Protein AF-0000000084942516 (afdb_homodimer)

Radius of gyration: 23.01 Å; Cα contacts (8 Å, |Δi|>4): 1086; chains: 2; bounding box: 46×65×62 Å

Nearest PDB structures (foldseek):
  7uqv-assembly1_A  TM=8.224E-01  e=6.670E-16  Pseudobacteroides cellulosolvens ATCC 35603 = DSM 2933
  6iru-assembly1_A  TM=7.714E-01  e=1.420E-12  Deinococcus radiodurans R1 = ATCC 13939 = DSM 20539
  6iru-assembly2_B  TM=7.729E-01  e=2.212E-12  Deinococcus radiodurans R1 = ATCC 13939 = DSM 20539
  6a4t-assembly1_B  TM=7.798E-01  e=3.036E-12  Deinococcus radiodurans R1 = ATCC 13939 = DSM 20539
  3l4e-assembly1_A  TM=7.801E-01  e=8.362E-12  Listeria monocytogenes EGD-e

Organism: NCBI:txid638301

pLDDT: mean 94.78, std 5.56, range [75.12, 98.94]

Structure (mmCIF, N/CA/C/O backbone):
data_AF-0000000084942516-model_v1
#
loop_
_entity.id
_entity.type
_entity.pdbx_description
1 polymer 'Peptidase family S51'
#
loop_
_atom_site.group_PDB
_atom_site.id
_atom_site.type_symbol
_atom_site.label_atom_id
_atom_site.label_alt_id
_atom_site.label_comp_id
_atom_site.label_asym_id
_atom_site.label_entity_id
_atom_site.label_seq_id
_atom_site.pdbx_PDB_ins_code
_atom_site.Cartn_x
_atom_site.Cartn_y
_atom_site.Cartn_z
_atom_site.occupancy
_atom_site.B_iso_or_equiv
_atom_site.auth_seq_id
_atom_site.auth_comp_id
_atom_site.auth_asym_id
_atom_site.auth_atom_id
_atom_site.pdbx_PDB_model_num
ATOM 1 N N . MET A 1 1 ? -4.512 -3.641 -12.977 1 96.69 1 MET A N 1
ATOM 2 C CA . MET A 1 1 ? -5.301 -4.59 -12.203 1 96.69 1 MET A CA 1
ATOM 3 C C . MET A 1 1 ? -4.461 -5.801 -11.812 1 96.69 1 MET A C 1
ATOM 5 O O . MET A 1 1 ? -3.609 -6.246 -12.578 1 96.69 1 MET A O 1
ATOM 9 N N . ILE A 1 2 ? -4.707 -6.336 -10.594 1 98.75 2 ILE A N 1
ATOM 10 C CA . ILE A 1 2 ? -4 -7.516 -10.102 1 98.75 2 ILE A CA 1
ATOM 11 C C . ILE A 1 2 ? -5.008 -8.562 -9.641 1 98.75 2 ILE A C 1
ATOM 13 O O . ILE A 1 2 ? -5.941 -8.25 -8.898 1 98.75 2 ILE A O 1
ATOM 17 N N . ILE A 1 3 ? -4.867 -9.75 -10.102 1 98.88 3 ILE A N 1
ATOM 18 C CA . ILE A 1 3 ? -5.664 -10.883 -9.648 1 98.88 3 ILE A CA 1
ATOM 19 C C . ILE A 1 3 ? -4.773 -11.875 -8.906 1 98.88 3 ILE A C 1
ATOM 21 O O . ILE A 1 3 ? -3.984 -12.594 -9.531 1 98.88 3 ILE A O 1
ATOM 25 N N . ALA A 1 4 ? -4.84 -11.906 -7.633 1 98.88 4 ALA A N 1
ATOM 26 C CA . ALA A 1 4 ? -4.02 -12.766 -6.785 1 98.88 4 ALA A CA 1
ATOM 27 C C . ALA A 1 4 ? -4.797 -14.008 -6.355 1 98.88 4 ALA A C 1
ATOM 29 O O . ALA A 1 4 ? -5.875 -13.898 -5.77 1 98.88 4 ALA A O 1
ATOM 30 N N . ILE A 1 5 ? -4.238 -15.172 -6.613 1 98.81 5 ILE A N 1
ATOM 31 C CA . ILE A 1 5 ? -4.941 -16.438 -6.395 1 98.81 5 ILE A CA 1
ATOM 32 C C . ILE A 1 5 ? -4.324 -17.172 -5.207 1 98.81 5 ILE A C 1
ATOM 34 O O . ILE A 1 5 ? -3.113 -17.406 -5.18 1 98.81 5 ILE A O 1
ATOM 38 N N . GLY A 1 6 ? -5.176 -17.594 -4.289 1 98.06 6 GLY A N 1
ATOM 39 C CA . GLY A 1 6 ? -4.684 -18.234 -3.078 1 98.06 6 GLY A CA 1
ATOM 40 C C . GLY A 1 6 ? -4.055 -19.594 -3.328 1 98.06 6 GLY A C 1
ATOM 41 O O . GLY A 1 6 ? -3.119 -19.984 -2.629 1 98.06 6 GLY A O 1
ATOM 42 N N . GLY A 1 7 ? -4.535 -20.281 -4.199 1 97.5 7 GLY A N 1
ATOM 43 C CA . GLY A 1 7 ? -4.094 -21.641 -4.516 1 97.5 7 GLY A CA 1
ATOM 44 C C . GLY A 1 7 ? -5.086 -22.406 -5.363 1 97.5 7 GLY A C 1
ATOM 45 O O . GLY A 1 7 ? -6.117 -21.859 -5.77 1 97.5 7 GLY A O 1
ATOM 46 N N . GLY A 1 8 ? -4.676 -23.594 -5.586 1 9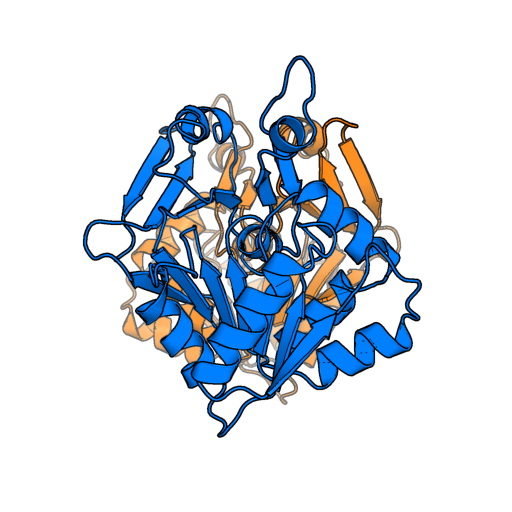5.44 8 GLY A N 1
ATOM 47 C CA . GLY A 1 8 ? -5.484 -24.453 -6.434 1 95.44 8 GLY A CA 1
ATOM 48 C C . GLY A 1 8 ? -4.688 -25.125 -7.539 1 95.44 8 GLY A C 1
ATOM 49 O O . GLY A 1 8 ? -3.576 -24.688 -7.859 1 95.44 8 GLY A O 1
ATOM 50 N N . GLU A 1 9 ? -5.336 -26.141 -8.141 1 93.19 9 GLU A N 1
ATOM 51 C CA . GLU A 1 9 ? -4.691 -26.906 -9.203 1 93.19 9 GLU A CA 1
ATOM 52 C C . GLU A 1 9 ? -5.309 -26.594 -10.562 1 93.19 9 GLU A C 1
ATOM 54 O O . GLU A 1 9 ? -6.488 -26.875 -10.797 1 93.19 9 GLU A O 1
ATOM 59 N N . ILE A 1 10 ? -4.516 -26.125 -11.414 1 89.06 10 ILE A N 1
ATOM 60 C CA . ILE A 1 10 ? -4.965 -25.766 -12.758 1 89.06 10 ILE A CA 1
ATOM 61 C C . ILE A 1 10 ? -5.32 -27.016 -13.539 1 89.06 10 ILE A C 1
ATOM 63 O O . ILE A 1 10 ? -6.297 -27.031 -14.297 1 89.06 10 ILE A O 1
ATOM 67 N N . VAL A 1 11 ? -4.516 -28.078 -13.312 1 87 11 VAL A N 1
ATOM 68 C CA . VAL A 1 11 ? -4.684 -29.312 -14.07 1 87 11 VAL A CA 1
ATOM 69 C C . VAL A 1 11 ? -6.074 -29.891 -13.82 1 87 11 VAL A C 1
ATOM 71 O O . VAL A 1 11 ? -6.668 -30.5 -14.711 1 87 11 VAL A O 1
ATOM 74 N N . SER A 1 12 ? -6.582 -29.656 -12.695 1 91.75 12 SER A N 1
ATOM 75 C CA . SER A 1 12 ? -7.906 -30.172 -12.359 1 91.75 12 SER A CA 1
ATOM 76 C C . SER A 1 12 ? -8.969 -29.094 -12.516 1 91.75 12 SER A C 1
ATOM 78 O O . SER A 1 12 ? -10.086 -29.234 -12.008 1 91.75 12 SER A O 1
ATOM 80 N N . ASN A 1 13 ? -8.625 -27.984 -13.07 1 92.5 13 ASN A N 1
ATOM 81 C CA . ASN A 1 13 ? -9.531 -26.891 -13.375 1 92.5 13 ASN A CA 1
ATOM 82 C C . ASN A 1 13 ? -10.109 -26.266 -12.102 1 92.5 13 ASN A C 1
ATOM 84 O O . ASN A 1 13 ? -11.25 -25.781 -12.109 1 92.5 13 ASN A O 1
ATOM 88 N N . GLU A 1 14 ? -9.367 -26.297 -11.062 1 96 14 GLU A N 1
ATOM 89 C CA . GLU A 1 14 ? -9.844 -25.812 -9.773 1 96 14 GLU A CA 1
ATOM 90 C C . GLU A 1 14 ? -9.93 -24.281 -9.766 1 96 14 GLU A C 1
ATOM 92 O O . GLU A 1 14 ? -10.609 -23.703 -8.914 1 96 14 GLU A O 1
ATOM 97 N N . THR A 1 15 ? -9.266 -23.656 -10.734 1 97.44 15 THR A N 1
ATOM 98 C CA . THR A 1 15 ? -9.258 -22.203 -10.75 1 97.44 15 THR A CA 1
ATOM 99 C C . THR A 1 15 ? -9.875 -21.672 -12.047 1 97.44 15 THR A C 1
ATOM 101 O O . THR A 1 15 ? -9.633 -20.516 -12.43 1 97.44 15 THR A O 1
ATOM 104 N N . TYR A 1 16 ? -10.688 -22.391 -12.672 1 97.44 16 TYR A N 1
ATOM 105 C CA . TYR A 1 16 ? -11.188 -22.094 -14.008 1 97.44 16 TYR A CA 1
ATOM 106 C C . TYR A 1 16 ? -11.891 -20.734 -14.031 1 97.44 16 TYR A C 1
ATOM 108 O O . TYR A 1 16 ? -11.617 -19.906 -14.906 1 97.44 16 TYR A O 1
ATOM 116 N N . GLU A 1 17 ? -12.844 -20.484 -13.102 1 97.88 17 GLU A N 1
ATOM 117 C CA . GLU A 1 17 ? -13.594 -19.234 -13.086 1 97.88 17 GLU A CA 1
ATOM 118 C C . GLU A 1 17 ? -12.664 -18.031 -12.938 1 97.88 17 GLU A C 1
ATOM 120 O O . GLU A 1 17 ? -12.906 -16.984 -13.523 1 97.88 17 GLU A O 1
ATOM 125 N N . ILE A 1 18 ? -11.656 -18.203 -12.172 1 98.69 18 ILE A N 1
ATOM 126 C CA . ILE A 1 18 ? -10.672 -17.141 -11.953 1 98.69 18 ILE A CA 1
ATOM 127 C C . ILE A 1 18 ? -9.852 -16.938 -13.227 1 98.69 18 ILE A C 1
ATOM 129 O O . ILE A 1 18 ? -9.656 -15.797 -13.672 1 98.69 18 ILE A O 1
ATOM 133 N N . ASP A 1 19 ? -9.422 -18.016 -13.797 1 98.56 19 ASP A N 1
ATOM 134 C CA . ASP A 1 19 ? -8.602 -17.953 -15.008 1 98.56 19 ASP A CA 1
ATOM 135 C C . ASP A 1 19 ? -9.383 -17.344 -16.156 1 98.56 19 ASP A C 1
ATOM 137 O O . ASP A 1 19 ? -8.828 -16.547 -16.938 1 98.56 19 ASP A O 1
ATOM 141 N N . LYS A 1 20 ? -10.586 -17.688 -16.297 1 98.25 20 LYS A N 1
ATOM 142 C CA . LYS A 1 20 ? -11.445 -17.078 -17.297 1 98.25 20 LYS A CA 1
ATOM 143 C C . LYS A 1 20 ? -11.547 -15.562 -17.078 1 98.25 20 LYS A C 1
ATOM 145 O O . LYS A 1 20 ? -11.461 -14.789 -18.031 1 98.25 20 LYS A O 1
ATOM 150 N N . PHE A 1 21 ? -11.75 -15.172 -15.898 1 98.56 21 PHE A N 1
ATOM 151 C CA . PHE A 1 21 ? -11.828 -13.75 -15.562 1 98.56 21 PHE A CA 1
ATOM 152 C C . PHE A 1 21 ? -10.539 -13.039 -15.938 1 98.56 21 PHE A C 1
ATOM 154 O O . PHE A 1 21 ? -10.57 -11.914 -16.453 1 98.56 21 PHE A O 1
ATOM 161 N N . ILE A 1 22 ? -9.406 -13.664 -15.68 1 98.75 22 ILE A N 1
ATOM 162 C CA . ILE A 1 22 ? -8.109 -13.086 -16.016 1 98.75 22 ILE A CA 1
ATOM 163 C C . ILE A 1 22 ? -8.055 -12.797 -17.516 1 98.75 22 ILE A C 1
ATOM 165 O O . ILE A 1 22 ? -7.719 -11.68 -17.922 1 98.75 22 ILE A O 1
ATOM 169 N N . VAL A 1 23 ? -8.406 -13.758 -18.281 1 98.75 23 VAL A N 1
ATOM 170 C CA . VAL A 1 23 ? -8.32 -13.625 -19.734 1 98.75 23 VAL A CA 1
ATOM 171 C C . VAL A 1 23 ? -9.281 -12.539 -20.203 1 98.75 23 VAL A C 1
ATOM 173 O O . VAL A 1 23 ? -8.906 -11.688 -21.016 1 98.75 23 VAL A O 1
ATOM 176 N N . GLU A 1 24 ? -10.469 -12.5 -19.672 1 98.5 24 GLU A N 1
ATOM 177 C CA . GLU A 1 24 ? -11.469 -11.508 -20.047 1 98.5 24 GLU A CA 1
ATOM 178 C C . GLU A 1 24 ? -11.039 -10.102 -19.656 1 98.5 24 GLU A C 1
ATOM 180 O O . GLU A 1 24 ? -11.406 -9.125 -20.312 1 98.5 24 GLU A O 1
ATOM 185 N N . SER A 1 25 ? -10.258 -9.992 -18.672 1 98.44 25 SER A N 1
ATOM 186 C CA . SER A 1 25 ? -9.844 -8.703 -18.125 1 98.44 25 SER A CA 1
ATOM 187 C C . SER A 1 25 ? -8.875 -7.996 -19.078 1 98.44 25 SER A C 1
ATOM 189 O O . SER A 1 25 ? -8.648 -6.789 -18.953 1 98.44 25 SER A O 1
ATOM 191 N N . ALA A 1 26 ? -8.258 -8.711 -19.922 1 98.06 26 ALA A N 1
ATOM 192 C CA . ALA A 1 26 ? -7.359 -8.102 -20.906 1 98.06 26 ALA A CA 1
ATOM 193 C C . ALA A 1 26 ? -8.141 -7.266 -21.906 1 98.06 26 ALA A C 1
ATOM 195 O O . ALA A 1 26 ? -7.562 -6.41 -22.594 1 98.06 26 ALA A O 1
ATOM 196 N N . LYS A 1 27 ? -9.414 -7.566 -22.109 1 97.56 27 LYS A N 1
ATOM 197 C CA . LYS A 1 27 ? -10.289 -6.863 -23.047 1 97.56 27 LYS A CA 1
ATOM 198 C C . LYS A 1 27 ? -9.703 -6.867 -24.453 1 97.56 27 LYS A C 1
ATOM 200 O O . LYS A 1 27 ? -9.719 -5.84 -25.141 1 97.56 27 LYS A O 1
ATOM 205 N N . LYS A 1 28 ? -9.086 -7.871 -24.844 1 97.06 28 LYS A N 1
ATOM 206 C CA . LYS A 1 28 ? -8.484 -8.094 -26.156 1 97.06 28 LYS A CA 1
ATOM 207 C C . LYS A 1 28 ? -8.734 -9.523 -26.625 1 97.06 28 LYS A C 1
ATOM 209 O O . LYS A 1 28 ? -8.664 -10.469 -25.844 1 97.06 28 LYS A O 1
ATOM 214 N N . GLU A 1 29 ? -8.961 -9.562 -27.953 1 96.69 29 GLU A N 1
ATOM 215 C CA . GLU A 1 29 ? -8.992 -10.898 -28.547 1 96.69 29 GLU A CA 1
ATOM 216 C C . GLU A 1 29 ? -7.594 -11.5 -28.625 1 96.69 29 GLU A C 1
ATOM 218 O O . GLU A 1 29 ? -6.648 -10.828 -29.047 1 96.69 29 GLU A O 1
ATOM 223 N N . ASN A 1 30 ? -7.434 -12.664 -28.188 1 98.19 30 ASN A N 1
ATOM 224 C CA . ASN A 1 30 ? -6.18 -13.406 -28.172 1 98.19 30 ASN A CA 1
ATOM 225 C C . ASN A 1 30 ? -5.066 -12.617 -27.484 1 98.19 30 ASN A C 1
ATOM 227 O O . ASN A 1 30 ? -4.023 -12.352 -28.078 1 98.19 30 ASN A O 1
ATOM 231 N N . PRO A 1 31 ? -5.277 -12.305 -26.281 1 98.81 31 PRO A N 1
ATOM 232 C CA . PRO A 1 31 ? -4.281 -11.5 -25.578 1 98.81 31 PRO A CA 1
ATOM 233 C C . PRO A 1 31 ? -2.922 -12.195 -25.484 1 98.81 31 PRO A C 1
ATOM 235 O O . PRO A 1 31 ? -2.859 -13.43 -25.391 1 98.81 31 PRO A O 1
ATOM 238 N N . ASN A 1 32 ? -1.831 -11.344 -25.516 1 98.88 32 ASN A N 1
ATOM 239 C CA . ASN A 1 32 ? -0.493 -11.844 -25.219 1 98.88 32 ASN A CA 1
ATOM 240 C C . ASN A 1 32 ? -0.338 -12.195 -23.75 1 98.88 32 ASN A C 1
ATOM 242 O O . ASN A 1 32 ? -0.492 -11.328 -22.875 1 98.88 32 ASN A O 1
ATOM 246 N N . PHE A 1 33 ? -0.087 -13.461 -23.516 1 98.88 33 PHE A N 1
ATOM 247 C CA . PHE A 1 33 ? 0.026 -14.008 -22.172 1 98.88 33 PHE A CA 1
ATOM 248 C C . PHE A 1 33 ? 1.472 -14.375 -21.859 1 98.88 33 PHE A C 1
ATOM 250 O O . PHE A 1 33 ? 2.09 -15.164 -22.578 1 98.88 33 PHE A O 1
ATOM 257 N N . LEU A 1 34 ? 2.018 -13.781 -20.812 1 98.94 34 LEU A N 1
ATOM 258 C CA . LEU A 1 34 ? 3.379 -14.078 -20.391 1 98.94 34 LEU A CA 1
ATOM 259 C C . LEU A 1 34 ? 3.377 -14.828 -19.062 1 98.94 34 LEU A C 1
ATOM 261 O O . LEU A 1 34 ? 2.871 -14.328 -18.047 1 98.94 34 LEU A O 1
ATOM 265 N N . PHE A 1 35 ? 3.9 -16.031 -19.078 1 98.88 35 PHE A N 1
ATOM 266 C CA . PHE A 1 35 ? 4.094 -16.812 -17.875 1 98.88 35 PHE A CA 1
ATOM 267 C C . PHE A 1 35 ? 5.477 -16.562 -17.281 1 98.88 35 PHE A C 1
ATOM 269 O O . PHE A 1 35 ? 6.48 -16.609 -18 1 98.88 35 PHE A O 1
ATOM 276 N N . ILE A 1 36 ? 5.52 -16.219 -15.961 1 98.75 36 ILE A N 1
ATOM 277 C CA . ILE A 1 36 ? 6.777 -16.094 -15.234 1 98.75 36 ILE A CA 1
ATOM 278 C C . ILE A 1 36 ? 6.891 -17.203 -14.188 1 98.75 36 ILE A C 1
ATOM 280 O O . ILE A 1 36 ? 6.316 -17.109 -13.102 1 98.75 36 ILE A O 1
ATOM 284 N N . PRO A 1 37 ? 7.648 -18.25 -14.477 1 98.5 37 PRO A N 1
ATOM 285 C CA . PRO A 1 37 ? 7.691 -19.438 -13.633 1 98.5 37 PRO A CA 1
ATOM 286 C C . PRO A 1 37 ? 8.898 -19.453 -12.695 1 98.5 37 PRO A C 1
ATOM 288 O O . PRO A 1 37 ? 9.328 -20.531 -12.258 1 98.5 37 PRO A O 1
ATOM 291 N N . THR A 1 38 ? 9.445 -18.297 -12.352 1 97.94 38 THR A N 1
ATOM 292 C CA . THR A 1 38 ? 10.703 -18.219 -11.625 1 97.94 38 THR A CA 1
ATOM 293 C C . THR A 1 38 ? 10.609 -18.938 -10.281 1 97.94 38 THR A C 1
ATOM 295 O O . THR A 1 38 ? 11.562 -19.578 -9.852 1 97.94 38 THR A O 1
ATOM 298 N N . ALA A 1 39 ? 9.492 -18.922 -9.656 1 97.38 39 ALA A N 1
ATOM 299 C CA . ALA A 1 39 ? 9.344 -19.516 -8.328 1 97.38 39 ALA A CA 1
ATOM 300 C C . ALA A 1 39 ? 9.531 -21.031 -8.383 1 97.38 39 ALA A C 1
ATOM 302 O O . ALA A 1 39 ? 9.953 -21.641 -7.398 1 97.38 39 ALA A O 1
ATOM 303 N N . SER A 1 40 ? 9.227 -21.609 -9.492 1 96.88 40 SER A N 1
ATOM 304 C CA . SER A 1 40 ? 9.391 -23.062 -9.656 1 96.88 40 SER A CA 1
ATOM 305 C C . SER A 1 40 ? 10.734 -23.391 -10.289 1 96.88 40 SER A C 1
ATOM 307 O O . SER A 1 40 ? 10.953 -24.516 -10.742 1 96.88 40 SER A O 1
ATOM 309 N N . LYS A 1 41 ? 11.586 -22.391 -10.414 1 96.5 41 LYS A N 1
ATOM 310 C CA . LYS A 1 41 ? 12.875 -22.531 -11.086 1 96.5 41 LYS A CA 1
ATOM 311 C C . LYS A 1 41 ? 12.703 -22.969 -12.531 1 96.5 41 LYS A C 1
ATOM 313 O O . LYS A 1 41 ? 13.406 -23.859 -13.008 1 96.5 41 LYS A O 1
ATOM 318 N N . ASP A 1 42 ? 11.695 -22.453 -13.125 1 97.44 42 ASP A N 1
ATOM 319 C CA . ASP A 1 42 ? 11.391 -22.672 -14.531 1 97.44 42 ASP A CA 1
ATOM 320 C C . ASP A 1 42 ? 11.156 -24.141 -14.82 1 97.44 42 ASP A C 1
ATOM 322 O O . ASP A 1 42 ? 11.695 -24.688 -15.789 1 97.44 42 ASP A O 1
ATOM 326 N N . ALA A 1 43 ? 10.352 -24.766 -14.016 1 97.06 43 ALA A N 1
ATOM 327 C CA . ALA A 1 43 ? 9.992 -26.172 -14.219 1 97.06 43 ALA A CA 1
ATOM 328 C C . ALA A 1 43 ? 9.25 -26.359 -15.531 1 97.06 43 ALA A C 1
ATOM 330 O O . ALA A 1 43 ? 8.133 -25.859 -15.703 1 97.06 43 ALA A O 1
ATOM 331 N N . GLU A 1 44 ? 9.75 -27.188 -16.391 1 96.81 44 GLU A N 1
ATOM 332 C CA . GLU A 1 44 ? 9.258 -27.328 -17.75 1 96.81 44 GLU A CA 1
ATOM 333 C C . GLU A 1 44 ? 7.836 -27.875 -17.781 1 96.81 44 GLU A C 1
ATOM 335 O O . GLU A 1 44 ? 6.996 -27.406 -18.547 1 96.81 44 GLU A O 1
ATOM 340 N N . ALA A 1 45 ? 7.582 -28.844 -16.984 1 97.19 45 ALA A N 1
ATOM 341 C CA . ALA A 1 45 ? 6.246 -29.438 -16.938 1 97.19 45 ALA A CA 1
ATOM 342 C C . ALA A 1 45 ? 5.195 -28.406 -16.547 1 97.19 45 ALA A C 1
ATOM 344 O O . ALA A 1 45 ? 4.086 -28.406 -17.078 1 97.19 45 ALA A O 1
ATOM 345 N N . TYR A 1 46 ? 5.582 -27.547 -15.641 1 97.12 46 TYR A N 1
ATOM 346 C CA . TYR A 1 46 ? 4.691 -26.484 -15.195 1 97.12 46 TYR A CA 1
ATOM 347 C C . TYR A 1 46 ? 4.438 -25.484 -16.312 1 97.12 46 TYR A C 1
ATOM 349 O O . TYR A 1 46 ? 3.293 -25.094 -16.562 1 97.12 46 TYR A O 1
ATOM 357 N N . ILE A 1 47 ? 5.434 -25.156 -17 1 98.06 47 ILE A N 1
ATOM 358 C CA . ILE A 1 47 ? 5.359 -24.203 -18.094 1 98.06 47 ILE A CA 1
ATOM 359 C C . ILE A 1 47 ? 4.445 -24.75 -19.188 1 98.06 47 ILE A C 1
ATOM 361 O O . ILE A 1 47 ? 3.557 -24.047 -19.672 1 98.06 47 ILE A O 1
ATOM 365 N N . GLU A 1 48 ? 4.668 -25.984 -19.484 1 98.12 48 GLU A N 1
ATOM 366 C CA . GLU A 1 48 ? 3.854 -26.609 -20.531 1 98.12 48 GLU A CA 1
ATOM 367 C C . GLU A 1 48 ? 2.379 -26.625 -20.125 1 98.12 48 GLU A C 1
ATOM 369 O O . GLU A 1 48 ? 1.51 -26.312 -20.938 1 98.12 48 GLU A O 1
ATOM 374 N N . THR A 1 49 ? 2.143 -26.984 -18.938 1 97.75 49 THR A N 1
ATOM 375 C CA . THR A 1 49 ? 0.777 -27.047 -18.438 1 97.75 49 THR A CA 1
ATOM 376 C C . THR A 1 49 ? 0.099 -25.672 -18.531 1 97.75 49 THR A C 1
ATOM 378 O O . THR A 1 49 ? -1.018 -25.578 -19.047 1 97.75 49 THR A O 1
ATOM 381 N N . ILE A 1 50 ? 0.769 -24.625 -18.109 1 98.31 50 ILE A N 1
ATOM 382 C CA . ILE A 1 50 ? 0.196 -23.281 -18.078 1 98.31 50 ILE A CA 1
ATOM 383 C C . ILE A 1 50 ? -0.011 -22.781 -19.5 1 98.31 50 ILE A C 1
ATOM 385 O O . ILE A 1 50 ? -1.069 -22.234 -19.828 1 98.31 50 ILE A O 1
ATOM 389 N N . ASN A 1 51 ? 1 -22.969 -20.328 1 98.31 51 ASN A N 1
ATOM 390 C CA . ASN A 1 51 ? 0.9 -22.5 -21.703 1 98.31 51 ASN A CA 1
ATOM 391 C C . ASN A 1 51 ? -0.23 -23.203 -22.453 1 98.31 51 ASN A C 1
ATOM 393 O O . ASN A 1 51 ? -0.985 -22.562 -23.188 1 98.31 51 ASN A O 1
ATOM 397 N N . ASP A 1 52 ? -0.323 -24.531 -22.219 1 98.06 52 ASP A N 1
ATOM 398 C CA . ASP A 1 52 ? -1.402 -25.281 -22.859 1 98.06 52 ASP A CA 1
ATOM 399 C C . ASP A 1 52 ? -2.768 -24.797 -22.375 1 98.06 52 ASP A C 1
ATOM 401 O O . ASP A 1 52 ? -3.682 -24.578 -23.172 1 98.06 52 ASP A O 1
ATOM 405 N N . TYR A 1 53 ? -2.854 -24.625 -21.125 1 98.06 53 TYR A N 1
ATOM 406 C CA . TYR A 1 53 ? -4.113 -24.234 -20.5 1 98.06 53 TYR A CA 1
ATOM 407 C C . TYR A 1 53 ? -4.551 -22.859 -20.953 1 98.06 53 TYR A C 1
ATOM 409 O O . TYR A 1 53 ? -5.656 -22.688 -21.484 1 98.06 53 TYR A O 1
ATOM 417 N N . TYR A 1 54 ? -3.738 -21.828 -20.844 1 98.5 54 TYR A N 1
ATOM 418 C CA . TYR A 1 54 ? -4.113 -20.484 -21.219 1 98.5 54 TYR A CA 1
ATOM 419 C C . TYR A 1 54 ? -4.207 -20.344 -22.734 1 98.5 54 TYR A C 1
ATOM 421 O O . TYR A 1 54 ? -4.973 -19.516 -23.25 1 98.5 54 TYR A O 1
ATOM 429 N N . GLY A 1 55 ? -3.393 -21.172 -23.422 1 98.56 55 GLY A N 1
ATOM 430 C CA . GLY A 1 55 ? -3.623 -21.281 -24.844 1 98.56 55 GLY A CA 1
ATOM 431 C C . GLY A 1 55 ? -5.035 -21.719 -25.188 1 98.56 55 GLY A C 1
ATOM 432 O O . GLY A 1 55 ? -5.664 -21.141 -26.078 1 98.56 55 GLY A O 1
ATOM 433 N N . SER A 1 56 ? -5.508 -22.688 -24.5 1 97.81 56 SER A N 1
ATOM 434 C CA . SER A 1 56 ? -6.852 -23.219 -24.734 1 97.81 56 SER A CA 1
ATOM 435 C C . SER A 1 56 ? -7.914 -22.172 -24.375 1 97.81 56 SER A C 1
ATOM 437 O O . SER A 1 56 ? -9.055 -22.266 -24.844 1 97.81 56 SER A O 1
ATOM 439 N N . LEU A 1 57 ? -7.551 -21.203 -23.562 1 97.81 57 LEU A N 1
ATOM 440 C CA . LEU A 1 57 ? -8.469 -20.109 -23.219 1 97.81 57 LEU A CA 1
ATOM 441 C C . LEU A 1 57 ? -8.375 -18.969 -24.219 1 97.81 57 LEU A C 1
ATOM 443 O O . LEU A 1 57 ? -9.016 -17.938 -24.047 1 97.81 57 LEU A O 1
ATOM 447 N N . GLY A 1 58 ? -7.535 -19.109 -25.25 1 98.25 58 GLY A N 1
ATOM 448 C CA . GLY A 1 58 ? -7.512 -18.156 -26.359 1 98.25 58 GLY A CA 1
ATOM 449 C C . GLY A 1 58 ? -6.324 -17.219 -26.297 1 98.25 58 GLY A C 1
ATOM 450 O O . GLY A 1 58 ? -6.246 -16.266 -27.094 1 98.25 58 GLY A O 1
ATOM 451 N N . CYS A 1 59 ? -5.336 -17.5 -25.516 1 98.81 59 CYS A N 1
ATOM 452 C CA . CYS A 1 59 ? -4.203 -16.594 -25.359 1 98.81 59 CYS A CA 1
ATOM 453 C C . CYS A 1 59 ? -3.061 -17 -26.281 1 98.81 59 CYS A C 1
ATOM 455 O O . CYS A 1 59 ? -2.943 -18.172 -26.672 1 98.81 59 CYS A O 1
ATOM 457 N N . LYS A 1 60 ? -2.275 -16.016 -26.656 1 98.81 60 LYS A N 1
ATOM 458 C CA . LYS A 1 60 ? -0.946 -16.25 -27.219 1 98.81 60 LYS A CA 1
ATOM 459 C C . LYS A 1 60 ? 0.112 -16.281 -26.109 1 98.81 60 LYS A C 1
ATOM 461 O O . LYS A 1 60 ? 0.486 -15.242 -25.578 1 98.81 60 LYS A O 1
ATOM 466 N N . THR A 1 61 ? 0.64 -17.484 -25.891 1 98.75 61 THR A N 1
ATOM 467 C CA . THR A 1 61 ? 1.409 -17.656 -24.656 1 98.75 61 THR A CA 1
ATOM 468 C C . THR A 1 61 ? 2.904 -17.516 -24.938 1 98.75 61 THR A C 1
ATOM 470 O O . THR A 1 61 ? 3.383 -17.891 -26 1 98.75 61 THR A O 1
ATOM 473 N N . ASP A 1 62 ? 3.635 -16.875 -24.016 1 98.56 62 ASP A N 1
ATOM 474 C CA . ASP A 1 62 ? 5.09 -16.781 -23.938 1 98.56 62 ASP A CA 1
ATOM 475 C C . ASP A 1 62 ? 5.57 -17.016 -22.5 1 98.56 62 ASP A C 1
ATOM 477 O O . ASP A 1 62 ? 4.766 -17.062 -21.562 1 98.56 62 ASP A O 1
ATOM 481 N N . THR A 1 63 ? 6.836 -17.297 -22.375 1 98.12 63 THR A N 1
ATOM 482 C CA . THR A 1 63 ? 7.402 -17.594 -21.062 1 98.12 63 THR A CA 1
ATOM 483 C C . THR A 1 63 ? 8.672 -16.781 -20.828 1 98.12 63 THR A C 1
ATOM 485 O O . THR A 1 63 ? 9.5 -16.625 -21.734 1 98.12 63 THR A O 1
ATOM 488 N N . LEU A 1 64 ? 8.797 -16.234 -19.641 1 98.12 64 LEU A N 1
ATOM 489 C CA . LEU A 1 64 ? 10.031 -15.57 -19.234 1 98.12 64 LEU A CA 1
ATOM 490 C C . LEU A 1 64 ? 10.898 -16.5 -18.391 1 98.12 64 LEU A C 1
ATOM 492 O O . LEU A 1 64 ? 10.609 -16.734 -17.219 1 98.12 64 LEU A O 1
ATOM 496 N N . TYR A 1 65 ? 11.93 -17.016 -18.938 1 96.31 65 TYR A N 1
ATOM 497 C CA . TYR A 1 65 ? 12.891 -17.875 -18.25 1 96.31 65 TYR A CA 1
ATOM 498 C C . TYR A 1 65 ? 13.953 -17.047 -17.547 1 96.31 65 TYR A C 1
ATOM 500 O O . TYR A 1 65 ? 14.539 -16.141 -18.141 1 96.31 65 TYR A O 1
ATOM 508 N N . LEU A 1 66 ? 14.195 -17.391 -16.25 1 96.06 66 LEU A N 1
ATOM 509 C CA . LEU A 1 66 ? 15.211 -16.625 -15.539 1 96.06 66 LEU A CA 1
ATOM 510 C C . LEU A 1 66 ? 16.156 -17.547 -14.773 1 96.06 66 LEU A C 1
ATOM 512 O O . LEU A 1 66 ? 17.234 -17.125 -14.352 1 96.06 66 LEU A O 1
ATOM 516 N N . SER A 1 67 ? 15.812 -18.766 -14.523 1 92.81 67 SER A N 1
ATOM 517 C CA . SER A 1 67 ? 16.562 -19.625 -13.609 1 92.81 67 SER A CA 1
ATOM 518 C C . SER A 1 67 ? 17.562 -20.484 -14.367 1 92.81 67 SER A C 1
ATOM 520 O O . SER A 1 67 ? 18.625 -20.812 -13.828 1 92.81 67 SER A O 1
ATOM 522 N N . ASN A 1 68 ? 17.219 -20.875 -15.578 1 86.5 68 ASN A N 1
ATOM 523 C CA . ASN A 1 68 ? 18.062 -21.844 -16.266 1 86.5 68 ASN A CA 1
ATOM 524 C C . ASN A 1 68 ? 18.703 -21.234 -17.516 1 86.5 68 ASN A C 1
ATOM 526 O O . ASN A 1 68 ? 19.172 -21.969 -18.391 1 86.5 68 ASN A O 1
ATOM 530 N N . VAL A 1 69 ? 18.656 -19.953 -17.578 1 84.06 69 VAL A N 1
ATOM 531 C CA . VAL A 1 69 ? 19.203 -19.281 -18.766 1 84.06 69 VAL A CA 1
ATOM 532 C C . VAL A 1 69 ? 19.766 -17.922 -18.375 1 84.06 69 VAL A C 1
ATOM 534 O O . VAL A 1 69 ? 19.391 -17.359 -17.328 1 84.06 69 VAL A O 1
ATOM 537 N N . GLU A 1 70 ? 20.688 -17.547 -19.141 1 84.69 70 GLU A N 1
ATOM 538 C CA . GLU A 1 70 ? 21.125 -16.156 -19.016 1 84.69 70 GLU A CA 1
ATOM 539 C C . GLU A 1 70 ? 20.25 -15.234 -19.875 1 84.69 70 GLU A C 1
ATOM 541 O O . GLU A 1 70 ? 20.031 -15.5 -21.062 1 84.69 70 GLU A O 1
ATOM 546 N N . VAL A 1 71 ? 19.703 -14.328 -19.234 1 87.25 71 VAL A N 1
ATOM 547 C CA . VAL A 1 71 ? 18.828 -13.414 -19.953 1 87.25 71 VAL A CA 1
ATOM 548 C C . VAL A 1 71 ? 19.312 -11.977 -19.766 1 87.25 71 VAL A C 1
ATOM 550 O O . VAL A 1 71 ? 19.859 -11.641 -18.719 1 87.25 71 VAL A O 1
ATOM 553 N N . LYS A 1 72 ? 19.25 -11.203 -20.844 1 90.19 72 LYS A N 1
ATOM 554 C CA . LYS A 1 72 ? 19.562 -9.781 -20.781 1 90.19 72 LYS A CA 1
ATOM 555 C C . LYS A 1 72 ? 18.375 -8.977 -20.266 1 90.19 72 LYS A C 1
ATOM 557 O O . LYS A 1 72 ? 17.219 -9.305 -20.562 1 90.19 72 LYS A O 1
ATOM 562 N N . ARG A 1 73 ? 18.625 -7.988 -19.562 1 90.31 73 ARG A N 1
ATOM 563 C CA . ARG A 1 73 ? 17.609 -7.102 -19.016 1 90.31 73 ARG A CA 1
ATOM 564 C C . ARG A 1 73 ? 16.688 -6.574 -20.109 1 90.31 73 ARG A C 1
ATOM 566 O O . ARG A 1 73 ? 15.484 -6.414 -19.891 1 90.31 73 ARG A O 1
ATOM 573 N N . GLU A 1 74 ? 17.234 -6.309 -21.188 1 93.56 74 GLU A N 1
ATOM 574 C CA . GLU A 1 74 ? 16.453 -5.785 -22.312 1 93.56 74 GLU A CA 1
ATOM 575 C C . GLU A 1 74 ? 15.391 -6.785 -22.75 1 93.56 74 GLU A C 1
ATOM 577 O O . GLU A 1 74 ? 14.273 -6.402 -23.109 1 93.56 74 GLU A O 1
ATOM 582 N N . GLU A 1 75 ? 15.758 -8.023 -22.766 1 94.06 75 GLU A N 1
ATOM 583 C CA . GLU A 1 75 ? 14.812 -9.07 -23.125 1 94.06 75 GLU A CA 1
ATOM 584 C C . GLU A 1 75 ? 13.703 -9.195 -22.094 1 94.06 75 GLU A C 1
ATOM 586 O O . GLU A 1 75 ? 12.539 -9.398 -22.453 1 94.06 75 GLU A O 1
ATOM 591 N N . VAL A 1 76 ? 14.078 -9.086 -20.859 1 96.12 76 VAL A N 1
ATOM 592 C CA . VAL A 1 76 ? 13.109 -9.102 -19.766 1 96.12 76 VAL A CA 1
ATOM 593 C C . VAL A 1 76 ? 12.086 -7.988 -19.969 1 96.12 76 VAL A C 1
ATOM 595 O O . VAL A 1 76 ? 10.875 -8.242 -19.969 1 96.12 76 VAL A O 1
ATOM 598 N N . ASN A 1 77 ? 12.57 -6.785 -20.188 1 97.06 77 ASN A N 1
ATOM 599 C CA . ASN A 1 77 ? 11.695 -5.633 -20.375 1 97.06 77 ASN A CA 1
ATOM 600 C C . ASN A 1 77 ? 10.789 -5.809 -21.594 1 97.06 77 ASN A C 1
ATOM 602 O O . ASN A 1 77 ? 9.594 -5.516 -21.531 1 97.06 77 ASN A O 1
ATOM 606 N N . LYS A 1 78 ? 11.375 -6.281 -22.656 1 97.31 78 LYS A N 1
ATOM 607 C CA . LYS A 1 78 ? 10.617 -6.457 -23.891 1 97.31 78 LYS A CA 1
ATOM 608 C C . LYS A 1 78 ? 9.461 -7.43 -23.688 1 97.31 78 LYS A C 1
ATOM 610 O O . LYS A 1 78 ? 8.336 -7.156 -24.109 1 97.31 78 LYS A O 1
ATOM 615 N N . LYS A 1 79 ? 9.711 -8.555 -23.078 1 97.81 79 LYS A N 1
ATOM 616 C CA . LYS A 1 79 ? 8.672 -9.562 -22.875 1 97.81 79 LYS A CA 1
ATOM 617 C C . LYS A 1 79 ? 7.562 -9.031 -21.969 1 97.81 79 LYS A C 1
ATOM 619 O O . LYS A 1 79 ? 6.379 -9.203 -22.266 1 97.81 79 LYS A O 1
ATOM 624 N N . ILE A 1 80 ? 7.949 -8.359 -20.953 1 98.5 80 ILE A N 1
ATOM 625 C CA . ILE A 1 80 ? 6.98 -7.84 -20 1 98.5 80 ILE A CA 1
ATOM 626 C C . ILE A 1 80 ? 6.164 -6.723 -20.641 1 98.5 80 ILE A C 1
ATOM 628 O O . ILE A 1 80 ? 4.941 -6.668 -20.484 1 98.5 80 ILE A O 1
ATOM 632 N N . GLU A 1 81 ? 6.801 -5.902 -21.406 1 97.62 81 GLU A N 1
ATOM 633 C CA . GLU A 1 81 ? 6.125 -4.781 -22.047 1 97.62 81 GLU A CA 1
ATOM 634 C C . GLU A 1 81 ? 5.16 -5.27 -23.125 1 97.62 81 GLU A C 1
ATOM 636 O O . GLU A 1 81 ? 4.133 -4.637 -23.375 1 97.62 81 GLU A O 1
ATOM 641 N N . SER A 1 82 ? 5.449 -6.34 -23.719 1 97.81 82 SER A N 1
ATOM 642 C CA . SER A 1 82 ? 4.652 -6.852 -24.828 1 97.81 82 SER A CA 1
ATOM 643 C C . SER A 1 82 ? 3.436 -7.625 -24.328 1 97.81 82 SER A C 1
ATOM 645 O O . SER A 1 82 ? 2.523 -7.922 -25.109 1 97.81 82 SER A O 1
ATOM 647 N N . ALA A 1 83 ? 3.402 -7.949 -23.109 1 98.69 83 ALA A N 1
ATOM 648 C CA . ALA A 1 83 ? 2.346 -8.789 -22.562 1 98.69 83 ALA A CA 1
ATOM 649 C C . ALA A 1 83 ? 1.097 -7.969 -22.25 1 98.69 83 ALA A C 1
ATOM 651 O O . ALA A 1 83 ? 1.192 -6.793 -21.891 1 98.69 83 ALA A O 1
ATOM 652 N N . ASP A 1 84 ? -0.051 -8.57 -22.453 1 98.81 84 ASP A N 1
ATOM 653 C CA . ASP A 1 84 ? -1.318 -8.039 -21.969 1 98.81 84 ASP A CA 1
ATOM 654 C C . ASP A 1 84 ? -1.653 -8.594 -20.594 1 98.81 84 ASP A C 1
ATOM 656 O O . ASP A 1 84 ? -2.23 -7.895 -19.75 1 98.81 84 ASP A O 1
ATOM 660 N N . ILE A 1 85 ? -1.329 -9.844 -20.406 1 98.88 85 ILE A N 1
ATOM 661 C CA . ILE A 1 85 ? -1.52 -10.578 -19.156 1 98.88 85 ILE A CA 1
ATOM 662 C C . ILE A 1 85 ? -0.187 -11.156 -18.688 1 98.88 85 ILE A C 1
ATOM 664 O O . ILE A 1 85 ? 0.541 -11.766 -19.484 1 98.88 85 ILE A O 1
ATOM 668 N N . ILE A 1 86 ? 0.122 -10.922 -17.484 1 98.94 86 ILE A N 1
ATOM 669 C CA . ILE A 1 86 ? 1.288 -11.539 -16.875 1 98.94 86 ILE A CA 1
ATOM 670 C C . ILE A 1 86 ? 0.841 -12.453 -15.727 1 98.94 86 ILE A C 1
ATOM 672 O O . ILE A 1 86 ? 0.071 -12.031 -14.859 1 98.94 86 ILE A O 1
ATOM 676 N N . TYR A 1 87 ? 1.25 -13.711 -15.75 1 98.94 87 TYR A N 1
ATOM 677 C CA . TYR A 1 87 ? 0.913 -14.711 -14.742 1 98.94 87 TYR A CA 1
ATOM 678 C C . TYR A 1 87 ? 2.168 -15.242 -14.062 1 98.94 87 TYR A C 1
ATOM 680 O O . TYR A 1 87 ? 3.041 -15.812 -14.727 1 98.94 87 TYR A O 1
ATOM 688 N N . VAL A 1 88 ? 2.205 -15.023 -12.773 1 98.81 88 VAL A N 1
ATOM 689 C CA . VAL A 1 88 ? 3.348 -15.492 -11.992 1 98.81 88 VAL A CA 1
ATOM 690 C C . VAL A 1 88 ? 3.006 -16.812 -11.32 1 98.81 88 VAL A C 1
ATOM 692 O O . VAL A 1 88 ? 1.983 -16.938 -10.641 1 98.81 88 VAL A O 1
ATOM 695 N N . GLY A 1 89 ? 3.83 -17.797 -11.484 1 98.06 89 GLY A N 1
ATOM 696 C CA . GLY A 1 89 ? 3.572 -19.141 -10.992 1 98.06 89 GLY A CA 1
ATOM 697 C C . GLY A 1 89 ? 3.969 -19.328 -9.539 1 98.06 89 GLY A C 1
ATOM 698 O O . GLY A 1 89 ? 4.59 -18.453 -8.938 1 98.06 89 GLY A O 1
ATOM 699 N N . GLY A 1 90 ? 3.551 -20.547 -9.039 1 96.81 90 GLY A N 1
ATOM 700 C CA . GLY A 1 90 ? 3.877 -20.906 -7.668 1 96.81 90 GLY A CA 1
ATOM 701 C C . GLY A 1 90 ? 5.262 -21.516 -7.523 1 96.81 90 GLY A C 1
ATOM 702 O O . GLY A 1 90 ? 5.949 -21.75 -8.523 1 96.81 90 GLY A O 1
ATOM 703 N N . GLY A 1 91 ? 5.645 -21.656 -6.215 1 95.69 91 GLY A N 1
ATOM 704 C CA . GLY A 1 91 ? 6.945 -22.219 -5.887 1 95.69 91 GLY A CA 1
ATOM 705 C C . GLY A 1 91 ? 7.633 -21.516 -4.738 1 95.69 91 GLY A C 1
ATOM 706 O O . GLY A 1 91 ? 7.004 -21.219 -3.721 1 95.69 91 GLY A O 1
ATOM 707 N N . ASN A 1 92 ? 8.914 -21.312 -4.887 1 95.5 92 ASN A N 1
ATOM 708 C CA . ASN A 1 92 ? 9.727 -20.672 -3.852 1 95.5 92 ASN A CA 1
ATOM 709 C C . ASN A 1 92 ? 9.719 -19.156 -3.992 1 95.5 92 ASN A C 1
ATOM 711 O O . ASN A 1 92 ? 10.438 -18.609 -4.828 1 95.5 92 ASN A O 1
ATOM 715 N N . THR A 1 93 ? 8.992 -18.547 -3.115 1 96.31 93 THR A N 1
ATOM 716 C CA . THR A 1 93 ? 8.789 -17.109 -3.205 1 96.31 93 THR A CA 1
ATOM 717 C C . THR A 1 93 ? 10.094 -16.359 -2.99 1 96.31 93 THR A C 1
ATOM 719 O O . THR A 1 93 ? 10.422 -15.438 -3.744 1 96.31 93 THR A O 1
ATOM 722 N N . ALA A 1 94 ? 10.844 -16.766 -1.979 1 94.94 94 ALA A N 1
ATOM 723 C CA . ALA A 1 94 ? 12.086 -16.078 -1.652 1 94.94 94 ALA A CA 1
ATOM 724 C C . ALA A 1 94 ? 13.078 -16.156 -2.811 1 94.94 94 ALA A C 1
ATOM 726 O O . ALA A 1 94 ? 13.711 -15.156 -3.164 1 94.94 94 ALA A O 1
ATOM 727 N N . TYR A 1 95 ? 13.156 -17.312 -3.373 1 95.5 95 TYR A N 1
ATOM 728 C CA . TYR A 1 95 ? 14.016 -17.5 -4.535 1 95.5 95 TYR A CA 1
ATOM 729 C C . TYR A 1 95 ? 13.578 -16.594 -5.688 1 95.5 95 TYR A C 1
ATOM 731 O O . TYR A 1 95 ? 14.398 -15.891 -6.281 1 95.5 95 TYR A O 1
ATOM 739 N N . MET A 1 96 ? 12.367 -16.562 -5.941 1 97.5 96 MET A N 1
ATOM 740 C CA . MET A 1 96 ? 11.797 -15.781 -7.031 1 97.5 96 MET A CA 1
ATOM 741 C C . MET A 1 96 ? 12.117 -14.297 -6.859 1 97.5 96 MET A C 1
ATOM 743 O O . MET A 1 96 ? 12.609 -13.656 -7.789 1 97.5 96 MET A O 1
ATOM 747 N N . MET A 1 97 ? 11.922 -13.766 -5.672 1 97 97 MET A N 1
ATOM 748 C CA . MET A 1 97 ? 12.133 -12.344 -5.426 1 97 97 MET A CA 1
ATOM 749 C C . MET A 1 97 ? 13.602 -11.977 -5.574 1 97 97 MET A C 1
ATOM 751 O O . MET A 1 97 ? 13.93 -10.898 -6.078 1 97 97 MET A O 1
ATOM 755 N N . LYS A 1 98 ? 14.438 -12.867 -5.113 1 95.62 98 LYS A N 1
ATOM 756 C CA . LYS A 1 98 ? 15.875 -12.641 -5.25 1 95.62 98 LYS A CA 1
ATOM 757 C C . LYS A 1 98 ? 16.281 -12.57 -6.723 1 95.62 98 LYS A C 1
ATOM 759 O O . LYS A 1 98 ? 16.984 -11.648 -7.133 1 95.62 98 LYS A O 1
ATOM 764 N N . VAL A 1 99 ? 15.844 -13.484 -7.488 1 96.5 99 VAL A N 1
ATOM 765 C CA . VAL A 1 99 ? 16.156 -13.547 -8.906 1 96.5 99 VAL A CA 1
ATOM 766 C C . VAL A 1 99 ? 15.594 -12.32 -9.617 1 96.5 99 VAL A C 1
ATOM 768 O O . VAL A 1 99 ? 16.25 -11.734 -10.477 1 96.5 99 VAL A O 1
ATOM 771 N N . TRP A 1 100 ? 14.359 -11.898 -9.289 1 97.5 100 TRP A N 1
ATOM 772 C CA . TRP A 1 100 ? 13.711 -10.75 -9.906 1 97.5 100 TRP A CA 1
ATOM 773 C C . TRP A 1 100 ? 14.547 -9.484 -9.695 1 97.5 100 TRP A C 1
ATOM 775 O O . TRP A 1 100 ? 14.68 -8.664 -10.602 1 97.5 100 TRP A O 1
ATOM 785 N N . GLN A 1 101 ? 15.031 -9.336 -8.492 1 95 101 GLN A N 1
ATOM 786 C CA . GLN A 1 101 ? 15.852 -8.164 -8.203 1 95 101 GLN A CA 1
ATOM 787 C C . GLN A 1 101 ? 17.109 -8.148 -9.062 1 95 101 GLN A C 1
ATOM 789 O O . GLN A 1 101 ? 17.516 -7.098 -9.555 1 95 101 GLN A O 1
ATOM 794 N N . GLU A 1 102 ? 17.656 -9.273 -9.25 1 94.25 102 GLU A N 1
ATOM 795 C CA . GLU A 1 102 ? 18.875 -9.406 -10.031 1 94.25 102 GLU A CA 1
ATOM 796 C C . GLU A 1 102 ? 18.656 -9 -11.484 1 94.25 102 GLU A C 1
ATOM 798 O O . GLU A 1 102 ? 19.5 -8.352 -12.094 1 94.25 102 GLU A O 1
ATOM 803 N N . TYR A 1 103 ? 17.531 -9.305 -11.977 1 95.38 103 TYR A N 1
ATOM 804 C CA . TYR A 1 103 ? 17.312 -9.109 -13.398 1 95.38 103 TYR A CA 1
ATOM 805 C C . TYR A 1 103 ? 16.422 -7.895 -13.656 1 95.38 103 TYR A C 1
ATOM 807 O O . TYR A 1 103 ? 16.109 -7.578 -14.805 1 95.38 103 TYR A O 1
ATOM 815 N N . GLY A 1 104 ? 15.992 -7.215 -12.594 1 96.12 104 GLY A N 1
ATOM 816 C CA . GLY A 1 104 ? 15.172 -6.023 -12.727 1 96.12 104 GLY A CA 1
ATOM 817 C C . GLY A 1 104 ? 13.727 -6.328 -13.078 1 96.12 104 GLY A C 1
ATOM 818 O O . GLY A 1 104 ? 13.031 -5.484 -13.641 1 96.12 104 GLY A O 1
ATOM 819 N N . VAL A 1 105 ? 13.305 -7.551 -12.812 1 97.88 105 VAL A N 1
ATOM 820 C CA . VAL A 1 105 ? 11.93 -7.961 -13.094 1 97.88 105 VAL A CA 1
ATOM 821 C C . VAL A 1 105 ? 10.969 -7.195 -12.195 1 97.88 105 VAL A C 1
ATOM 823 O O . VAL A 1 105 ? 9.875 -6.816 -12.625 1 97.88 105 VAL A O 1
ATOM 826 N N . ASP A 1 106 ? 11.367 -6.961 -10.953 1 96.94 106 ASP A N 1
ATOM 827 C CA . ASP A 1 106 ? 10.547 -6.215 -10 1 96.94 106 ASP A CA 1
ATOM 828 C C . ASP A 1 106 ? 10.203 -4.832 -10.547 1 96.94 106 ASP A C 1
ATOM 830 O O . ASP A 1 106 ? 9.039 -4.426 -10.531 1 96.94 106 ASP A O 1
ATOM 834 N N . LYS A 1 107 ? 11.18 -4.16 -11.148 1 95.75 107 LYS A N 1
ATOM 835 C CA . LYS A 1 107 ? 10.969 -2.828 -11.711 1 95.75 107 LYS A CA 1
ATOM 836 C C . LYS A 1 107 ? 10.094 -2.891 -12.961 1 95.75 107 LYS A C 1
ATOM 838 O O . LYS A 1 107 ? 9.203 -2.055 -13.148 1 95.75 107 LYS A O 1
ATOM 843 N N . ALA A 1 108 ? 10.359 -3.859 -13.75 1 97.88 108 ALA A N 1
ATOM 844 C CA . ALA A 1 108 ? 9.594 -4.02 -14.992 1 97.88 108 ALA A CA 1
ATOM 845 C C . ALA A 1 108 ? 8.125 -4.309 -14.695 1 97.88 108 ALA A C 1
ATOM 847 O O . ALA A 1 108 ? 7.238 -3.797 -15.375 1 97.88 108 ALA A O 1
ATOM 848 N N . LEU A 1 109 ? 7.875 -5.098 -13.688 1 98.31 109 LEU A N 1
ATOM 849 C CA . LEU A 1 109 ? 6.504 -5.449 -13.336 1 98.31 109 LEU A CA 1
ATOM 850 C C . LEU A 1 109 ? 5.766 -4.246 -12.758 1 98.31 109 LEU A C 1
ATOM 852 O O . LEU A 1 109 ? 4.566 -4.082 -12.984 1 98.31 109 LEU A O 1
ATOM 856 N N . MET A 1 110 ? 6.465 -3.451 -11.992 1 96.38 110 MET A N 1
ATOM 857 C CA . MET A 1 110 ? 5.863 -2.215 -11.5 1 96.38 110 MET A CA 1
ATOM 858 C C . MET A 1 110 ? 5.438 -1.317 -12.656 1 96.38 110 MET A C 1
ATOM 860 O O . MET A 1 110 ? 4.336 -0.764 -12.648 1 96.38 110 MET A O 1
ATOM 864 N N . LYS A 1 111 ? 6.316 -1.214 -13.633 1 96.25 111 LYS A N 1
ATOM 865 C CA . LYS A 1 111 ? 5.988 -0.432 -14.82 1 96.25 111 LYS A CA 1
ATOM 866 C C . LYS A 1 111 ? 4.785 -1.023 -15.555 1 96.25 111 LYS A C 1
ATOM 868 O O . LYS A 1 111 ? 3.916 -0.288 -16.031 1 96.25 111 LYS A O 1
ATOM 873 N N . ALA A 1 112 ? 4.77 -2.322 -15.633 1 97.69 112 ALA A N 1
ATOM 874 C CA . ALA A 1 112 ? 3.652 -3.004 -16.281 1 97.69 112 ALA A CA 1
ATOM 875 C C . ALA A 1 112 ? 2.336 -2.695 -15.57 1 97.69 112 ALA A C 1
ATOM 877 O O . ALA A 1 112 ? 1.33 -2.398 -16.219 1 97.69 112 ALA A O 1
ATOM 878 N N . TYR A 1 113 ? 2.352 -2.703 -14.305 1 96.81 113 TYR A N 1
ATOM 879 C CA . TYR A 1 113 ? 1.161 -2.389 -13.516 1 96.81 113 TYR A CA 1
ATOM 880 C C . TYR A 1 113 ? 0.674 -0.975 -13.812 1 96.81 113 TYR A C 1
ATOM 882 O O . TYR A 1 113 ? -0.512 -0.762 -14.07 1 96.81 113 TYR A O 1
ATOM 890 N N . LYS A 1 114 ? 1.587 -0.088 -13.789 1 93.69 114 LYS A N 1
ATOM 891 C CA . LYS A 1 114 ? 1.263 1.32 -14 1 93.69 114 LYS A CA 1
ATOM 892 C C . LYS A 1 114 ? 0.717 1.556 -15.406 1 93.69 114 LYS A C 1
ATOM 894 O O . LYS A 1 114 ? -0.051 2.494 -15.625 1 93.69 114 LYS A O 1
ATOM 899 N N . SER A 1 115 ? 1.098 0.709 -16.281 1 95.06 115 SER A N 1
ATOM 900 C CA . SER A 1 115 ? 0.677 0.869 -17.672 1 95.06 115 SER A CA 1
ATOM 901 C C . SER A 1 115 ? -0.661 0.182 -17.922 1 95.06 115 SER A C 1
ATOM 903 O O . SER A 1 115 ? -1.166 0.195 -19.047 1 95.06 115 SER A O 1
ATOM 905 N N . GLY A 1 116 ? -1.182 -0.462 -16.922 1 95 116 GLY A N 1
ATOM 906 C CA . GLY A 1 116 ? -2.539 -0.977 -17.031 1 95 116 GLY A CA 1
ATOM 907 C C . GLY A 1 116 ? -2.592 -2.434 -17.453 1 95 116 GLY A C 1
ATOM 908 O O . GLY A 1 116 ? -3.643 -2.926 -17.875 1 95 116 GLY A O 1
ATOM 909 N N . LYS A 1 117 ? -1.471 -3.135 -17.391 1 97.56 117 LYS A N 1
ATOM 910 C CA . LYS A 1 117 ? -1.471 -4.559 -17.719 1 97.56 117 LYS A CA 1
ATOM 911 C C . LYS A 1 117 ? -2.209 -5.363 -16.656 1 97.56 117 LYS A C 1
ATOM 913 O O . LYS A 1 117 ? -2.342 -4.914 -15.508 1 97.56 117 LYS A O 1
ATOM 918 N N . VAL A 1 118 ? -2.73 -6.535 -17.062 1 98.75 118 VAL A N 1
ATOM 919 C CA . VAL A 1 118 ? -3.346 -7.453 -16.109 1 98.75 118 VAL A CA 1
ATOM 920 C C . VAL A 1 118 ? -2.271 -8.328 -15.469 1 98.75 118 VAL A C 1
ATOM 922 O O . VAL A 1 118 ? -1.616 -9.117 -16.156 1 98.75 118 VAL A O 1
ATOM 925 N N . LEU A 1 119 ? -2.066 -8.148 -14.227 1 98.88 119 LEU A N 1
ATOM 926 C CA . LEU A 1 119 ? -1.124 -8.961 -13.469 1 98.88 119 LEU A CA 1
ATOM 927 C C . LEU A 1 119 ? -1.857 -10.023 -12.656 1 98.88 119 LEU A C 1
ATOM 929 O O . LEU A 1 119 ? -2.912 -9.75 -12.078 1 98.88 119 LEU A O 1
ATOM 933 N N . SER A 1 120 ? -1.331 -11.219 -12.609 1 98.88 120 SER A N 1
ATOM 934 C CA . SER A 1 120 ? -1.945 -12.297 -11.852 1 98.88 120 SER A CA 1
ATOM 935 C C . SER A 1 120 ? -0.896 -13.273 -11.336 1 98.88 120 SER A C 1
ATOM 937 O O . SER A 1 120 ? 0.277 -13.188 -11.703 1 98.88 120 SER A O 1
ATOM 939 N N . GLY A 1 121 ? -1.32 -14.117 -10.469 1 98.44 121 GLY A N 1
ATOM 940 C CA . GLY A 1 121 ? -0.402 -15.117 -9.953 1 98.44 121 GLY A CA 1
ATOM 941 C C . GLY A 1 121 ? -1.021 -16 -8.883 1 98.44 121 GLY A C 1
ATOM 942 O O . GLY A 1 121 ? -1.985 -15.602 -8.227 1 98.44 121 GLY A O 1
ATOM 943 N N . LEU A 1 122 ? -0.451 -17.125 -8.727 1 97.94 122 LEU A N 1
ATOM 944 C CA . LEU A 1 122 ? -0.955 -18.172 -7.836 1 97.94 122 LEU A CA 1
ATOM 945 C C . LEU A 1 122 ? 0.08 -18.516 -6.777 1 97.94 122 LEU A C 1
ATOM 947 O O . LEU A 1 122 ? 1.257 -18.719 -7.09 1 97.94 122 LEU A O 1
ATOM 951 N N . SER A 1 123 ? -0.387 -18.641 -5.484 1 96.88 123 SER A N 1
ATOM 952 C CA . SER A 1 123 ? 0.483 -19.047 -4.387 1 96.88 123 SER A CA 1
ATOM 953 C C . SER A 1 123 ? 1.636 -18.062 -4.203 1 96.88 123 SER A C 1
ATOM 955 O O . SER A 1 123 ? 1.414 -16.875 -3.963 1 96.88 123 SER A O 1
ATOM 957 N N . ALA A 1 124 ? 2.891 -18.547 -4.57 1 95.88 124 ALA A N 1
ATOM 958 C CA . ALA A 1 124 ? 4.035 -17.625 -4.543 1 95.88 124 ALA A CA 1
ATOM 959 C C . ALA A 1 124 ? 3.812 -16.438 -5.469 1 95.88 124 ALA A C 1
ATOM 961 O O . ALA A 1 124 ? 4.207 -15.312 -5.152 1 95.88 124 ALA A O 1
ATOM 962 N N . GLY A 1 125 ? 3.188 -16.672 -6.547 1 98.12 125 GLY A N 1
ATOM 963 C CA . GLY A 1 125 ? 2.881 -15.641 -7.516 1 98.12 125 GLY A CA 1
ATOM 964 C C . GLY A 1 125 ? 1.835 -14.656 -7.023 1 98.12 125 GLY A C 1
ATOM 965 O O . GLY A 1 125 ? 1.691 -13.562 -7.578 1 98.12 125 GLY A O 1
ATOM 966 N N . SER A 1 126 ? 1.052 -15.039 -6.055 1 98.5 126 SER A N 1
ATOM 967 C CA . SER A 1 126 ? 0.137 -14.078 -5.441 1 98.5 126 SER A CA 1
ATOM 968 C C . SER A 1 126 ? 0.854 -13.203 -4.418 1 98.5 126 SER A C 1
ATOM 970 O O . SER A 1 126 ? 0.536 -12.023 -4.273 1 98.5 126 SER A O 1
ATOM 972 N N . ILE A 1 127 ? 1.801 -13.734 -3.764 1 98.12 127 ILE A N 1
ATOM 973 C CA . ILE A 1 127 ? 2.508 -13.078 -2.666 1 98.12 127 ILE A CA 1
ATOM 974 C C . ILE A 1 127 ? 3.256 -11.859 -3.191 1 98.12 127 ILE A C 1
ATOM 976 O O . ILE A 1 127 ? 3.299 -10.812 -2.529 1 98.12 127 ILE A O 1
ATOM 980 N N . CYS A 1 128 ? 3.803 -11.938 -4.379 1 98.31 128 CYS A N 1
ATOM 981 C CA . CYS A 1 128 ? 4.746 -10.945 -4.887 1 98.31 128 CYS A CA 1
ATOM 982 C C . CYS A 1 128 ? 4.078 -9.586 -5.035 1 98.31 128 CYS A C 1
ATOM 984 O O . CYS A 1 128 ? 4.762 -8.555 -5.082 1 98.31 128 CYS A O 1
ATOM 986 N N . TRP A 1 129 ? 2.75 -9.531 -5.051 1 98.44 129 TRP A N 1
ATOM 987 C CA . TRP A 1 129 ? 2.049 -8.273 -5.305 1 98.44 129 TRP A CA 1
ATOM 988 C C . TRP A 1 129 ? 1.822 -7.508 -4.008 1 98.44 129 TRP A C 1
ATOM 990 O O . TRP A 1 129 ? 1.468 -6.324 -4.031 1 98.44 129 TRP A O 1
ATOM 1000 N N . PHE A 1 130 ? 1.926 -8.125 -2.859 1 98.5 130 PHE A N 1
ATOM 1001 C CA . PHE A 1 130 ? 1.619 -7.562 -1.55 1 98.5 130 PHE A CA 1
ATOM 1002 C C . PHE A 1 130 ? 2.873 -6.988 -0.902 1 98.5 130 PHE A C 1
ATOM 1004 O O . PHE A 1 130 ? 3.967 -7.078 -1.464 1 98.5 130 PHE A O 1
ATOM 1011 N N . ILE A 1 131 ? 2.688 -6.375 0.275 1 97.94 131 ILE A N 1
ATOM 1012 C CA . ILE A 1 131 ? 3.816 -5.879 1.055 1 97.94 131 ILE A CA 1
ATOM 1013 C C . ILE A 1 131 ? 4.766 -7.031 1.383 1 97.94 131 ILE A C 1
ATOM 1015 O O . ILE A 1 131 ? 5.973 -6.93 1.16 1 97.94 131 ILE A O 1
ATOM 1019 N N . ALA A 1 132 ? 4.176 -8.039 1.891 1 97.31 132 ALA A N 1
ATOM 1020 C CA . ALA A 1 132 ? 4.875 -9.273 2.221 1 97.31 132 ALA A CA 1
ATOM 1021 C C . ALA A 1 132 ? 3.896 -10.438 2.363 1 97.31 132 ALA A C 1
ATOM 1023 O O . ALA A 1 132 ? 2.695 -10.227 2.551 1 97.31 132 ALA A O 1
ATOM 1024 N N . GLY A 1 133 ? 4.418 -11.586 2.234 1 96.31 133 GLY A N 1
ATOM 1025 C CA . GLY A 1 133 ? 3.566 -12.758 2.391 1 96.31 133 GLY A CA 1
ATOM 1026 C C . GLY A 1 133 ? 4.223 -13.867 3.188 1 96.31 133 GLY A C 1
ATOM 1027 O O . GLY A 1 133 ? 5.445 -13.906 3.32 1 96.31 133 GLY A O 1
ATOM 1028 N N . HIS A 1 134 ? 3.307 -14.664 3.723 1 92.44 134 HIS A N 1
ATOM 1029 C CA . HIS A 1 134 ? 3.68 -15.859 4.469 1 92.44 134 HIS A CA 1
ATOM 1030 C C . HIS A 1 134 ? 4.176 -16.953 3.531 1 92.44 134 HIS A C 1
ATOM 1032 O O . HIS A 1 134 ? 3.422 -17.453 2.691 1 92.44 134 HIS A O 1
ATOM 1038 N N . CYS A 1 135 ? 5.43 -17.25 3.732 1 87.62 135 CYS A N 1
ATOM 1039 C CA . CYS A 1 135 ? 6.066 -18.125 2.742 1 87.62 135 CYS A CA 1
ATOM 1040 C C . CYS A 1 135 ? 6.598 -19.391 3.389 1 87.62 135 CYS A C 1
ATOM 1042 O O . CYS A 1 135 ? 7.027 -19.375 4.543 1 87.62 135 CYS A O 1
ATOM 1044 N N . ASP A 1 136 ? 6.57 -20.453 2.656 1 82.12 136 ASP A N 1
ATOM 1045 C CA . ASP A 1 136 ? 7.055 -21.766 3.096 1 82.12 136 ASP A CA 1
ATOM 1046 C C . ASP A 1 136 ? 8.359 -22.125 2.393 1 82.12 136 ASP A C 1
ATOM 1048 O O . ASP A 1 136 ? 8.664 -23.297 2.207 1 82.12 136 ASP A O 1
ATOM 1052 N N . SER A 1 137 ? 9.07 -21.203 2.021 1 80.81 137 SER A N 1
ATOM 1053 C CA . SER A 1 137 ? 10.289 -21.406 1.245 1 80.81 137 SER A CA 1
ATOM 1054 C C . SER A 1 137 ? 11.234 -22.375 1.946 1 80.81 137 SER A C 1
ATOM 1056 O O . SER A 1 137 ? 11.852 -23.219 1.301 1 80.81 137 SER A O 1
ATOM 1058 N N . GLU A 1 138 ? 11.32 -22.297 3.258 1 78.69 138 GLU A N 1
ATOM 1059 C CA . GLU A 1 138 ? 12.25 -23.172 3.975 1 78.69 138 GLU A CA 1
ATOM 1060 C C . GLU A 1 138 ? 11.797 -24.625 3.926 1 78.69 138 GLU A C 1
ATOM 1062 O O . GLU A 1 138 ? 12.625 -25.531 3.961 1 78.69 138 GLU A O 1
ATOM 1067 N N . PHE A 1 139 ? 10.484 -24.781 3.867 1 76.12 139 PHE A N 1
ATOM 1068 C CA . PHE A 1 139 ? 9.938 -26.125 3.717 1 76.12 139 PHE A CA 1
ATOM 1069 C C . PHE A 1 139 ? 10.258 -26.688 2.336 1 76.12 139 PHE A C 1
ATOM 1071 O O . PHE A 1 139 ? 10.68 -27.844 2.213 1 76.12 139 PHE A O 1
ATOM 1078 N N . ILE A 1 140 ? 10.195 -25.828 1.343 1 75.12 140 ILE A N 1
ATOM 1079 C CA . ILE A 1 140 ? 10.461 -26.219 -0.039 1 75.12 140 ILE A CA 1
ATOM 1080 C C . ILE A 1 140 ? 11.938 -26.562 -0.203 1 75.12 140 ILE A C 1
ATOM 1082 O O . ILE A 1 140 ? 12.289 -27.484 -0.941 1 75.12 140 ILE A O 1
ATOM 1086 N N . GLU A 1 141 ? 12.742 -25.844 0.588 1 81.38 141 GLU A N 1
ATOM 1087 C CA . GLU A 1 141 ? 14.188 -26.016 0.493 1 81.38 141 GLU A CA 1
ATOM 1088 C C . GLU A 1 141 ? 14.656 -27.203 1.335 1 81.38 141 GLU A C 1
ATOM 1090 O O . GLU A 1 141 ? 15.805 -27.625 1.236 1 81.38 141 GLU A O 1
ATOM 1095 N N . GLY A 1 142 ? 13.797 -27.812 2.127 1 76.62 142 GLY A N 1
ATOM 1096 C CA . GLY A 1 142 ? 14.141 -28.969 2.949 1 76.62 142 GLY A CA 1
ATOM 1097 C C . GLY A 1 142 ? 15.055 -28.625 4.113 1 76.62 142 GLY A C 1
ATOM 1098 O O . GLY A 1 142 ? 15.93 -29.406 4.473 1 76.62 142 GLY A O 1
ATOM 1099 N N . LYS A 1 143 ? 14.852 -27.469 4.641 1 80.88 143 LYS A N 1
ATOM 1100 C CA . LYS A 1 143 ? 15.656 -27.094 5.805 1 80.88 143 LYS A CA 1
ATOM 1101 C C . LYS A 1 143 ? 15.297 -27.953 7.016 1 80.88 143 LYS A C 1
ATOM 1103 O O . LYS A 1 143 ? 14.156 -28.422 7.137 1 80.88 143 LYS A O 1
ATOM 1108 N N . GLU A 1 144 ? 16.25 -28.281 7.852 1 79.69 144 GLU A N 1
ATOM 1109 C CA . GLU A 1 144 ? 16.062 -29.172 8.992 1 79.69 144 GLU A CA 1
ATOM 1110 C C . GLU A 1 144 ? 14.977 -28.656 9.922 1 79.69 144 GLU A C 1
ATOM 1112 O O . GLU A 1 144 ? 14.109 -29.438 10.359 1 79.69 144 GLU A O 1
ATOM 1117 N N . ASN A 1 145 ? 14.898 -27.375 10.258 1 81.62 145 ASN A N 1
ATOM 1118 C CA . ASN A 1 145 ? 13.875 -26.734 11.086 1 81.62 145 ASN A CA 1
ATOM 1119 C C . ASN A 1 145 ? 13.227 -25.562 10.359 1 81.62 145 ASN A C 1
ATOM 1121 O O . ASN A 1 145 ? 13.43 -24.406 10.742 1 81.62 145 ASN A O 1
ATOM 1125 N N . PRO A 1 146 ? 12.391 -26.141 9.383 1 78.81 146 PRO A N 1
ATOM 1126 C CA . PRO A 1 146 ? 11.852 -25.062 8.562 1 78.81 146 PRO A CA 1
ATOM 1127 C C . PRO A 1 146 ? 10.844 -24.203 9.312 1 78.81 146 PRO A C 1
ATOM 1129 O O . PRO A 1 146 ? 10.148 -24.688 10.211 1 78.81 146 PRO A O 1
ATOM 1132 N N . LYS A 1 147 ? 10.93 -22.953 9.125 1 79.19 147 LYS A N 1
ATOM 1133 C CA . LYS A 1 147 ? 9.969 -22 9.664 1 79.19 147 LYS A CA 1
ATOM 1134 C C . LYS A 1 147 ? 9.336 -21.172 8.547 1 79.19 147 LYS A C 1
ATOM 1136 O O . LYS A 1 147 ? 9.953 -20.938 7.508 1 79.19 147 LYS A O 1
ATOM 1141 N N . HIS A 1 148 ? 8.117 -20.828 8.75 1 81.38 148 HIS A N 1
ATOM 1142 C CA . HIS A 1 148 ? 7.512 -19.844 7.883 1 81.38 148 HIS A CA 1
ATOM 1143 C C . HIS A 1 148 ? 8.125 -18.453 8.102 1 81.38 148 HIS A C 1
ATOM 1145 O O . HIS A 1 148 ? 8.5 -18.109 9.227 1 81.38 148 HIS A O 1
ATOM 1151 N N . LYS A 1 149 ? 8.305 -17.812 7 1 88.31 149 LYS A N 1
ATOM 1152 C CA . LYS A 1 149 ? 8.867 -16.469 7.098 1 88.31 149 LYS A CA 1
ATOM 1153 C C . LYS A 1 149 ? 8.102 -15.477 6.219 1 88.31 149 LYS A C 1
ATOM 1155 O O . LYS A 1 149 ? 7.316 -15.891 5.359 1 88.31 149 LYS A O 1
ATOM 1160 N N . TRP A 1 150 ? 8.312 -14.258 6.543 1 93.81 150 TRP A N 1
ATOM 1161 C CA . TRP A 1 150 ? 7.809 -13.211 5.66 1 93.81 150 TRP A CA 1
ATOM 1162 C C . TRP A 1 150 ? 8.734 -13.016 4.465 1 93.81 150 TRP A C 1
ATOM 1164 O O . TRP A 1 150 ? 9.961 -13 4.617 1 93.81 150 TRP A O 1
ATOM 1174 N N . VAL A 1 151 ? 8.195 -12.969 3.354 1 95.19 151 VAL A N 1
ATOM 1175 C CA . VAL A 1 151 ? 8.93 -12.562 2.162 1 95.19 151 VAL A CA 1
ATOM 1176 C C . VAL A 1 151 ? 8.305 -11.297 1.573 1 95.19 151 VAL A C 1
ATOM 1178 O O . VAL A 1 151 ? 7.098 -11.258 1.312 1 95.19 151 VAL A O 1
ATOM 1181 N N . LYS A 1 152 ? 9.125 -10.273 1.434 1 95.94 152 LYS A N 1
ATOM 1182 C CA . LYS A 1 152 ? 8.617 -9.008 0.917 1 95.94 152 LYS A CA 1
ATOM 1183 C C . LYS A 1 152 ? 8.328 -9.102 -0.579 1 95.94 152 LYS A C 1
ATOM 1185 O O . LYS A 1 152 ? 9.086 -9.719 -1.325 1 95.94 152 LYS A O 1
ATOM 1190 N N . GLY A 1 153 ? 7.246 -8.5 -0.972 1 97.25 153 GLY A N 1
ATOM 1191 C CA . GLY A 1 153 ? 6.883 -8.391 -2.375 1 97.25 153 GLY A CA 1
ATOM 1192 C C . GLY A 1 153 ? 7.055 -6.992 -2.934 1 97.25 153 GLY A C 1
ATOM 1193 O O . GLY A 1 153 ? 7.938 -6.25 -2.502 1 97.25 153 GLY A O 1
ATOM 1194 N N . LEU A 1 154 ? 6.277 -6.711 -3.975 1 97.06 154 LEU A N 1
ATOM 1195 C CA . LEU A 1 154 ? 6.406 -5.438 -4.68 1 97.06 154 LEU A CA 1
ATOM 1196 C C . LEU A 1 154 ? 5.66 -4.332 -3.941 1 97.06 154 LEU A C 1
ATOM 1198 O O . LEU A 1 154 ? 5.863 -3.148 -4.219 1 97.06 154 LEU A O 1
ATOM 1202 N N . GLY A 1 155 ? 4.734 -4.711 -3.061 1 96.38 155 GLY A N 1
ATOM 1203 C CA . GLY A 1 155 ? 4.055 -3.742 -2.217 1 96.38 155 GLY A CA 1
ATOM 1204 C C . GLY A 1 155 ? 2.988 -2.953 -2.955 1 96.38 155 GLY A C 1
ATOM 1205 O O . GLY A 1 155 ? 2.613 -1.859 -2.529 1 96.38 155 GLY A O 1
ATOM 1206 N N . ILE A 1 156 ? 2.539 -3.422 -4.074 1 96.88 156 ILE A N 1
ATOM 1207 C CA . ILE A 1 156 ? 1.473 -2.758 -4.816 1 96.88 156 ILE A CA 1
ATOM 1208 C C . ILE A 1 156 ? 0.172 -2.826 -4.02 1 96.88 156 ILE A C 1
ATOM 1210 O O . ILE A 1 156 ? -0.559 -1.837 -3.924 1 96.88 156 ILE A O 1
ATOM 1214 N N . ILE A 1 157 ? -0.14 -4.004 -3.537 1 97.62 157 ILE A N 1
ATOM 1215 C CA . ILE A 1 157 ? -1.287 -4.188 -2.654 1 97.62 157 ILE A CA 1
ATOM 1216 C C . ILE A 1 157 ? -0.873 -3.918 -1.21 1 97.62 157 ILE A C 1
ATOM 1218 O O . ILE A 1 157 ? -0.023 -4.621 -0.66 1 97.62 157 ILE A O 1
ATOM 1222 N N . PRO A 1 158 ? -1.456 -2.951 -0.551 1 97.12 158 PRO A N 1
ATOM 1223 C CA . PRO A 1 158 ? -0.97 -2.484 0.75 1 97.12 158 PRO A CA 1
ATOM 1224 C C . PRO A 1 158 ? -1.454 -3.354 1.907 1 97.12 158 PRO A C 1
ATOM 1226 O O . PRO A 1 158 ? -1.895 -2.832 2.934 1 97.12 158 PRO A O 1
ATOM 1229 N N . TYR A 1 159 ? -1.358 -4.641 1.788 1 98 159 TYR A N 1
ATOM 1230 C CA . TYR A 1 159 ? -1.697 -5.629 2.803 1 98 159 TYR A CA 1
ATOM 1231 C C . TYR A 1 159 ? -0.626 -6.711 2.891 1 98 159 TYR A C 1
ATOM 1233 O O . TYR A 1 159 ? 0.177 -6.871 1.969 1 98 159 TYR A O 1
ATOM 1241 N N . LEU A 1 160 ? -0.563 -7.348 4.016 1 97.94 160 LEU A N 1
ATOM 1242 C CA . LEU A 1 160 ? 0.132 -8.625 4.109 1 97.94 160 LEU A CA 1
ATOM 1243 C C . LEU A 1 160 ? -0.715 -9.75 3.523 1 97.94 160 LEU A C 1
ATOM 1245 O O . LEU A 1 160 ? -1.901 -9.562 3.246 1 97.94 160 LEU A O 1
ATOM 1249 N N . HIS A 1 161 ? -0.036 -10.891 3.293 1 98.19 161 HIS A N 1
ATOM 1250 C CA . HIS A 1 161 ? -0.778 -11.891 2.537 1 98.19 161 HIS A CA 1
ATOM 1251 C C . HIS A 1 161 ? -0.451 -13.297 3.018 1 98.19 161 HIS A C 1
ATOM 1253 O O . HIS A 1 161 ? 0.702 -13.602 3.34 1 98.19 161 HIS A O 1
ATOM 1259 N N . CYS A 1 162 ? -1.448 -14.148 3.105 1 97.88 162 CYS A N 1
ATOM 1260 C CA . CYS A 1 162 ? -1.307 -15.586 3.34 1 97.88 162 CYS A CA 1
ATOM 1261 C C . CYS A 1 162 ? -2.105 -16.391 2.316 1 97.88 162 CYS A C 1
ATOM 1263 O O . CYS A 1 162 ? -3.332 -16.453 2.398 1 97.88 162 CYS A O 1
ATOM 1265 N N . PRO A 1 163 ? -1.426 -16.984 1.386 1 97.44 163 PRO A N 1
ATOM 1266 C CA . PRO A 1 163 ? -2.113 -17.938 0.508 1 97.44 163 PRO A CA 1
ATOM 1267 C C . PRO A 1 163 ? -2.334 -19.297 1.168 1 97.44 163 PRO A C 1
ATOM 1269 O O . PRO A 1 163 ? -1.843 -19.531 2.273 1 97.44 163 PRO A O 1
ATOM 1272 N N . HIS A 1 164 ? -3.094 -20.156 0.559 1 97 164 HIS A N 1
ATOM 1273 C CA . HIS A 1 164 ? -3.357 -21.5 1.054 1 97 164 HIS A CA 1
ATOM 1274 C C . HIS A 1 164 ? -3.867 -21.469 2.49 1 97 164 HIS A C 1
ATOM 1276 O O . HIS A 1 164 ? -3.51 -22.328 3.301 1 97 164 HIS A O 1
ATOM 1282 N N . TYR A 1 165 ? -4.664 -20.547 2.791 1 96.69 165 TYR A N 1
ATOM 1283 C CA . TYR A 1 165 ? -5.055 -20.297 4.172 1 96.69 165 TYR A CA 1
ATOM 1284 C C . TYR A 1 165 ? -5.82 -21.469 4.75 1 96.69 165 TYR A C 1
ATOM 1286 O O . TYR A 1 165 ? -5.902 -21.625 5.973 1 96.69 165 TYR A O 1
ATOM 1294 N N . ASP A 1 166 ? -6.402 -22.281 3.938 1 95.75 166 ASP A N 1
ATOM 1295 C CA . ASP A 1 166 ? -7.199 -23.406 4.395 1 95.75 166 ASP A CA 1
ATOM 1296 C C . ASP A 1 166 ? -6.336 -24.656 4.539 1 95.75 166 ASP A C 1
ATOM 1298 O O . ASP A 1 166 ? -6.836 -25.734 4.887 1 95.75 166 ASP A O 1
ATOM 1302 N N . GLU A 1 167 ? -5.066 -24.578 4.316 1 92.5 167 GLU A N 1
ATOM 1303 C CA . GLU A 1 167 ? -4.184 -25.734 4.453 1 92.5 167 GLU A CA 1
ATOM 1304 C C . GLU A 1 167 ? -3.664 -25.859 5.883 1 92.5 167 GLU A C 1
ATOM 1306 O O . GLU A 1 167 ? -3.414 -24.844 6.551 1 92.5 167 GLU A O 1
ATOM 1311 N N . PRO A 1 168 ? -3.373 -27.062 6.332 1 85.75 168 PRO A N 1
ATOM 1312 C CA . PRO A 1 168 ? -2.941 -27.297 7.715 1 85.75 168 PRO A CA 1
ATOM 1313 C C . PRO A 1 168 ? -1.641 -26.578 8.055 1 85.75 168 PRO A C 1
ATOM 1315 O O . PRO A 1 168 ? -1.471 -26.094 9.18 1 85.75 168 PRO A O 1
ATOM 1318 N N . ASP A 1 169 ? -0.816 -26.469 7.125 1 79.81 169 ASP A N 1
ATOM 1319 C CA . ASP A 1 169 ? 0.487 -25.844 7.363 1 79.81 169 ASP A CA 1
ATOM 1320 C C . ASP A 1 169 ? 0.352 -24.344 7.59 1 79.81 169 ASP A C 1
ATOM 1322 O O . ASP A 1 169 ? 1.306 -23.688 8.008 1 79.81 169 ASP A O 1
ATOM 1326 N N . ARG A 1 170 ? -0.823 -23.828 7.34 1 83.69 170 ARG A N 1
ATOM 1327 C CA . ARG A 1 170 ? -1.043 -22.391 7.508 1 83.69 170 ARG A CA 1
ATOM 1328 C C . ARG A 1 170 ? -1.86 -22.109 8.766 1 83.69 170 ARG A C 1
ATOM 1330 O O . ARG A 1 170 ? -2.191 -20.953 9.047 1 83.69 170 ARG A O 1
ATOM 1337 N N . ALA A 1 171 ? -2.109 -23.094 9.547 1 79.25 171 ALA A N 1
ATOM 1338 C CA . ALA A 1 171 ? -2.916 -22.969 10.758 1 79.25 171 ALA A CA 1
ATOM 1339 C C . ALA A 1 171 ? -2.27 -22 11.75 1 79.25 171 ALA A C 1
ATOM 1341 O O . ALA A 1 171 ? -2.967 -21.328 12.508 1 79.25 171 ALA A O 1
ATOM 1342 N N . ALA A 1 172 ? -1.01 -21.812 11.594 1 84.81 172 ALA A N 1
ATOM 1343 C CA . ALA A 1 172 ? -0.288 -20.984 12.562 1 84.81 172 ALA A CA 1
ATOM 1344 C C . ALA A 1 172 ? -0.161 -19.547 12.078 1 84.81 172 ALA A C 1
ATOM 1346 O O . ALA A 1 172 ? 0.469 -18.719 12.734 1 84.81 172 ALA A O 1
ATOM 1347 N N . PHE A 1 173 ? -0.771 -19.234 11 1 89.69 17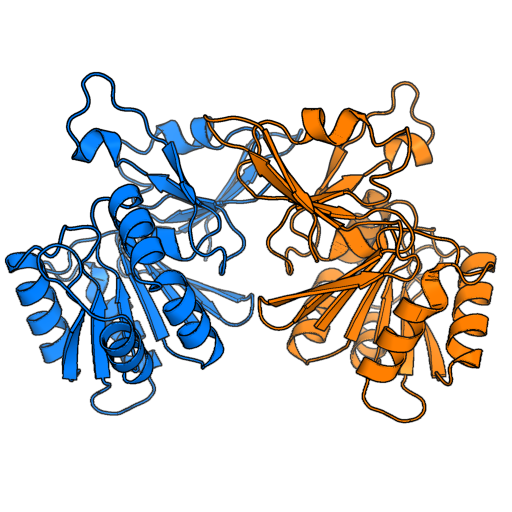3 PHE A N 1
ATOM 1348 C CA . PHE A 1 173 ? -0.587 -17.906 10.422 1 89.69 173 PHE A CA 1
ATOM 1349 C C . PHE A 1 173 ? -1.13 -16.828 11.352 1 89.69 173 PHE A C 1
ATOM 1351 O O . PHE A 1 173 ? -0.526 -15.766 11.5 1 89.69 173 PHE A O 1
ATOM 1358 N N . ASP A 1 174 ? -2.201 -17.156 12.008 1 89.56 174 ASP A N 1
ATOM 1359 C CA . ASP A 1 174 ? -2.812 -16.141 12.867 1 89.56 174 ASP A CA 1
ATOM 1360 C C . ASP A 1 174 ? -1.857 -15.719 13.977 1 89.56 174 ASP A C 1
ATOM 1362 O O . ASP A 1 174 ? -1.739 -14.531 14.281 1 89.56 174 ASP A O 1
ATOM 1366 N N . GLU A 1 175 ? -1.23 -16.672 14.484 1 88.25 175 GLU A N 1
ATOM 1367 C CA . GLU A 1 175 ? -0.24 -16.359 15.516 1 88.25 175 GLU A CA 1
ATOM 1368 C C . GLU A 1 175 ? 0.983 -15.672 14.922 1 88.25 175 GLU A C 1
ATOM 1370 O O . GLU A 1 175 ? 1.527 -14.742 15.516 1 88.25 175 GLU A O 1
ATOM 1375 N N . PHE A 1 176 ? 1.385 -16.188 13.773 1 89.81 176 PHE A N 1
ATOM 1376 C CA . PHE A 1 176 ? 2.527 -15.625 13.062 1 89.81 176 PHE A CA 1
ATOM 1377 C C . PHE A 1 176 ? 2.299 -14.156 12.734 1 89.81 176 PHE A C 1
ATOM 1379 O O . PHE A 1 176 ? 3.23 -13.352 12.781 1 89.81 176 PHE A O 1
ATOM 1386 N N . TYR A 1 177 ? 1.087 -13.805 12.43 1 92.81 177 TYR A N 1
ATOM 1387 C CA . TYR A 1 177 ? 0.636 -12.484 12.016 1 92.81 177 TYR A CA 1
ATOM 1388 C C . TYR A 1 177 ? 0.528 -11.539 13.211 1 92.81 177 TYR A C 1
ATOM 1390 O O . TYR A 1 177 ? 0.58 -10.32 13.055 1 92.81 177 TYR A O 1
ATOM 1398 N N . SER A 1 178 ? 0.546 -12.039 14.375 1 90.19 178 SER A N 1
ATOM 1399 C CA . SER A 1 178 ? 0.305 -11.25 15.578 1 90.19 178 SER A CA 1
ATOM 1400 C C . SER A 1 178 ? 1.344 -10.141 15.727 1 90.19 178 SER A C 1
ATOM 1402 O O . SER A 1 178 ? 2.533 -10.367 15.492 1 90.19 178 SER A O 1
ATOM 1404 N N . GLY A 1 179 ? 0.819 -8.922 16.062 1 90.94 179 GLY A N 1
ATOM 1405 C CA . GLY A 1 179 ? 1.699 -7.789 16.312 1 90.94 179 GLY A CA 1
ATOM 1406 C C . GLY A 1 179 ? 1.919 -6.918 15.094 1 90.94 179 GLY A C 1
ATOM 1407 O O . GLY A 1 179 ? 2.469 -5.82 15.203 1 90.94 179 GLY A O 1
ATOM 1408 N N . GLN A 1 180 ? 1.562 -7.438 13.953 1 94.75 180 GLN A N 1
ATOM 1409 C CA . GLN A 1 180 ? 1.691 -6.633 12.742 1 94.75 180 GLN A CA 1
ATOM 1410 C C . GLN A 1 180 ? 0.583 -5.586 12.656 1 94.75 180 GLN A C 1
ATOM 1412 O O . GLN A 1 180 ? -0.596 -5.91 12.812 1 94.75 180 GLN A O 1
ATOM 1417 N N . ILE A 1 181 ? 0.962 -4.387 12.359 1 94.75 181 ILE A N 1
ATOM 1418 C CA . ILE A 1 181 ? -0.036 -3.324 12.305 1 94.75 181 ILE A CA 1
ATOM 1419 C C . ILE A 1 181 ? -0.694 -3.311 10.922 1 94.75 181 ILE A C 1
ATOM 1421 O O . ILE A 1 181 ? -1.878 -2.99 10.797 1 94.75 181 ILE A O 1
ATOM 1425 N N . ALA A 1 182 ? 0.053 -3.633 9.898 1 97 182 ALA A N 1
ATOM 1426 C CA . ALA A 1 182 ? -0.549 -3.746 8.578 1 97 182 ALA A CA 1
ATOM 1427 C C . ALA A 1 182 ? -1.569 -4.879 8.531 1 97 182 ALA A C 1
ATOM 1429 O O . ALA A 1 182 ? -1.312 -5.977 9.031 1 97 182 ALA A O 1
ATOM 1430 N N . ASP A 1 183 ? -2.705 -4.625 7.969 1 97.88 183 ASP A N 1
ATOM 1431 C CA . ASP A 1 183 ? -3.713 -5.668 7.809 1 97.88 183 ASP A CA 1
ATOM 1432 C C . ASP A 1 183 ? -3.252 -6.727 6.809 1 97.88 183 ASP A C 1
ATOM 1434 O O . ASP A 1 183 ? -2.322 -6.492 6.035 1 97.88 183 ASP A O 1
ATOM 1438 N N . ALA A 1 184 ? -3.924 -7.867 6.848 1 98 184 ALA A N 1
ATOM 1439 C CA . ALA A 1 184 ? -3.555 -8.969 5.957 1 98 184 ALA A CA 1
ATOM 1440 C C . ALA A 1 184 ? -4.773 -9.492 5.203 1 98 184 ALA A C 1
ATOM 1442 O O . ALA A 1 18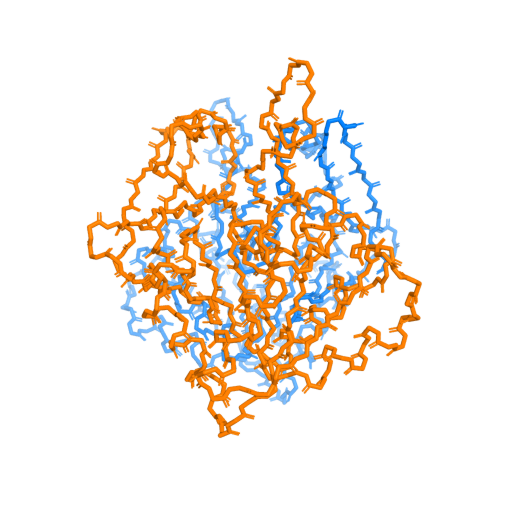4 ? -5.906 -9.336 5.66 1 98 184 ALA A O 1
ATOM 1443 N N . ILE A 1 185 ? -4.527 -9.992 4.051 1 98.38 185 ILE A N 1
ATOM 1444 C CA . ILE A 1 185 ? -5.504 -10.727 3.262 1 98.38 185 ILE A CA 1
ATOM 1445 C C . ILE A 1 185 ? -5.102 -12.203 3.189 1 98.38 185 ILE A C 1
ATOM 1447 O O . ILE A 1 185 ? -4.004 -12.531 2.732 1 98.38 185 ILE A O 1
ATOM 1451 N N . ALA A 1 186 ? -5.938 -13.031 3.668 1 98.31 186 ALA A N 1
ATOM 1452 C CA . ALA A 1 186 ? -5.734 -14.469 3.592 1 98.31 186 ALA A CA 1
ATOM 1453 C C . ALA A 1 186 ? -6.672 -15.109 2.57 1 98.31 186 ALA A C 1
ATOM 1455 O O . ALA A 1 186 ? -7.875 -14.836 2.572 1 98.31 186 ALA A O 1
ATOM 1456 N N . LEU A 1 187 ? -6.125 -15.891 1.731 1 98.38 187 LEU A N 1
ATOM 1457 C CA . LEU A 1 187 ? -6.906 -16.516 0.669 1 98.38 187 LEU A CA 1
ATOM 1458 C C . LEU A 1 187 ? -6.867 -18.031 0.785 1 98.38 187 LEU A C 1
ATOM 1460 O O . LEU A 1 187 ? -5.789 -18.625 0.819 1 98.38 187 LEU A O 1
ATOM 1464 N N . GLU A 1 188 ? -8.016 -18.641 0.846 1 98.06 188 GLU A N 1
ATOM 1465 C CA . GLU A 1 188 ? -8.102 -20.094 0.701 1 98.06 188 GLU A CA 1
ATOM 1466 C C . GLU A 1 188 ? -7.859 -20.516 -0.744 1 98.06 188 GLU A C 1
ATOM 1468 O O . GLU A 1 188 ? -7.855 -19.688 -1.65 1 98.06 188 GLU A O 1
ATOM 1473 N N . ASN A 1 189 ? -7.605 -21.781 -0.931 1 97.88 189 ASN A N 1
ATOM 1474 C CA . ASN A 1 189 ? -7.492 -22.297 -2.291 1 97.88 189 ASN A CA 1
ATOM 1475 C C . ASN A 1 189 ? -8.758 -22.031 -3.102 1 97.88 189 ASN A C 1
ATOM 1477 O O . ASN A 1 189 ? -9.852 -21.969 -2.543 1 97.88 189 ASN A O 1
ATOM 1481 N N . GLN A 1 190 ? -8.531 -21.797 -4.422 1 98.56 190 GLN A N 1
ATOM 1482 C CA . GLN A 1 190 ? -9.617 -21.641 -5.391 1 98.56 190 GLN A CA 1
ATOM 1483 C C . GLN A 1 190 ? -10.344 -20.312 -5.203 1 98.56 190 GLN A C 1
ATOM 1485 O O . GLN A 1 190 ? -11.492 -20.172 -5.613 1 98.56 190 GLN A O 1
ATOM 1490 N N . VAL A 1 191 ? -9.75 -19.391 -4.477 1 98.56 191 VAL A N 1
ATOM 1491 C CA . VAL A 1 191 ? -10.258 -18.047 -4.277 1 98.56 191 VAL A CA 1
ATOM 1492 C C . VAL A 1 191 ? -9.203 -17.031 -4.703 1 98.56 191 VAL A C 1
ATOM 1494 O O . VAL A 1 191 ? -8.008 -17.234 -4.492 1 98.56 191 VAL A O 1
ATOM 1497 N N . ALA A 1 192 ? -9.664 -15.93 -5.34 1 98.81 192 ALA A N 1
ATOM 1498 C CA . ALA A 1 192 ? -8.773 -14.836 -5.73 1 98.81 192 ALA A CA 1
ATOM 1499 C C . ALA A 1 192 ? -9.344 -13.492 -5.289 1 98.81 192 ALA A C 1
ATOM 1501 O O . ALA A 1 192 ? -10.547 -13.359 -5.066 1 98.81 192 ALA A O 1
ATOM 1502 N N . ILE A 1 193 ? -8.477 -12.555 -5.121 1 98.56 193 ILE A N 1
ATOM 1503 C CA . ILE A 1 193 ? -8.914 -11.164 -5.031 1 98.56 193 ILE A CA 1
ATOM 1504 C C . ILE A 1 193 ? -8.531 -10.422 -6.305 1 98.56 193 ILE A C 1
ATOM 1506 O O . ILE A 1 193 ? -7.527 -10.75 -6.945 1 98.56 193 ILE A O 1
ATOM 1510 N N . VAL A 1 194 ? -9.344 -9.492 -6.664 1 98.56 194 VAL A N 1
ATOM 1511 C CA . VAL A 1 194 ? -9.086 -8.523 -7.723 1 98.56 194 VAL A CA 1
ATOM 1512 C C . VAL A 1 194 ? -8.789 -7.152 -7.109 1 98.56 194 VAL A C 1
ATOM 1514 O O . VAL A 1 194 ? -9.617 -6.602 -6.379 1 98.56 194 VAL A O 1
ATOM 1517 N N . TRP A 1 195 ? -7.566 -6.699 -7.316 1 97.69 195 TRP A N 1
ATOM 1518 C CA . TRP A 1 195 ? -7.156 -5.375 -6.863 1 97.69 195 TRP A CA 1
ATOM 1519 C C . TRP A 1 195 ? -7.09 -4.398 -8.031 1 97.69 195 TRP A C 1
ATOM 1521 O O . TRP A 1 195 ? -6.305 -4.586 -8.961 1 97.69 195 TRP A O 1
ATOM 1531 N N . ASP A 1 196 ? -7.914 -3.42 -7.973 1 94.31 196 ASP A N 1
ATOM 1532 C CA . ASP A 1 196 ? -7.984 -2.418 -9.031 1 94.31 196 ASP A CA 1
ATOM 1533 C C . ASP A 1 196 ? -8.289 -1.035 -8.461 1 94.31 196 ASP A C 1
ATOM 1535 O O . ASP A 1 196 ? -9.406 -0.765 -8.031 1 94.31 196 ASP A O 1
ATOM 1539 N N . GLY A 1 197 ? -7.258 -0.106 -8.523 1 85.31 197 GLY A N 1
ATOM 1540 C CA . GLY A 1 197 ? -7.484 1.252 -8.055 1 85.31 197 GLY A CA 1
ATOM 1541 C C . GLY A 1 197 ? -7.887 1.319 -6.594 1 85.31 197 GLY A C 1
ATOM 1542 O O . GLY A 1 197 ? -8.883 1.962 -6.25 1 85.31 197 GLY A O 1
ATOM 1543 N N . TYR A 1 198 ? -7.312 0.588 -5.707 1 88.75 198 TYR A N 1
ATOM 1544 C CA . TYR A 1 198 ? -7.527 0.58 -4.266 1 88.75 198 TYR A CA 1
ATOM 1545 C C . TYR A 1 198 ? -8.883 -0.032 -3.918 1 88.75 198 TYR A C 1
ATOM 1547 O O . TYR A 1 198 ? -9.414 0.206 -2.832 1 88.75 198 TYR A O 1
ATOM 1555 N N . GLU A 1 199 ? -9.453 -0.723 -4.883 1 92.56 199 GLU A N 1
ATOM 1556 C CA . GLU A 1 199 ? -10.648 -1.518 -4.637 1 92.56 199 GLU A CA 1
ATOM 1557 C C . GLU A 1 199 ? -10.344 -3.012 -4.699 1 92.56 199 GLU A C 1
ATOM 1559 O O . GLU A 1 199 ? -9.5 -3.445 -5.484 1 92.56 199 GLU A O 1
ATOM 1564 N N . MET A 1 200 ? -11.055 -3.73 -3.834 1 96.06 200 MET A N 1
ATOM 1565 C CA . MET A 1 200 ? -10.82 -5.168 -3.75 1 96.06 200 MET A CA 1
ATOM 1566 C C . MET A 1 200 ? -12.125 -5.945 -3.945 1 96.06 200 MET A C 1
ATOM 1568 O O . MET A 1 200 ? -13.148 -5.609 -3.346 1 96.06 200 MET A O 1
ATOM 1572 N N . LYS A 1 201 ? -12.086 -6.879 -4.844 1 97.19 201 LYS A N 1
ATOM 1573 C CA . LYS A 1 201 ? -13.188 -7.82 -5.055 1 97.19 201 LYS A CA 1
ATOM 1574 C C . LYS A 1 201 ? -12.711 -9.266 -4.93 1 97.19 201 LYS A C 1
ATOM 1576 O O . LYS A 1 201 ? -11.516 -9.539 -5.062 1 97.19 201 LYS A O 1
ATOM 1581 N N . VAL A 1 202 ? -13.656 -10.117 -4.648 1 98.38 202 VAL A N 1
ATOM 1582 C CA . VAL A 1 202 ? -13.336 -11.531 -4.484 1 98.38 202 VAL A CA 1
ATOM 1583 C C . VAL A 1 202 ? -13.945 -12.336 -5.629 1 98.38 202 VAL A C 1
ATOM 1585 O O . VAL A 1 202 ? -15.078 -12.086 -6.035 1 98.38 202 VAL A O 1
ATOM 1588 N N . ILE A 1 203 ? -13.18 -13.219 -6.137 1 98.25 203 ILE A N 1
ATOM 1589 C CA . ILE A 1 203 ? -13.664 -14.219 -7.082 1 98.25 203 ILE A CA 1
ATOM 1590 C C . ILE A 1 203 ? -13.469 -15.617 -6.5 1 98.25 203 ILE A C 1
ATOM 1592 O O . ILE A 1 203 ? -12.367 -15.969 -6.066 1 98.25 203 ILE A O 1
ATOM 1596 N N . LYS A 1 204 ? -14.555 -16.344 -6.516 1 97.62 204 LYS A N 1
ATOM 1597 C CA . LYS A 1 204 ? -14.508 -17.703 -6.004 1 97.62 204 LYS A CA 1
ATOM 1598 C C . LYS A 1 204 ? -14.727 -18.719 -7.125 1 97.62 204 LYS A C 1
ATOM 1600 O O . LYS A 1 204 ? -15.742 -18.672 -7.824 1 97.62 204 LYS A O 1
ATOM 1605 N N . SER A 1 205 ? -13.766 -19.578 -7.305 1 97.88 205 SER A N 1
ATOM 1606 C CA . SER A 1 205 ? -13.977 -20.734 -8.18 1 97.88 205 SER A CA 1
ATOM 1607 C C . SER A 1 205 ? -14.672 -21.859 -7.441 1 97.88 205 SER A C 1
ATOM 1609 O O . SER A 1 205 ? -15.227 -22.781 -8.062 1 97.88 205 SER A O 1
ATOM 1611 N N . ASN A 1 206 ? -14.609 -21.859 -6.152 1 97.25 206 ASN A N 1
ATOM 1612 C CA . ASN A 1 206 ? -15.328 -22.719 -5.227 1 97.25 206 ASN A CA 1
ATOM 1613 C C . ASN A 1 206 ? -16.125 -21.906 -4.211 1 97.25 206 ASN A C 1
ATOM 1615 O O . ASN A 1 206 ? -15.555 -21.266 -3.338 1 97.25 206 ASN A O 1
ATOM 1619 N N . PRO A 1 207 ? -17.484 -21.969 -4.301 1 95.5 207 PRO A N 1
ATOM 1620 C CA . PRO A 1 207 ? -18.312 -21.109 -3.461 1 95.5 207 PRO A CA 1
ATOM 1621 C C . PRO A 1 207 ? -18.141 -21.391 -1.97 1 95.5 207 PRO A C 1
ATOM 1623 O O . PRO A 1 207 ? -18.531 -20.578 -1.134 1 95.5 207 PRO A O 1
ATOM 1626 N N . HIS A 1 208 ? -17.531 -22.484 -1.595 1 96.75 208 HIS A N 1
ATOM 1627 C CA . HIS A 1 208 ? -17.375 -22.844 -0.192 1 96.75 208 HIS A CA 1
ATOM 1628 C C . HIS A 1 208 ? -16.047 -22.344 0.365 1 96.75 208 HIS A C 1
ATOM 1630 O O . HIS A 1 208 ? -15.766 -22.516 1.555 1 96.75 208 HIS A O 1
ATOM 1636 N N . LYS A 1 209 ? -15.234 -21.812 -0.478 1 97.81 209 LYS A N 1
ATOM 1637 C CA . LYS A 1 209 ? -13.945 -21.25 -0.069 1 97.81 209 LYS A CA 1
ATOM 1638 C C . LYS A 1 209 ? -14.039 -19.734 0.117 1 97.81 209 LYS A C 1
ATOM 1640 O O . LYS A 1 209 ? -14.922 -19.094 -0.444 1 97.81 209 LYS A O 1
ATOM 1645 N N . ASN A 1 210 ? -13.117 -19.219 0.869 1 97.94 210 ASN A N 1
ATOM 1646 C CA . ASN A 1 210 ? -13.289 -17.828 1.246 1 97.94 210 ASN A CA 1
ATOM 1647 C C . ASN A 1 210 ? -11.969 -17.062 1.196 1 97.94 210 ASN A C 1
ATOM 1649 O O . ASN A 1 210 ? -10.898 -17.672 1.194 1 97.94 210 ASN A O 1
ATOM 1653 N N . ALA A 1 211 ? -12.07 -15.781 1.075 1 98.56 211 ALA A N 1
ATOM 1654 C CA . ALA A 1 211 ? -11.039 -14.789 1.367 1 98.56 211 ALA A CA 1
ATOM 1655 C C . ALA A 1 211 ? -11.305 -14.086 2.689 1 98.56 211 ALA A C 1
ATOM 1657 O O . ALA A 1 211 ? -12.461 -13.844 3.045 1 98.56 211 ALA A O 1
ATOM 1658 N N . TYR A 1 212 ? -10.273 -13.75 3.426 1 98.25 212 TYR A N 1
ATOM 1659 C CA . TYR A 1 212 ? -10.445 -13.109 4.727 1 98.25 212 TYR A CA 1
ATOM 1660 C C . TYR A 1 212 ? -9.602 -11.844 4.828 1 98.25 212 TYR A C 1
ATOM 1662 O O . TYR A 1 212 ? -8.469 -11.805 4.348 1 98.25 212 TYR A O 1
ATOM 1670 N N . HIS A 1 213 ? -10.141 -10.836 5.387 1 98 213 HIS A N 1
ATOM 1671 C CA . HIS A 1 213 ? -9.414 -9.68 5.895 1 98 213 HIS A CA 1
ATOM 1672 C C . HIS A 1 213 ? -9.039 -9.867 7.359 1 98 213 HIS A C 1
ATOM 1674 O O . HIS A 1 213 ? -9.898 -10.148 8.195 1 98 213 HIS A O 1
ATOM 1680 N N . LEU A 1 214 ? -7.766 -9.742 7.641 1 97.31 214 LEU A N 1
ATOM 1681 C CA . LEU A 1 214 ? -7.258 -9.914 8.992 1 97.31 214 LEU A CA 1
ATOM 1682 C C . LEU A 1 214 ? -6.676 -8.609 9.531 1 97.31 214 LEU A C 1
ATOM 1684 O O . LEU A 1 214 ? -6.027 -7.867 8.789 1 97.31 214 LEU A O 1
ATOM 1688 N N . SER A 1 215 ? -6.879 -8.336 10.781 1 96.25 215 SER A N 1
ATOM 1689 C CA . SER A 1 215 ? -6.301 -7.168 11.438 1 96.25 215 SER A CA 1
ATOM 1690 C C . SER A 1 215 ? -5.906 -7.48 12.875 1 96.25 215 SER A C 1
ATOM 1692 O O . SER A 1 215 ? -6.461 -8.391 13.492 1 96.25 215 SER A O 1
ATOM 1694 N N . TRP A 1 216 ? -4.918 -6.77 13.32 1 91.38 216 TRP A N 1
ATOM 1695 C CA . TRP A 1 216 ? -4.434 -6.871 14.695 1 91.38 216 TRP A CA 1
ATOM 1696 C C . TRP A 1 216 ? -4.414 -5.5 15.367 1 91.38 216 TRP A C 1
ATOM 1698 O O . TRP A 1 216 ? -4.066 -4.5 14.742 1 91.38 216 TRP A O 1
ATOM 1708 N N . SER A 1 217 ? -4.895 -5.43 16.609 1 84.88 217 SER A N 1
ATOM 1709 C CA . SER A 1 217 ? -4.859 -4.219 17.422 1 84.88 217 SER A CA 1
ATOM 1710 C C . SER A 1 217 ? -4.734 -4.559 18.906 1 84.88 217 SER A C 1
ATOM 1712 O O . SER A 1 217 ? -4.594 -5.727 19.266 1 84.88 217 SER A O 1
ATOM 1714 N N . ASP A 1 218 ? -4.648 -3.531 19.688 1 78.94 218 ASP A N 1
ATOM 1715 C CA . ASP A 1 218 ? -4.621 -3.727 21.141 1 78.94 218 ASP A CA 1
ATOM 1716 C C . ASP A 1 218 ? -5.836 -4.52 21.609 1 78.94 218 ASP A C 1
ATOM 1718 O O . ASP A 1 218 ? -5.812 -5.125 22.688 1 78.94 218 ASP A O 1
ATOM 1722 N N . LYS A 1 219 ? -6.891 -4.504 20.734 1 82.5 219 LYS A N 1
ATOM 1723 C CA . LYS A 1 219 ? -8.109 -5.23 21.078 1 82.5 219 LYS A CA 1
ATOM 1724 C C . LYS A 1 219 ? -8.016 -6.691 20.641 1 82.5 219 LYS A C 1
ATOM 1726 O O . LYS A 1 219 ? -8.914 -7.488 20.938 1 82.5 219 LYS A O 1
ATOM 1731 N N . GLY A 1 220 ? -6.898 -6.961 19.922 1 87.5 220 GLY A N 1
ATOM 1732 C CA . GLY A 1 220 ? -6.672 -8.344 19.531 1 87.5 220 GLY A CA 1
ATOM 1733 C C . GLY A 1 220 ? -6.773 -8.578 18.047 1 87.5 220 GLY A C 1
ATOM 1734 O O . GLY A 1 220 ? -6.719 -7.625 17.25 1 87.5 220 GLY A O 1
ATOM 1735 N N . PHE A 1 221 ? -6.898 -9.961 17.734 1 93.5 221 PHE A N 1
ATOM 1736 C CA . PHE A 1 221 ? -6.957 -10.445 16.359 1 93.5 221 PHE A CA 1
ATOM 1737 C C . PHE A 1 221 ? -8.391 -10.461 15.852 1 93.5 221 PHE A C 1
ATOM 1739 O O . PHE A 1 221 ? -9.305 -10.883 16.562 1 93.5 221 PHE A O 1
ATOM 1746 N N . LYS A 1 222 ? -8.672 -9.883 14.688 1 95.38 222 LYS A N 1
ATOM 1747 C CA . LYS A 1 222 ? -9.977 -9.906 14.031 1 95.38 222 LYS A CA 1
ATOM 1748 C C . LYS A 1 222 ? -9.883 -10.547 12.656 1 95.38 222 LYS A C 1
ATOM 1750 O O . LYS A 1 222 ? -8.93 -10.305 11.914 1 95.38 222 LYS A O 1
ATOM 1755 N N . LYS A 1 223 ? -10.828 -11.398 12.336 1 96.12 223 LYS A N 1
ATOM 1756 C CA . LYS A 1 223 ? -10.953 -12.094 11.062 1 96.12 223 LYS A CA 1
ATOM 1757 C C . LYS A 1 223 ? -12.344 -11.906 10.469 1 96.12 223 LYS A C 1
ATOM 1759 O O . LYS A 1 223 ? -13.352 -12.234 11.109 1 96.12 223 LYS A O 1
ATOM 1764 N N . LYS A 1 224 ? -12.375 -11.328 9.25 1 96.75 224 LYS A N 1
ATOM 1765 C CA . LYS A 1 224 ? -13.648 -11.094 8.578 1 96.75 224 LYS A CA 1
ATOM 1766 C C . LYS A 1 224 ? -13.633 -11.664 7.16 1 96.75 224 LYS A C 1
ATOM 1768 O O . LYS A 1 224 ? -12.719 -11.375 6.379 1 96.75 224 LYS A O 1
ATOM 1773 N N . ALA A 1 225 ? -14.609 -12.461 6.754 1 96.62 225 ALA A N 1
ATOM 1774 C CA . ALA A 1 225 ? -14.719 -12.977 5.391 1 96.62 225 ALA A CA 1
ATOM 1775 C C . ALA A 1 225 ? -15.039 -11.852 4.41 1 96.62 225 ALA A C 1
ATOM 1777 O O . ALA A 1 225 ? -15.875 -10.984 4.695 1 96.62 225 ALA A O 1
ATOM 1778 N N . LEU A 1 226 ? -14.258 -11.875 3.371 1 95.19 226 LEU A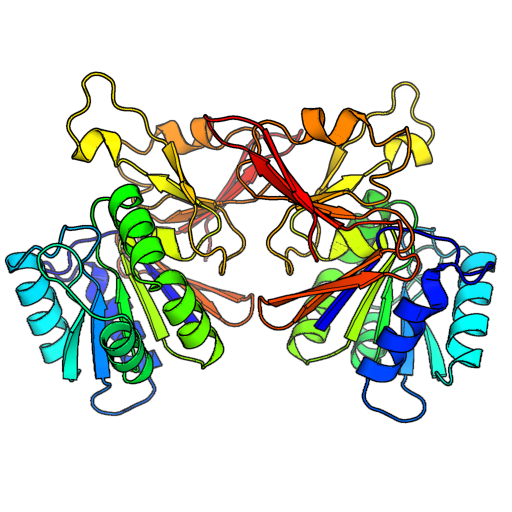 N 1
ATOM 1779 C CA . LEU A 1 226 ? -14.547 -10.922 2.299 1 95.19 226 LEU A CA 1
ATOM 1780 C C . LEU A 1 226 ? -15.594 -11.484 1.346 1 95.19 226 LEU A C 1
ATOM 1782 O O . LEU A 1 226 ? -15.586 -12.68 1.035 1 95.19 226 LEU A O 1
ATOM 1786 N N . LEU A 1 227 ? -16.594 -10.68 0.959 1 81.38 227 LEU A N 1
ATOM 1787 C CA . LEU A 1 227 ? -17.688 -11.156 0.135 1 81.38 227 LEU A CA 1
ATOM 1788 C C . LEU A 1 227 ? -17.516 -10.719 -1.314 1 81.38 227 LEU A C 1
ATOM 1790 O O . LEU A 1 227 ? -16.922 -9.672 -1.584 1 81.38 227 LEU A O 1
ATOM 1794 N N . MET B 1 1 ? -2.1 12.422 -6.484 1 96.69 1 MET B N 1
ATOM 1795 C CA . MET B 1 1 ? -0.821 12.734 -5.852 1 96.69 1 MET B CA 1
ATOM 1796 C C . MET B 1 1 ? -1.013 13.094 -4.383 1 96.69 1 MET B C 1
ATOM 1798 O O . MET B 1 1 ? -2.01 13.727 -4.02 1 96.69 1 MET B O 1
ATOM 1802 N N . ILE B 1 2 ? -0.056 12.688 -3.535 1 98.75 2 ILE B N 1
ATOM 1803 C CA . ILE B 1 2 ? -0.095 12.984 -2.107 1 98.75 2 ILE B CA 1
ATOM 1804 C C . ILE B 1 2 ? 1.22 13.633 -1.683 1 98.75 2 ILE B C 1
ATOM 1806 O O . ILE B 1 2 ? 2.299 13.141 -2.014 1 98.75 2 ILE B O 1
ATOM 1810 N N . ILE B 1 3 ? 1.144 14.734 -1.031 1 98.88 3 ILE B N 1
ATOM 1811 C CA . ILE B 1 3 ? 2.303 15.398 -0.444 1 98.88 3 ILE B CA 1
ATOM 1812 C C . ILE B 1 3 ? 2.203 15.359 1.079 1 98.88 3 ILE B C 1
ATOM 1814 O O . ILE B 1 3 ? 1.404 16.094 1.674 1 98.88 3 ILE B O 1
ATOM 1818 N N . ALA B 1 4 ? 2.934 14.516 1.71 1 98.88 4 ALA B N 1
ATOM 1819 C CA . ALA B 1 4 ? 2.92 14.336 3.158 1 98.88 4 ALA B CA 1
ATOM 1820 C C . ALA B 1 4 ? 4.078 15.078 3.818 1 98.88 4 ALA B C 1
ATOM 1822 O O . ALA B 1 4 ? 5.238 14.867 3.471 1 98.88 4 ALA B O 1
ATOM 1823 N N . ILE B 1 5 ? 3.773 15.93 4.777 1 98.81 5 ILE B N 1
ATOM 1824 C CA . ILE B 1 5 ? 4.766 16.812 5.379 1 98.81 5 ILE B CA 1
ATOM 1825 C C . ILE B 1 5 ? 5.055 16.375 6.809 1 98.81 5 ILE B C 1
ATOM 1827 O O . ILE B 1 5 ? 4.137 16.234 7.621 1 98.81 5 ILE B O 1
ATOM 1831 N N . GLY B 1 6 ? 6.324 16.219 7.121 1 98.06 6 GLY B N 1
ATOM 1832 C CA . GLY B 1 6 ? 6.711 15.719 8.43 1 98.06 6 GLY B CA 1
ATOM 1833 C C . GLY B 1 6 ? 6.387 16.672 9.555 1 98.06 6 GLY B C 1
ATOM 1834 O O . GLY B 1 6 ? 6.082 16.25 10.672 1 98.06 6 GLY B O 1
ATOM 1835 N N . GLY B 1 7 ? 6.484 17.875 9.336 1 97.56 7 GLY B N 1
ATOM 1836 C CA . GLY B 1 7 ? 6.277 18.906 10.336 1 97.56 7 GLY B CA 1
ATOM 1837 C C . GLY B 1 7 ? 6.832 20.25 9.914 1 97.56 7 GLY B C 1
ATOM 1838 O O . GLY B 1 7 ? 7.328 20.406 8.797 1 97.56 7 GLY B O 1
ATOM 1839 N N . GLY B 1 8 ? 6.664 21.125 10.828 1 95.5 8 GLY B N 1
ATOM 1840 C CA . GLY B 1 8 ? 7.094 22.5 10.57 1 95.5 8 GLY B CA 1
ATOM 1841 C C . GLY B 1 8 ? 6.023 23.516 10.891 1 95.5 8 GLY B C 1
ATOM 1842 O O . GLY B 1 8 ? 4.844 23.172 11.023 1 95.5 8 GLY B O 1
ATOM 1843 N N . GLU B 1 9 ? 6.488 24.781 10.938 1 93.19 9 GLU B N 1
ATOM 1844 C CA . GLU B 1 9 ? 5.59 25.891 11.266 1 93.19 9 GLU B CA 1
ATOM 1845 C C . GLU B 1 9 ? 5.297 26.75 10.039 1 93.19 9 GLU B C 1
ATOM 1847 O O . GLU B 1 9 ? 6.199 27.375 9.484 1 93.19 9 GLU B O 1
ATOM 1852 N N . ILE B 1 10 ? 4.078 26.812 9.719 1 89 10 ILE B N 1
ATOM 1853 C CA . ILE B 1 10 ? 3.652 27.594 8.555 1 89 10 ILE B CA 1
ATOM 1854 C C . ILE B 1 10 ? 3.828 29.078 8.836 1 89 10 ILE B C 1
ATOM 1856 O O . ILE B 1 10 ? 4.23 29.844 7.949 1 89 10 ILE B O 1
ATOM 1860 N N . VAL B 1 11 ? 3.549 29.453 10.086 1 86.81 11 VAL B N 1
A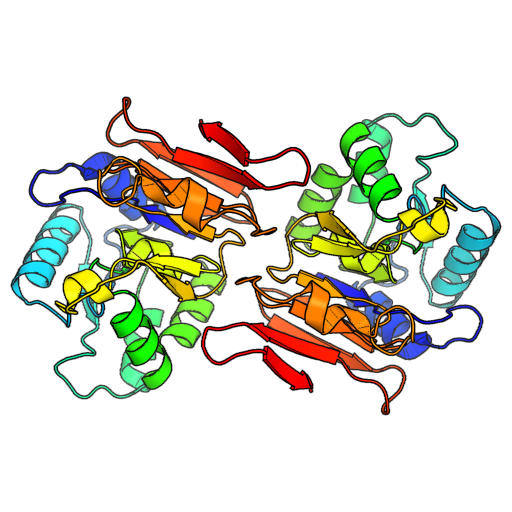TOM 1861 C CA . VAL B 1 11 ? 3.576 30.859 10.469 1 86.81 11 VAL B CA 1
ATOM 1862 C C . VAL B 1 11 ? 4.98 31.422 10.258 1 86.81 11 VAL B C 1
ATOM 1864 O O . VAL B 1 11 ? 5.141 32.594 9.914 1 86.81 11 VAL B O 1
ATOM 1867 N N . SER B 1 12 ? 5.934 30.625 10.414 1 91.62 12 SER B N 1
ATOM 1868 C CA . SER B 1 12 ? 7.316 31.062 10.242 1 91.62 12 SER B CA 1
ATOM 1869 C C . SER B 1 12 ? 7.844 30.688 8.859 1 91.62 12 SER B C 1
ATOM 1871 O O . SER B 1 12 ? 9.055 30.703 8.625 1 91.62 12 SER B O 1
ATOM 1873 N N . ASN B 1 13 ? 7.012 30.219 7.996 1 92.31 13 ASN B N 1
ATOM 1874 C CA . ASN B 1 13 ? 7.324 29.891 6.609 1 92.31 13 ASN B CA 1
ATOM 1875 C C . ASN B 1 13 ? 8.328 28.734 6.523 1 92.31 13 ASN B C 1
ATOM 1877 O O . ASN B 1 13 ? 9.125 28.672 5.59 1 92.31 13 ASN B O 1
ATOM 1881 N N . GLU B 1 14 ? 8.281 27.875 7.461 1 95.94 14 GLU B N 1
ATOM 1882 C CA . GLU B 1 14 ? 9.234 26.766 7.516 1 95.94 14 GLU B CA 1
ATOM 1883 C C . GLU B 1 14 ? 8.945 25.734 6.43 1 95.94 14 GLU B C 1
ATOM 1885 O O . GLU B 1 14 ? 9.805 24.922 6.102 1 95.94 14 GLU B O 1
ATOM 1890 N N . THR B 1 15 ? 7.73 25.797 5.867 1 97.38 15 THR B N 1
ATOM 1891 C CA . THR B 1 15 ? 7.367 24.797 4.863 1 97.38 15 THR B CA 1
ATOM 1892 C C . THR B 1 15 ? 7.062 25.469 3.525 1 97.38 15 THR B C 1
ATOM 1894 O O . THR B 1 15 ? 6.391 24.891 2.67 1 97.38 15 THR B O 1
ATOM 1897 N N . TYR B 1 16 ? 7.566 26.594 3.283 1 97.38 16 TYR B N 1
ATOM 1898 C CA . TYR B 1 16 ? 7.203 27.422 2.137 1 97.38 16 TYR B CA 1
ATOM 1899 C C . TYR B 1 16 ? 7.438 26.672 0.83 1 97.38 16 TYR B C 1
ATOM 1901 O O . TYR B 1 16 ? 6.559 26.625 -0.036 1 97.38 16 TYR B O 1
ATOM 1909 N N . GLU B 1 17 ? 8.656 26.094 0.627 1 97.88 17 GLU B N 1
ATOM 1910 C CA . GLU B 1 17 ? 8.977 25.391 -0.614 1 97.88 17 GLU B CA 1
ATOM 1911 C C . GLU B 1 17 ? 8.008 24.25 -0.875 1 97.88 17 GLU B C 1
ATOM 1913 O O . GLU B 1 17 ? 7.648 23.984 -2.023 1 97.88 17 GLU B O 1
ATOM 1918 N N . ILE B 1 18 ? 7.625 23.594 0.147 1 98.69 18 ILE B N 1
ATOM 1919 C CA . ILE B 1 18 ? 6.684 22.484 0.044 1 98.69 18 ILE B CA 1
ATOM 1920 C C . ILE B 1 18 ? 5.297 23.016 -0.311 1 98.69 18 ILE B C 1
ATOM 1922 O O . ILE B 1 18 ? 4.633 22.484 -1.207 1 98.69 18 ILE B O 1
ATOM 1926 N N . ASP B 1 19 ? 4.902 24.047 0.379 1 98.56 19 ASP B N 1
ATOM 1927 C CA . ASP B 1 19 ? 3.588 24.641 0.156 1 98.56 19 ASP B CA 1
ATOM 1928 C C . ASP B 1 19 ? 3.465 25.188 -1.265 1 98.56 19 ASP B C 1
ATOM 1930 O O . ASP B 1 19 ? 2.422 25.047 -1.904 1 98.56 19 ASP B O 1
ATOM 1934 N N . LYS B 1 20 ? 4.477 25.812 -1.71 1 98.25 20 LYS B N 1
ATOM 1935 C CA . LYS B 1 20 ? 4.496 26.281 -3.092 1 98.25 20 LYS B CA 1
ATOM 1936 C C . LYS B 1 20 ? 4.332 25.125 -4.07 1 98.25 20 LYS B C 1
ATOM 1938 O O . LYS B 1 20 ? 3.572 25.219 -5.035 1 98.25 20 LYS B O 1
ATOM 1943 N N . PHE B 1 21 ? 5.027 24.078 -3.852 1 98.56 21 PHE B N 1
ATOM 1944 C CA . PHE B 1 21 ? 4.93 22.891 -4.695 1 98.56 21 PHE B CA 1
ATOM 1945 C C . PHE B 1 21 ? 3.504 22.344 -4.699 1 98.56 21 PHE B C 1
ATOM 1947 O O . PHE B 1 21 ? 2.992 21.938 -5.742 1 98.56 21 PHE B O 1
ATOM 1954 N N . ILE B 1 22 ? 2.863 22.328 -3.555 1 98.75 22 ILE B N 1
ATOM 1955 C CA . ILE B 1 22 ? 1.487 21.875 -3.439 1 98.75 22 ILE B CA 1
ATOM 1956 C C . ILE B 1 22 ? 0.587 22.688 -4.367 1 98.75 22 ILE B C 1
ATOM 1958 O O . ILE B 1 22 ? -0.174 22.109 -5.156 1 98.75 22 ILE B O 1
ATOM 1962 N N . VAL B 1 23 ? 0.701 23.953 -4.266 1 98.75 23 VAL B N 1
ATOM 1963 C CA . VAL B 1 23 ? -0.159 24.828 -5.043 1 98.75 23 VAL B CA 1
ATOM 1964 C C . VAL B 1 23 ? 0.115 24.641 -6.535 1 98.75 23 VAL B C 1
ATOM 1966 O O . VAL B 1 23 ? -0.817 24.516 -7.332 1 98.75 23 VAL B O 1
ATOM 1969 N N . GLU B 1 24 ? 1.365 24.531 -6.91 1 98.5 24 GLU B N 1
ATOM 1970 C CA . GLU B 1 24 ? 1.747 24.344 -8.312 1 98.5 24 GLU B CA 1
ATOM 1971 C C . GLU B 1 24 ? 1.264 23 -8.844 1 98.5 24 GLU B C 1
ATOM 1973 O O . GLU B 1 24 ? 0.991 22.875 -10.039 1 98.5 24 GLU B O 1
ATOM 1978 N N . SER B 1 25 ? 1.121 22.062 -8.023 1 98.44 25 SER B N 1
ATOM 1979 C CA . SER B 1 25 ? 0.755 20.703 -8.422 1 98.44 25 SER B CA 1
ATOM 1980 C C . SER B 1 25 ? -0.699 20.625 -8.875 1 98.44 25 SER B C 1
ATOM 1982 O O . SER B 1 25 ? -1.107 19.672 -9.516 1 98.44 25 SER B O 1
ATOM 1984 N N . ALA B 1 26 ? -1.485 21.562 -8.477 1 98.06 26 ALA B N 1
ATOM 1985 C CA . ALA B 1 26 ? -2.879 21.609 -8.914 1 98.06 26 ALA B CA 1
ATOM 1986 C C . ALA B 1 26 ? -2.975 21.906 -10.406 1 98.06 26 ALA B C 1
ATOM 1988 O O . ALA B 1 26 ? -4.004 21.641 -11.031 1 98.06 26 ALA B O 1
ATOM 1989 N N . LYS B 1 27 ? -1.966 22.547 -10.977 1 97.56 27 LYS B N 1
ATOM 1990 C CA . LYS B 1 27 ? -1.909 22.922 -12.391 1 97.56 27 LYS B CA 1
ATOM 1991 C C . LYS B 1 27 ? -3.127 23.734 -12.797 1 97.56 27 LYS B C 1
ATOM 1993 O O . LYS B 1 27 ? -3.721 23.5 -13.844 1 97.56 27 LYS B O 1
ATOM 1998 N N . LYS B 1 28 ? -3.588 24.547 -11.969 1 97.06 28 LYS B N 1
ATOM 1999 C CA . LYS B 1 28 ? -4.715 25.469 -12.164 1 97.06 28 LYS B CA 1
ATOM 2000 C C . LYS B 1 28 ? -4.426 26.828 -11.562 1 97.06 28 LYS B C 1
ATOM 2002 O O . LYS B 1 28 ? -3.838 26.938 -10.484 1 97.06 28 LYS B O 1
ATOM 2007 N N . GLU B 1 29 ? -4.934 27.812 -12.312 1 96.69 29 GLU B N 1
ATOM 2008 C CA . GLU B 1 29 ? -4.898 29.156 -11.719 1 96.69 29 GLU B CA 1
ATOM 2009 C C . GLU B 1 29 ? -5.941 29.297 -10.617 1 96.69 29 GLU B C 1
ATOM 2011 O O . GLU B 1 29 ? -7.094 28.891 -10.789 1 96.69 29 GLU B O 1
ATOM 2016 N N . ASN B 1 30 ? -5.562 29.75 -9.516 1 98.19 30 ASN B N 1
ATOM 2017 C CA . ASN B 1 30 ? -6.402 29.953 -8.344 1 98.19 30 ASN B CA 1
ATOM 2018 C C . ASN B 1 30 ? -7.133 28.672 -7.945 1 98.19 30 ASN B C 1
ATOM 2020 O O . ASN B 1 30 ? -8.367 28.641 -7.883 1 98.19 30 ASN B O 1
ATOM 2024 N N . PRO B 1 31 ? -6.402 27.672 -7.66 1 98.81 31 PRO B N 1
ATOM 2025 C CA . PRO B 1 31 ? -7.039 26.406 -7.324 1 98.81 31 PRO B CA 1
ATOM 2026 C C . PRO B 1 31 ? -7.934 26.484 -6.09 1 98.81 31 PRO B C 1
ATOM 2028 O O . PRO B 1 31 ? -7.641 27.25 -5.168 1 98.81 31 PRO B O 1
ATOM 2031 N N . ASN B 1 32 ? -9.039 25.672 -6.125 1 98.88 32 ASN B N 1
ATOM 2032 C CA . ASN B 1 32 ? -9.859 25.484 -4.93 1 98.88 32 ASN B CA 1
ATOM 2033 C C . ASN B 1 32 ? -9.125 24.688 -3.861 1 98.88 32 ASN B C 1
ATOM 2035 O O . ASN B 1 32 ? -8.766 23.531 -4.094 1 98.88 32 ASN B O 1
ATOM 2039 N N . PHE B 1 33 ? -8.906 25.328 -2.746 1 98.88 33 PHE B N 1
ATOM 2040 C CA . PHE B 1 33 ? -8.156 24.766 -1.632 1 98.88 33 PHE B CA 1
ATOM 2041 C C . PHE B 1 33 ? -9.086 24.453 -0.463 1 98.88 33 PHE B C 1
ATOM 2043 O O . PHE B 1 33 ? -9.781 25.344 0.038 1 98.88 33 PHE B O 1
ATOM 2050 N N . LEU B 1 34 ? -9.125 23.203 -0.056 1 98.94 34 LEU B N 1
ATOM 2051 C CA . LEU B 1 34 ? -9.945 22.781 1.079 1 98.94 34 LEU B CA 1
ATOM 2052 C C . LEU B 1 34 ? -9.062 22.391 2.264 1 98.94 34 LEU B C 1
ATOM 2054 O O . LEU B 1 34 ? -8.25 21.484 2.158 1 98.94 34 LEU B O 1
ATOM 2058 N N . PHE B 1 35 ? -9.227 23.125 3.338 1 98.88 35 PHE B N 1
ATOM 2059 C CA . PHE B 1 35 ? -8.555 22.781 4.586 1 98.88 35 PHE B CA 1
ATOM 2060 C C . PHE B 1 35 ? -9.438 21.875 5.445 1 98.88 35 PHE B C 1
ATOM 2062 O O . PHE B 1 35 ? -10.617 22.156 5.648 1 98.88 35 PHE B O 1
ATOM 2069 N N . ILE B 1 36 ? -8.852 20.719 5.906 1 98.75 36 ILE B N 1
ATOM 2070 C CA . ILE B 1 36 ? -9.531 19.828 6.844 1 98.75 36 ILE B CA 1
ATOM 2071 C C . ILE B 1 36 ? -8.805 19.844 8.188 1 98.75 36 ILE B C 1
ATOM 2073 O O . ILE B 1 36 ? -7.793 19.172 8.367 1 98.75 36 ILE B O 1
ATOM 2077 N N . PRO B 1 37 ? -9.328 20.578 9.148 1 98.5 37 PRO B N 1
ATOM 2078 C CA . PRO B 1 37 ? -8.633 20.812 10.422 1 98.5 37 PRO B CA 1
ATOM 2079 C C . PRO B 1 37 ? -9.125 19.891 11.539 1 98.5 37 PRO B C 1
ATOM 2081 O O . PRO B 1 37 ? -8.992 20.234 12.719 1 98.5 37 PRO B O 1
ATOM 2084 N N . THR B 1 38 ? -9.672 18.734 11.211 1 97.94 38 THR B N 1
ATOM 2085 C CA . THR B 1 38 ? -10.336 17.875 12.18 1 97.94 38 THR B CA 1
ATOM 2086 C C . THR B 1 38 ? -9.383 17.469 13.297 1 97.94 38 THR B C 1
ATOM 2088 O O . THR B 1 38 ? -9.781 17.391 14.461 1 97.94 38 THR B O 1
ATOM 2091 N N . ALA B 1 39 ? -8.148 17.297 13.023 1 97.38 39 ALA B N 1
ATOM 2092 C CA . ALA B 1 39 ? -7.188 16.828 14.016 1 97.38 39 ALA B CA 1
ATOM 2093 C C . ALA B 1 39 ? -7.004 17.859 15.125 1 97.38 39 ALA B C 1
ATOM 2095 O O . ALA B 1 39 ? -6.688 17.5 16.266 1 97.38 39 ALA B O 1
ATOM 2096 N N . SER B 1 40 ? -7.195 19.109 14.805 1 96.88 40 SER B N 1
ATOM 2097 C CA . SER B 1 40 ? -7.074 20.172 15.797 1 96.88 40 SER B CA 1
ATOM 2098 C C . SER B 1 40 ? -8.43 20.516 16.406 1 96.88 40 SER B C 1
ATOM 2100 O O . SER B 1 40 ? -8.578 21.547 17.078 1 96.88 40 SER B O 1
ATOM 2102 N N . LYS B 1 41 ? -9.422 19.703 16.109 1 96.44 41 LYS B N 1
ATOM 2103 C CA . LYS B 1 41 ? -10.797 19.938 16.547 1 96.44 41 LYS B CA 1
ATOM 2104 C C . LYS B 1 41 ? -11.312 21.281 16.016 1 96.44 41 LYS B C 1
ATOM 2106 O O . LYS B 1 41 ? -11.914 22.062 16.766 1 96.44 41 LYS B O 1
ATOM 2111 N N . ASP B 1 42 ? -10.922 21.578 14.836 1 97.38 42 ASP B N 1
ATOM 2112 C CA . ASP B 1 42 ? -11.359 22.766 14.117 1 97.38 42 ASP B CA 1
ATOM 2113 C C . ASP B 1 42 ? -10.969 24.031 14.867 1 97.38 42 ASP B C 1
ATOM 2115 O O . ASP B 1 42 ? -11.789 24.938 15.039 1 97.38 42 ASP B O 1
ATOM 2119 N N . ALA B 1 43 ? -9.734 24.094 15.273 1 97.06 43 ALA B N 1
ATOM 2120 C CA . ALA B 1 43 ? -9.219 25.281 15.945 1 97.06 43 ALA B CA 1
ATOM 2121 C C . ALA B 1 43 ? -9.25 26.5 15.023 1 97.06 43 ALA B C 1
ATOM 2123 O O . ALA B 1 43 ? -8.547 26.547 14.016 1 97.06 43 ALA B O 1
ATOM 2124 N N . GLU B 1 44 ? -9.922 27.531 15.414 1 96.75 44 GLU B N 1
ATOM 2125 C CA . GLU B 1 44 ? -10.203 28.672 14.57 1 96.75 44 GLU B CA 1
ATOM 2126 C C . GLU B 1 44 ? -8.922 29.406 14.188 1 96.75 44 GLU B C 1
ATOM 2128 O O . GLU B 1 44 ? -8.758 29.812 13.031 1 96.75 44 GLU B O 1
ATOM 2133 N N . ALA B 1 45 ? -8.062 29.594 15.133 1 97.12 45 ALA B N 1
ATOM 2134 C CA . ALA B 1 45 ? -6.812 30.297 14.852 1 97.12 45 ALA B CA 1
ATOM 2135 C C . ALA B 1 45 ? -5.992 29.578 13.797 1 97.12 45 ALA B C 1
ATOM 2137 O O . ALA B 1 45 ? -5.371 30.203 12.938 1 97.12 45 ALA B O 1
ATOM 2138 N N . TYR B 1 46 ? -6.039 28.281 13.867 1 97.06 46 TYR B N 1
ATOM 2139 C CA . TYR B 1 46 ? -5.328 27.453 12.891 1 97.06 46 TYR B CA 1
ATOM 2140 C C . TYR B 1 46 ? -5.949 27.578 11.508 1 97.06 46 TYR B C 1
ATOM 2142 O O . TYR B 1 46 ? -5.238 27.75 10.516 1 97.06 46 TYR B O 1
ATOM 2150 N N . ILE B 1 47 ? -7.199 27.578 11.461 1 98 47 ILE B N 1
ATOM 2151 C CA . ILE B 1 47 ? -7.945 27.703 10.211 1 98 47 ILE B CA 1
ATOM 2152 C C . ILE B 1 47 ? -7.645 29.047 9.562 1 98 47 ILE B C 1
ATOM 2154 O O . ILE B 1 47 ? -7.344 29.109 8.367 1 98 47 ILE B O 1
ATOM 2158 N N . GLU B 1 48 ? -7.699 30.047 10.367 1 98.06 48 GLU B N 1
ATOM 2159 C CA . GLU B 1 48 ? -7.426 31.391 9.852 1 98.06 48 GLU B CA 1
ATOM 2160 C C . GLU B 1 48 ? -6.012 31.484 9.289 1 98.06 48 GLU B C 1
ATOM 2162 O O . GLU B 1 48 ? -5.805 32.031 8.203 1 98.06 48 GLU B O 1
ATOM 2167 N N . THR B 1 49 ? -5.105 30.969 10 1 97.69 49 THR B N 1
ATOM 2168 C CA . THR B 1 49 ? -3.709 31 9.586 1 97.69 49 THR B CA 1
ATOM 2169 C C . THR B 1 49 ? -3.535 30.281 8.242 1 97.69 49 THR B C 1
ATOM 2171 O O . THR B 1 49 ? -2.92 30.828 7.32 1 97.69 49 THR B O 1
ATOM 2174 N N . ILE B 1 50 ? -4.102 29.109 8.078 1 98.25 50 ILE B N 1
ATOM 2175 C CA . ILE B 1 50 ? -3.941 28.297 6.875 1 98.25 50 ILE B CA 1
ATOM 2176 C C . ILE B 1 50 ? -4.641 28.984 5.699 1 98.25 50 ILE B C 1
ATOM 2178 O O . ILE B 1 50 ? -4.078 29.078 4.609 1 98.25 50 ILE B O 1
ATOM 2182 N N . ASN B 1 51 ? -5.852 29.422 5.949 1 98.31 51 ASN B N 1
ATOM 2183 C CA . ASN B 1 51 ? -6.609 30.078 4.883 1 98.31 51 ASN B CA 1
ATOM 2184 C C . ASN B 1 51 ? -5.914 31.344 4.391 1 98.31 51 ASN B C 1
ATOM 2186 O O . ASN B 1 51 ? -5.836 31.578 3.186 1 98.31 51 ASN B O 1
ATOM 2190 N N . ASP B 1 52 ? -5.406 32.125 5.363 1 98.06 52 ASP B N 1
ATOM 2191 C CA . ASP B 1 52 ? -4.684 33.312 4.984 1 98.06 52 ASP B CA 1
ATOM 2192 C C . ASP B 1 52 ? -3.426 33 4.188 1 98.06 52 ASP B C 1
ATOM 2194 O O . ASP B 1 52 ? -3.15 33.625 3.16 1 98.06 52 ASP B O 1
ATOM 2198 N N . TYR B 1 53 ? -2.73 32.031 4.656 1 98.06 53 TYR B N 1
ATOM 2199 C CA . TYR B 1 53 ? -1.462 31.641 4.051 1 98.06 53 TYR B CA 1
ATOM 2200 C C . TYR B 1 53 ? -1.674 31.109 2.641 1 98.06 53 TYR B C 1
ATOM 2202 O O . TYR B 1 53 ? -1.081 31.609 1.683 1 98.06 53 TYR B O 1
ATOM 2210 N N . TYR B 1 54 ? -2.531 30.141 2.424 1 98.5 54 TYR B N 1
ATOM 2211 C CA . TYR B 1 54 ? -2.75 29.547 1.104 1 98.5 54 TYR B CA 1
ATOM 2212 C C . TYR B 1 54 ? -3.5 30.516 0.197 1 98.5 54 TYR B C 1
ATOM 2214 O O . TYR B 1 54 ? -3.338 30.484 -1.025 1 98.5 54 TYR B O 1
ATOM 2222 N N . GLY B 1 55 ? -4.312 31.359 0.854 1 98.5 55 GLY B N 1
ATOM 2223 C CA . GLY B 1 55 ? -4.852 32.469 0.083 1 98.5 55 GLY B CA 1
ATOM 2224 C C . GLY B 1 55 ? -3.775 33.344 -0.532 1 98.5 55 GLY B C 1
ATOM 2225 O O . GLY B 1 55 ? -3.863 33.719 -1.704 1 98.5 55 GLY B O 1
ATOM 2226 N N . SER B 1 56 ? -2.787 33.656 0.241 1 97.75 56 SER B N 1
ATOM 2227 C CA . SER B 1 56 ? -1.688 34.5 -0.225 1 97.75 56 SER B CA 1
ATOM 2228 C C . SER B 1 56 ? -0.882 33.781 -1.315 1 97.75 56 SER B C 1
ATOM 2230 O O . SER B 1 56 ? -0.176 34.438 -2.088 1 97.75 56 SER B O 1
ATOM 2232 N N . LEU B 1 57 ? -0.989 32.469 -1.395 1 97.81 57 LEU B N 1
ATOM 2233 C CA . LEU B 1 57 ? -0.313 31.703 -2.434 1 97.81 57 LEU B CA 1
ATOM 2234 C C . LEU B 1 57 ? -1.188 31.594 -3.678 1 97.81 57 LEU B C 1
ATOM 2236 O O . LEU B 1 57 ? -0.818 30.906 -4.641 1 97.81 57 LEU B O 1
ATOM 2240 N N . GLY B 1 58 ? -2.389 32.156 -3.668 1 98.25 58 GLY B N 1
ATOM 2241 C CA . GLY B 1 58 ? -3.211 32.281 -4.863 1 98.25 58 GLY B CA 1
ATOM 2242 C C . GLY B 1 58 ? -4.379 31.297 -4.863 1 98.25 58 GLY B C 1
ATOM 2243 O O . GLY B 1 58 ? -5.086 31.172 -5.867 1 98.25 58 GLY B O 1
ATOM 2244 N N . CYS B 1 59 ? -4.707 30.734 -3.74 1 98.81 59 CYS B N 1
ATOM 2245 C CA . CYS B 1 59 ? -5.773 29.734 -3.691 1 98.81 59 CYS B CA 1
ATOM 2246 C C . CYS B 1 59 ? -7.094 30.375 -3.285 1 98.81 59 CYS B C 1
ATOM 2248 O O . CYS B 1 59 ? -7.109 31.422 -2.621 1 98.81 59 CYS B O 1
ATOM 2250 N N . LYS B 1 60 ? -8.164 29.766 -3.73 1 98.81 60 LYS B N 1
ATOM 2251 C CA . LYS B 1 60 ? -9.484 29.984 -3.152 1 98.81 60 LYS B CA 1
ATOM 2252 C C . LYS B 1 60 ? -9.766 29 -2.018 1 98.81 60 LYS B C 1
ATOM 2254 O O . LYS B 1 60 ? -10.031 27.828 -2.26 1 98.81 60 LYS B O 1
ATOM 2259 N N . THR B 1 61 ? -9.805 29.562 -0.808 1 98.75 61 THR B N 1
ATOM 2260 C CA . THR B 1 61 ? -9.742 28.656 0.335 1 98.75 61 THR B CA 1
ATOM 2261 C C . THR B 1 61 ? -11.141 28.375 0.888 1 98.75 61 THR B C 1
ATOM 2263 O O . THR B 1 61 ? -12.008 29.266 0.864 1 98.75 61 THR B O 1
ATOM 2266 N N . ASP B 1 62 ? -11.398 27.141 1.294 1 98.56 62 ASP B N 1
ATOM 2267 C CA . ASP B 1 62 ? -12.562 26.656 2.035 1 98.56 62 ASP B CA 1
ATOM 2268 C C . ASP B 1 62 ? -12.148 25.734 3.176 1 98.56 62 ASP B C 1
ATOM 2270 O O . ASP B 1 62 ? -10.984 25.328 3.256 1 98.56 62 ASP B O 1
ATOM 2274 N N . THR B 1 63 ? -13.047 25.531 4.09 1 98.12 63 THR B N 1
ATOM 2275 C CA . THR B 1 63 ? -12.75 24.703 5.254 1 98.12 63 THR B CA 1
ATOM 2276 C C . THR B 1 63 ? -13.852 23.688 5.488 1 98.12 63 THR B C 1
ATOM 2278 O O . THR B 1 63 ? -15.039 24 5.359 1 98.12 63 THR B O 1
ATOM 2281 N N . LEU B 1 64 ? -13.461 22.469 5.777 1 98.12 64 LEU B N 1
ATOM 2282 C CA . LEU B 1 64 ? -14.414 21.438 6.184 1 98.12 64 LEU B CA 1
ATOM 2283 C C . LEU B 1 64 ? -14.445 21.297 7.703 1 98.12 64 LEU B C 1
ATOM 2285 O O . LEU B 1 64 ? -13.531 20.719 8.297 1 98.12 64 LEU B O 1
ATOM 2289 N N . TYR B 1 65 ? -15.461 21.766 8.312 1 96.31 65 TYR B N 1
ATOM 2290 C CA . TYR B 1 65 ? -15.672 21.656 9.758 1 96.31 65 TYR B CA 1
ATOM 2291 C C . TYR B 1 65 ? -16.375 20.344 10.102 1 96.31 65 TYR B C 1
ATOM 2293 O O . TYR B 1 65 ? -17.375 19.984 9.484 1 96.31 65 TYR B O 1
ATOM 2301 N N . LEU B 1 66 ? -15.805 19.641 11.125 1 96.12 66 LEU B N 1
ATOM 2302 C CA . LEU B 1 66 ? -16.438 18.375 11.484 1 96.12 66 LEU B CA 1
ATOM 2303 C C . LEU B 1 66 ? -16.594 18.266 13 1 96.12 66 LEU B C 1
ATOM 2305 O O . LEU B 1 66 ? -17.344 17.406 13.492 1 96.12 66 LEU B O 1
ATOM 2309 N N . SER B 1 67 ? -15.883 19.016 13.773 1 92.62 67 SER B N 1
ATOM 2310 C CA . SER B 1 67 ? -15.812 18.797 15.219 1 92.62 67 SER B CA 1
ATOM 2311 C C . SER B 1 67 ? -16.828 19.656 15.961 1 92.62 67 SER B C 1
ATOM 2313 O O . SER B 1 67 ? -17.328 19.266 17.016 1 92.62 67 SER B O 1
ATOM 2315 N N . ASN B 1 68 ? -17.078 20.844 15.438 1 86.5 68 ASN B N 1
ATOM 2316 C CA . ASN B 1 68 ? -17.906 21.781 16.203 1 86.5 68 ASN B CA 1
ATOM 2317 C C . ASN B 1 68 ? -19.219 22.062 15.484 1 86.5 68 ASN B C 1
ATOM 2319 O O . ASN B 1 68 ? -19.891 23.047 15.789 1 86.5 68 ASN B O 1
ATOM 2323 N N . VAL B 1 69 ? -19.516 21.219 14.547 1 83.94 69 VAL B N 1
ATOM 232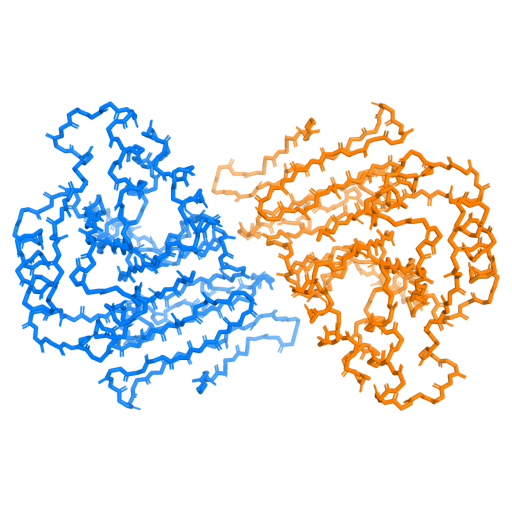4 C CA . VAL B 1 69 ? -20.734 21.438 13.781 1 83.94 69 VAL B CA 1
ATOM 2325 C C . VAL B 1 69 ? -21.312 20.094 13.336 1 83.94 69 VAL B C 1
ATOM 2327 O O . VAL B 1 69 ? -20.594 19.094 13.281 1 83.94 69 VAL B O 1
ATOM 2330 N N . GLU B 1 70 ? -22.578 20.141 13.188 1 84.31 70 GLU B N 1
ATOM 2331 C CA . GLU B 1 70 ? -23.188 19 12.516 1 84.31 70 GLU B CA 1
ATOM 2332 C C . GLU B 1 70 ? -23.156 19.172 11 1 84.31 70 GLU B C 1
ATOM 2334 O O . GLU B 1 70 ? -23.547 20.219 10.477 1 84.31 70 GLU B O 1
ATOM 2339 N N . VAL B 1 71 ? -22.578 18.25 10.414 1 86.81 71 VAL B N 1
ATOM 2340 C CA . VAL B 1 71 ? -22.484 18.328 8.953 1 86.81 71 VAL B CA 1
ATOM 2341 C C . VAL B 1 71 ? -23.109 17.094 8.32 1 86.81 71 VAL B C 1
ATOM 2343 O O . VAL B 1 71 ? -23.078 16 8.906 1 86.81 71 VAL B O 1
ATOM 2346 N N . LYS B 1 72 ? -23.828 17.328 7.23 1 90 72 LYS B N 1
ATOM 2347 C CA . LYS B 1 72 ? -24.391 16.219 6.457 1 90 72 LYS B CA 1
ATOM 2348 C C . LYS B 1 72 ? -23.344 15.609 5.531 1 90 72 LYS B C 1
ATOM 2350 O O . LYS B 1 72 ? -22.469 16.312 5.012 1 90 72 LYS B O 1
ATOM 2355 N N . ARG B 1 73 ? -23.406 14.383 5.332 1 90.06 73 ARG B N 1
ATOM 2356 C CA . ARG B 1 73 ? -22.5 13.633 4.469 1 90.06 73 ARG B CA 1
ATOM 2357 C C . ARG B 1 73 ? -22.453 14.242 3.07 1 90.06 73 ARG B C 1
ATOM 2359 O O . ARG B 1 73 ? -21.391 14.273 2.439 1 90.06 73 ARG B O 1
ATOM 2366 N N . GLU B 1 74 ? -23.531 14.68 2.639 1 93.44 74 GLU B N 1
ATOM 2367 C CA . GLU B 1 74 ? -23.609 15.273 1.306 1 93.44 74 GLU B CA 1
ATOM 2368 C C . GLU B 1 74 ? -22.734 16.516 1.209 1 93.44 74 GLU B C 1
ATOM 2370 O O . GLU B 1 74 ? -22.109 16.766 0.18 1 93.44 74 GLU B O 1
ATOM 2375 N N . GLU B 1 75 ? -22.75 17.281 2.244 1 94.06 75 GLU B N 1
ATOM 2376 C CA . GLU B 1 75 ? -21.922 18.484 2.283 1 94.06 75 GLU B CA 1
ATOM 2377 C C . GLU B 1 75 ? -20.438 18.125 2.305 1 94.06 75 GLU B C 1
ATOM 2379 O O . GLU B 1 75 ? -19.625 18.781 1.652 1 94.06 75 GLU B O 1
ATOM 2384 N N . VAL B 1 76 ? -20.125 17.109 3.043 1 96.06 76 VAL B N 1
ATOM 2385 C CA . VAL B 1 76 ? -18.75 16.609 3.098 1 96.06 76 VAL B CA 1
ATOM 2386 C C . VAL B 1 76 ? -18.297 16.219 1.694 1 96.06 76 VAL B C 1
ATOM 2388 O O . VAL B 1 76 ? -17.25 16.688 1.235 1 96.06 76 VAL B O 1
ATOM 2391 N N . ASN B 1 77 ? -19.094 15.43 1.011 1 97.06 77 ASN B N 1
ATOM 2392 C CA . ASN B 1 77 ? -18.75 14.977 -0.334 1 97.06 77 ASN B CA 1
ATOM 2393 C C . ASN B 1 77 ? -18.609 16.141 -1.301 1 97.06 77 ASN B C 1
ATOM 2395 O O . ASN B 1 77 ? -17.672 16.188 -2.098 1 97.06 77 ASN B O 1
ATOM 2399 N N . LYS B 1 78 ? -19.531 17.062 -1.209 1 97.31 78 LYS B N 1
ATOM 2400 C CA . LYS B 1 78 ? -19.516 18.219 -2.109 1 97.31 78 LYS B CA 1
ATOM 2401 C C . LYS B 1 78 ? -18.234 19.031 -1.951 1 97.31 78 LYS B C 1
ATOM 2403 O O . LYS B 1 78 ? -17.609 19.391 -2.941 1 97.31 78 LYS B O 1
ATOM 2408 N N . LYS B 1 79 ? -17.844 19.312 -0.737 1 97.81 79 LYS B N 1
ATOM 2409 C CA . LYS B 1 79 ? -16.656 20.109 -0.484 1 97.81 79 LYS B CA 1
ATOM 2410 C C . LYS B 1 79 ? -15.398 19.391 -0.975 1 97.81 79 LYS B C 1
ATOM 2412 O O . LYS B 1 79 ? -14.547 20 -1.627 1 97.81 79 LYS B O 1
ATOM 2417 N N . ILE B 1 80 ? -15.344 18.141 -0.719 1 98.5 80 ILE B N 1
ATOM 2418 C CA . ILE B 1 80 ? -14.172 17.359 -1.103 1 98.5 80 ILE B CA 1
ATOM 2419 C C . ILE B 1 80 ? -14.117 17.234 -2.623 1 98.5 80 ILE B C 1
ATOM 2421 O O . ILE B 1 80 ? -13.055 17.391 -3.225 1 98.5 80 ILE B O 1
ATOM 2425 N N . GLU B 1 81 ? -15.227 17.047 -3.236 1 97.62 81 GLU B N 1
ATOM 2426 C CA . GLU B 1 81 ? -15.289 16.875 -4.688 1 97.62 81 GLU B CA 1
ATOM 2427 C C . GLU B 1 81 ? -14.953 18.188 -5.402 1 97.62 81 GLU B C 1
ATOM 2429 O O . GLU B 1 81 ? -14.398 18.172 -6.504 1 97.62 81 GLU B O 1
ATOM 2434 N N . SER B 1 82 ? -15.242 19.25 -4.809 1 97.81 82 SER B N 1
ATOM 2435 C CA . SER B 1 82 ? -15.047 20.562 -5.438 1 97.81 82 SER B CA 1
ATOM 2436 C C . SER B 1 82 ? -13.609 21.047 -5.293 1 97.81 82 SER B C 1
ATOM 2438 O O . SER B 1 82 ? -13.195 22 -5.953 1 97.81 82 SER B O 1
ATOM 2440 N N . ALA B 1 83 ? -12.867 20.422 -4.484 1 98.69 83 ALA B N 1
ATOM 2441 C CA . ALA B 1 83 ? -11.508 20.875 -4.18 1 98.69 83 ALA B CA 1
ATOM 2442 C C . ALA B 1 83 ? -10.523 20.406 -5.246 1 98.69 83 ALA B C 1
ATOM 2444 O O . ALA B 1 83 ? -10.695 19.328 -5.82 1 98.69 83 ALA B O 1
ATOM 2445 N N . ASP B 1 84 ? -9.555 21.234 -5.539 1 98.81 84 ASP B N 1
ATOM 2446 C CA . ASP B 1 84 ? -8.391 20.844 -6.324 1 98.81 84 ASP B CA 1
ATOM 2447 C C . ASP B 1 84 ? -7.258 20.359 -5.422 1 98.81 84 ASP B C 1
ATOM 2449 O O . ASP B 1 84 ? -6.516 19.453 -5.789 1 98.81 84 ASP B O 1
ATOM 2453 N N . ILE B 1 85 ? -7.129 21.016 -4.297 1 98.88 85 ILE B N 1
ATOM 2454 C CA . ILE B 1 85 ? -6.141 20.703 -3.268 1 98.88 85 ILE B CA 1
ATOM 2455 C C . ILE B 1 85 ? -6.844 20.469 -1.934 1 98.88 85 ILE B C 1
ATOM 2457 O O . ILE B 1 85 ? -7.711 21.25 -1.531 1 98.88 85 ILE B O 1
ATOM 2461 N N . ILE B 1 86 ? -6.52 19.422 -1.324 1 98.94 86 ILE B N 1
ATOM 2462 C CA . ILE B 1 86 ? -6.996 19.141 0.025 1 98.94 86 ILE B CA 1
ATOM 2463 C C . ILE B 1 86 ? -5.812 19.078 0.99 1 98.94 86 ILE B C 1
ATOM 2465 O O . ILE B 1 86 ? -4.828 18.391 0.737 1 98.94 86 ILE B O 1
ATOM 2469 N N . TYR B 1 87 ? -5.855 19.859 2.049 1 98.94 87 TYR B N 1
ATOM 2470 C CA . TYR B 1 87 ? -4.812 19.953 3.064 1 98.94 87 TYR B CA 1
ATOM 2471 C C . TYR B 1 87 ? -5.355 19.547 4.434 1 98.94 87 TYR B C 1
ATOM 2473 O O . TYR B 1 87 ? -6.277 20.188 4.949 1 98.94 87 TYR B O 1
ATOM 2481 N N . VAL B 1 88 ? -4.762 18.5 4.953 1 98.81 88 VAL B N 1
ATOM 2482 C CA . VAL B 1 88 ? -5.176 18.016 6.266 1 98.81 88 VAL B CA 1
ATOM 2483 C C . VAL B 1 88 ? -4.227 18.547 7.336 1 98.81 88 VAL B C 1
ATOM 2485 O O . VAL B 1 88 ? -3.008 18.406 7.223 1 98.81 88 VAL B O 1
ATOM 2488 N N . GLY B 1 89 ? -4.742 19.141 8.359 1 98.12 89 GLY B N 1
ATOM 2489 C CA . GLY B 1 89 ? -3.951 19.781 9.391 1 98.12 89 GLY B CA 1
ATOM 2490 C C . GLY B 1 89 ? -3.469 18.828 10.461 1 98.12 89 GLY B C 1
ATOM 2491 O O . GLY B 1 89 ? -3.879 17.672 10.492 1 98.12 89 GLY B O 1
ATOM 2492 N N . GLY B 1 90 ? -2.578 19.422 11.32 1 96.81 90 GLY B N 1
ATOM 2493 C CA . GLY B 1 90 ? -2.035 18.656 12.43 1 96.81 90 GLY B CA 1
ATOM 2494 C C . GLY B 1 90 ? -2.947 18.641 13.648 1 96.81 90 GLY B C 1
ATOM 2495 O O . GLY B 1 90 ? -3.971 19.328 13.672 1 96.81 90 GLY B O 1
ATOM 2496 N N . GLY B 1 91 ? -2.539 17.75 14.609 1 95.69 91 GLY B N 1
ATOM 2497 C CA . GLY B 1 91 ? -3.291 17.594 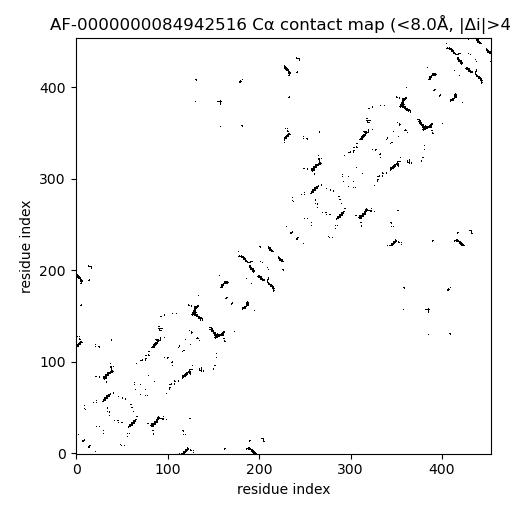15.844 1 95.69 91 GLY B CA 1
ATOM 2498 C C . GLY B 1 91 ? -3.42 16.156 16.297 1 95.69 91 GLY B C 1
ATOM 2499 O O . GLY B 1 91 ? -2.443 15.398 16.266 1 95.69 91 GLY B O 1
ATOM 2500 N N . ASN B 1 92 ? -4.602 15.805 16.766 1 95.5 92 ASN B N 1
ATOM 2501 C CA . ASN B 1 92 ? -4.871 14.469 17.266 1 95.5 92 ASN B CA 1
ATOM 2502 C C . ASN B 1 92 ? -5.305 13.523 16.156 1 95.5 92 ASN B C 1
ATOM 2504 O O . ASN B 1 92 ? -6.465 13.539 15.734 1 95.5 92 ASN B O 1
ATOM 2508 N N . THR B 1 93 ? -4.391 12.68 15.797 1 96.38 93 THR B N 1
ATOM 2509 C CA . THR B 1 93 ? -4.613 11.805 14.656 1 96.38 93 THR B CA 1
ATOM 2510 C C . THR B 1 93 ? -5.75 10.828 14.938 1 96.38 93 THR B C 1
ATOM 2512 O O . THR B 1 93 ? -6.629 10.625 14.094 1 96.38 93 THR B O 1
ATOM 2515 N N . ALA B 1 94 ? -5.73 10.234 16.125 1 94.94 94 ALA B N 1
ATOM 2516 C CA . ALA B 1 94 ? -6.742 9.234 16.469 1 94.94 94 ALA B CA 1
ATOM 2517 C C . ALA B 1 94 ? -8.141 9.844 16.453 1 94.94 94 ALA B C 1
ATOM 2519 O O . ALA B 1 94 ? -9.078 9.25 15.922 1 94.94 94 ALA B O 1
ATOM 2520 N N . TYR B 1 95 ? -8.219 11.016 17.016 1 95.5 95 TYR B N 1
ATOM 2521 C CA . TYR B 1 95 ? -9.492 11.727 17 1 95.5 95 TYR B CA 1
ATOM 2522 C C . TYR B 1 95 ? -9.953 12 15.578 1 95.5 95 TYR B C 1
ATOM 2524 O O . TYR B 1 95 ? -11.102 11.734 15.227 1 95.5 95 TYR B O 1
ATOM 2532 N N . MET B 1 96 ? -9.102 12.453 14.789 1 97.5 96 MET B N 1
ATOM 2533 C CA . MET B 1 96 ? -9.398 12.789 13.406 1 97.5 96 MET B CA 1
ATOM 2534 C C . MET B 1 96 ? -9.93 11.578 12.641 1 97.5 96 MET B C 1
ATOM 2536 O O . MET B 1 96 ? -10.969 11.656 11.992 1 97.5 96 MET B O 1
ATOM 2540 N N . MET B 1 97 ? -9.266 10.453 12.766 1 97 97 MET B N 1
ATOM 2541 C CA . MET B 1 97 ? -9.648 9.25 12.023 1 97 97 MET B CA 1
ATOM 2542 C C . MET B 1 97 ? -11.016 8.75 12.477 1 97 97 MET B C 1
ATOM 2544 O O . MET B 1 97 ? -11.805 8.273 11.656 1 97 97 MET B O 1
ATOM 2548 N N . LYS B 1 98 ? -11.234 8.844 13.758 1 95.62 98 LYS B N 1
ATOM 2549 C CA . LYS B 1 98 ? -12.539 8.438 14.281 1 95.62 98 LYS B CA 1
ATOM 2550 C C . LYS B 1 98 ? -13.656 9.297 13.711 1 95.62 98 LYS B C 1
ATOM 2552 O O . LYS B 1 98 ? -14.672 8.781 13.242 1 95.62 98 LYS B O 1
ATOM 2557 N N . VAL B 1 99 ? -13.484 10.562 13.727 1 96.44 99 VAL B N 1
ATOM 2558 C CA . VAL B 1 99 ? -14.484 11.5 13.219 1 96.44 99 VAL B CA 1
ATOM 2559 C C . VAL B 1 99 ? -14.68 11.281 11.727 1 96.44 99 VAL B C 1
ATOM 2561 O O . VAL B 1 99 ? -15.812 11.305 11.234 1 96.44 99 VAL B O 1
ATOM 2564 N N . TRP B 1 100 ? -13.594 11.062 10.953 1 97.5 100 TRP B N 1
ATOM 2565 C CA . TRP B 1 100 ? -13.672 10.852 9.508 1 97.5 100 TRP B CA 1
ATOM 2566 C C . TRP B 1 100 ? -14.539 9.641 9.188 1 97.5 100 TRP B C 1
ATOM 2568 O O . TRP B 1 100 ? -15.328 9.672 8.234 1 97.5 100 TRP B O 1
ATOM 2578 N N . GLN B 1 101 ? -14.336 8.594 9.953 1 95.06 101 GLN B N 1
ATOM 2579 C CA . GLN B 1 101 ? -15.141 7.395 9.727 1 95.06 101 GLN B CA 1
ATOM 2580 C C . GLN B 1 101 ? -16.625 7.672 9.945 1 95.06 101 GLN B C 1
ATOM 2582 O O . GLN B 1 101 ? -17.469 7.188 9.188 1 95.06 101 GLN B O 1
ATOM 2587 N N . GLU B 1 102 ? -16.906 8.453 10.914 1 94.25 102 GLU B N 1
ATOM 2588 C CA . GLU B 1 102 ? -18.281 8.781 11.25 1 94.25 102 GLU B CA 1
ATOM 2589 C C . GLU B 1 102 ? -18.953 9.555 10.125 1 94.25 102 GLU B C 1
ATOM 2591 O O . GLU B 1 102 ? -20.125 9.32 9.82 1 94.25 102 GLU B O 1
ATOM 2596 N N . TYR B 1 103 ? -18.219 10.359 9.484 1 95.31 103 TYR B N 1
ATOM 2597 C CA . TYR B 1 103 ? -18.828 11.258 8.516 1 95.31 103 TYR B CA 1
ATOM 2598 C C . TYR B 1 103 ? -18.531 10.805 7.09 1 95.31 103 TYR B C 1
ATOM 2600 O O . TYR B 1 103 ? -18.938 11.461 6.125 1 95.31 103 TYR B O 1
ATOM 2608 N N . GLY B 1 104 ? -17.797 9.711 6.93 1 96.12 104 GLY B N 1
ATOM 2609 C CA . GLY B 1 104 ? -17.469 9.18 5.617 1 96.12 104 GLY B CA 1
ATOM 2610 C C . GLY B 1 104 ? -16.406 9.977 4.891 1 96.12 104 GLY B C 1
ATOM 2611 O O . GLY B 1 104 ? -16.344 9.953 3.658 1 96.12 104 GLY B O 1
ATOM 2612 N N . VAL B 1 105 ? -15.633 10.742 5.641 1 97.88 105 VAL B N 1
ATOM 2613 C CA . VAL B 1 105 ? -14.57 11.547 5.059 1 97.88 105 VAL B CA 1
ATOM 2614 C C . VAL B 1 105 ? -13.492 10.633 4.48 1 97.88 105 VAL B C 1
ATOM 2616 O O . VAL B 1 105 ? -12.914 10.93 3.428 1 97.88 105 VAL B O 1
ATOM 2619 N N . ASP B 1 106 ? -13.227 9.523 5.156 1 96.94 106 ASP B N 1
ATOM 2620 C CA . ASP B 1 106 ? -12.234 8.555 4.695 1 96.94 106 ASP B CA 1
ATOM 2621 C C . ASP B 1 106 ? -12.57 8.062 3.289 1 96.94 106 ASP B C 1
ATOM 2623 O O . ASP B 1 106 ? -11.703 8.047 2.41 1 96.94 106 ASP B O 1
ATOM 2627 N N . LYS B 1 107 ? -13.844 7.777 3.037 1 95.75 107 LYS B N 1
ATOM 2628 C CA . LYS B 1 107 ? -14.281 7.297 1.729 1 95.75 107 LYS B CA 1
ATOM 2629 C C . LYS B 1 107 ? -14.211 8.406 0.684 1 95.75 107 LYS B C 1
ATOM 2631 O O . LYS B 1 107 ? -13.781 8.172 -0.449 1 95.75 107 LYS B O 1
ATOM 2636 N N . ALA B 1 108 ? -14.609 9.555 1.085 1 97.88 108 ALA B N 1
ATOM 2637 C CA . ALA B 1 108 ? -14.602 10.695 0.17 1 97.88 108 ALA B CA 1
ATOM 2638 C C . ALA B 1 108 ? -13.18 11.047 -0.253 1 97.88 108 ALA B C 1
ATOM 2640 O O . ALA B 1 108 ? -12.93 11.375 -1.416 1 97.88 108 ALA B O 1
ATOM 2641 N N . LEU B 1 109 ? -12.25 10.953 0.661 1 98.31 109 LEU B N 1
ATOM 2642 C CA . LEU B 1 109 ? -10.859 11.281 0.362 1 98.31 109 LEU B CA 1
ATOM 2643 C C . LEU B 1 109 ? -10.25 10.234 -0.563 1 98.31 109 LEU B C 1
ATOM 2645 O O . LEU B 1 109 ? -9.422 10.57 -1.419 1 98.31 109 LEU B O 1
ATOM 2649 N N . MET B 1 110 ? -10.609 9 -0.355 1 96.38 110 MET B N 1
ATOM 2650 C CA . MET B 1 110 ? -10.156 7.953 -1.269 1 96.38 110 MET B CA 1
ATOM 2651 C C . MET B 1 110 ? -10.633 8.23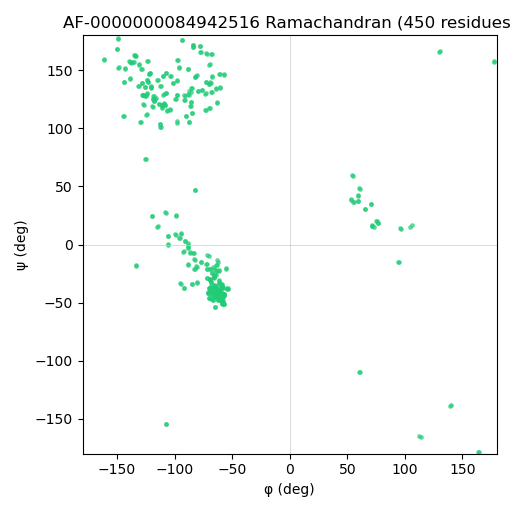4 -2.691 1 96.38 110 MET B C 1
ATOM 2653 O O . MET B 1 110 ? -9.859 8.102 -3.645 1 96.38 110 MET B O 1
ATOM 2657 N N . LYS B 1 111 ? -11.883 8.617 -2.795 1 96.31 111 LYS B N 1
ATOM 2658 C CA . LYS B 1 111 ? -12.43 8.977 -4.102 1 96.31 111 LYS B CA 1
ATOM 2659 C C . LYS B 1 111 ? -11.688 10.164 -4.699 1 96.31 111 LYS B C 1
ATOM 2661 O O . LYS B 1 111 ? -11.398 10.195 -5.898 1 96.31 111 LYS B O 1
ATOM 2666 N N . ALA B 1 112 ? -11.414 11.117 -3.854 1 97.75 112 ALA B N 1
ATOM 2667 C CA . ALA B 1 112 ? -10.672 12.297 -4.301 1 97.75 112 ALA B CA 1
ATOM 2668 C C . ALA B 1 112 ? -9.305 11.914 -4.844 1 97.75 112 ALA B C 1
ATOM 2670 O O . ALA B 1 112 ? -8.891 12.391 -5.902 1 97.75 112 ALA B O 1
ATOM 2671 N N . TYR B 1 113 ? -8.641 11.039 -4.188 1 96.88 113 TYR B N 1
ATOM 2672 C CA . TYR B 1 113 ? -7.336 10.57 -4.629 1 96.88 113 TYR B CA 1
ATOM 2673 C C . TYR B 1 113 ? -7.426 9.914 -6 1 96.88 113 TYR B C 1
ATOM 2675 O O . TYR B 1 113 ? -6.648 10.234 -6.902 1 96.88 113 TYR B O 1
ATOM 2683 N N . LYS B 1 114 ? -8.375 9.078 -6.121 1 93.75 114 LYS B N 1
ATOM 2684 C CA . LYS B 1 114 ? -8.555 8.328 -7.359 1 93.75 114 LYS B CA 1
ATOM 2685 C C . LYS B 1 114 ? -8.906 9.258 -8.516 1 93.75 114 LYS B C 1
ATOM 2687 O O . LYS B 1 114 ? -8.617 8.945 -9.68 1 93.75 114 LYS B O 1
ATOM 2692 N N . SER B 1 115 ? -9.469 10.352 -8.188 1 95.06 115 SER B N 1
ATOM 2693 C CA . SER B 1 115 ? -9.891 11.289 -9.227 1 95.06 115 SER B CA 1
ATOM 2694 C C . SER B 1 115 ? -8.766 12.258 -9.586 1 95.06 115 SER B C 1
ATOM 2696 O O . SER B 1 115 ? -8.945 13.141 -10.43 1 95.06 115 SER B O 1
ATOM 2698 N N . GLY B 1 116 ? -7.668 12.141 -8.906 1 95 116 GLY B N 1
ATOM 2699 C CA . GLY B 1 116 ? -6.492 12.891 -9.32 1 95 116 GLY B CA 1
ATOM 2700 C C . GLY B 1 116 ? -6.32 14.195 -8.555 1 95 116 GLY B C 1
ATOM 2701 O O . GLY B 1 116 ? -5.562 15.07 -8.977 1 95 116 GLY B O 1
ATOM 2702 N N . LYS B 1 117 ? -7.043 14.375 -7.457 1 97.62 117 LYS B N 1
ATOM 2703 C CA . LYS B 1 117 ? -6.867 15.578 -6.645 1 97.62 117 LYS B CA 1
ATOM 2704 C C . LYS B 1 117 ? -5.512 15.57 -5.941 1 97.62 117 LYS B C 1
ATOM 2706 O O . LYS B 1 117 ? -4.914 14.516 -5.738 1 97.62 117 LYS B O 1
ATOM 2711 N N . VAL B 1 118 ? -5.02 16.781 -5.617 1 98.75 118 VAL B N 1
ATOM 2712 C CA . VAL B 1 118 ? -3.799 16.906 -4.832 1 98.75 118 VAL B CA 1
ATOM 2713 C C . VAL B 1 118 ? -4.129 16.812 -3.344 1 98.75 118 VAL B C 1
ATOM 2715 O O . VAL B 1 118 ? -4.832 17.672 -2.803 1 98.75 118 VAL B O 1
ATOM 2718 N N . LEU B 1 119 ? -3.688 15.789 -2.736 1 98.88 119 LEU B N 1
ATOM 2719 C CA . LEU B 1 119 ? -3.863 15.609 -1.3 1 98.88 119 LEU B CA 1
ATOM 2720 C C . LEU B 1 119 ? -2.582 15.953 -0.548 1 98.88 119 LEU B C 1
ATOM 2722 O O . LEU B 1 119 ? -1.483 15.625 -1 1 98.88 119 LEU B O 1
ATOM 2726 N N . SER B 1 120 ? -2.709 16.609 0.562 1 98.88 120 SER B N 1
ATOM 2727 C CA . SER B 1 120 ? -1.549 16.984 1.365 1 98.88 120 SER B CA 1
ATOM 2728 C C . SER B 1 120 ? -1.9 17.047 2.848 1 98.88 120 SER B C 1
ATOM 2730 O O . SER B 1 120 ? -3.072 16.953 3.217 1 98.88 120 SER B O 1
ATOM 2732 N N . GLY B 1 121 ? -0.9 17.141 3.635 1 98.44 121 GLY B N 1
ATOM 2733 C CA . GLY B 1 121 ? -1.14 17.25 5.066 1 98.44 121 GLY B CA 1
ATOM 2734 C C . GLY B 1 121 ? 0.137 17.281 5.883 1 98.44 121 GLY B C 1
ATOM 2735 O O . GLY B 1 121 ? 1.177 16.781 5.438 1 98.44 121 GLY B O 1
ATOM 2736 N N . LEU B 1 122 ? 0.025 17.812 7.031 1 98 122 LEU B N 1
ATOM 2737 C CA . LEU B 1 122 ? 1.153 18.047 7.926 1 98 122 LEU B CA 1
ATOM 2738 C C . LEU B 1 122 ? 0.953 17.312 9.25 1 98 122 LEU B C 1
ATOM 2740 O O . LEU B 1 122 ? -0.129 17.375 9.836 1 98 122 LEU B O 1
ATOM 2744 N N . SER B 1 123 ? 2.037 16.625 9.734 1 96.88 123 SER B N 1
ATOM 2745 C CA . SER B 1 123 ? 2.004 15.945 11.023 1 96.88 123 SER B CA 1
ATOM 2746 C C . SER B 1 123 ? 0.926 14.867 11.047 1 96.88 123 SER B C 1
ATOM 2748 O O . SER B 1 123 ? 0.941 13.945 10.227 1 96.88 123 SER B O 1
ATOM 2750 N N . ALA B 1 124 ? -0.171 15.141 11.852 1 95.81 124 ALA B N 1
ATOM 2751 C CA . ALA B 1 124 ? -1.306 14.219 11.852 1 95.81 124 ALA B CA 1
ATOM 2752 C C . ALA B 1 124 ? -1.898 14.086 10.445 1 95.81 124 ALA B C 1
ATOM 2754 O O . ALA B 1 124 ? -2.32 13 10.047 1 95.81 124 ALA B O 1
ATOM 2755 N N . GLY B 1 125 ? -1.902 15.141 9.734 1 98.12 125 GLY B N 1
ATOM 2756 C CA . GLY B 1 125 ? -2.414 15.156 8.375 1 98.12 125 GLY B CA 1
ATOM 2757 C C . GLY B 1 125 ? -1.539 14.391 7.402 1 98.12 125 GLY B C 1
ATOM 2758 O O . GLY B 1 125 ? -1.978 14.055 6.297 1 98.12 125 GLY B O 1
ATOM 2759 N N . SER B 1 126 ? -0.292 14.188 7.746 1 98.56 126 SER B N 1
ATOM 2760 C CA . SER B 1 126 ? 0.544 13.328 6.914 1 98.56 126 SER B CA 1
ATOM 2761 C C . SER B 1 126 ? 0.286 11.852 7.211 1 98.56 126 SER B C 1
ATOM 2763 O O . SER B 1 126 ? 0.353 11.016 6.309 1 98.56 126 SER B O 1
ATOM 2765 N N . ILE B 1 127 ? -0.024 11.539 8.391 1 98.19 127 ILE B N 1
ATOM 2766 C CA . ILE B 1 127 ? -0.179 10.172 8.867 1 98.19 127 ILE B CA 1
ATOM 2767 C C . ILE B 1 127 ? -1.357 9.508 8.156 1 98.19 127 ILE B C 1
ATOM 2769 O O . ILE B 1 127 ? -1.294 8.328 7.801 1 98.19 127 ILE B O 1
ATOM 2773 N N . CYS B 1 128 ? -2.408 10.242 7.902 1 98.31 128 CYS B N 1
ATOM 2774 C CA . CYS B 1 128 ? -3.682 9.688 7.461 1 98.31 128 CYS B CA 1
ATOM 2775 C C . CYS B 1 128 ? -3.539 9.008 6.102 1 98.31 128 CYS B C 1
ATOM 2777 O O . CYS B 1 128 ? -4.363 8.172 5.73 1 98.31 128 CYS B O 1
ATOM 2779 N N . TRP B 1 129 ? -2.473 9.297 5.355 1 98.44 129 TRP B N 1
ATOM 2780 C CA . TRP B 1 129 ? -2.332 8.773 4 1 98.44 129 TRP B CA 1
ATOM 2781 C C . TRP B 1 129 ? -1.648 7.41 4.012 1 98.44 129 TRP B C 1
ATOM 2783 O O . TRP B 1 129 ? -1.655 6.699 3.004 1 98.44 129 TRP B O 1
ATOM 2793 N N . PHE B 1 130 ? -0.98 7.039 5.07 1 98.5 130 PHE B N 1
ATOM 2794 C CA . PHE B 1 130 ? -0.178 5.828 5.188 1 98.5 130 PHE B CA 1
ATOM 2795 C C . PHE B 1 130 ? -1 4.688 5.777 1 98.5 130 PHE B C 1
ATOM 2797 O O . PHE B 1 130 ? -2.166 4.875 6.133 1 98.5 130 PHE B O 1
ATOM 2804 N N . ILE B 1 131 ? -0.385 3.502 5.852 1 97.94 131 ILE B N 1
ATOM 2805 C CA . ILE B 1 131 ? -1.018 2.357 6.5 1 97.94 131 ILE B CA 1
ATOM 2806 C C . ILE B 1 131 ? -1.34 2.697 7.953 1 97.94 131 ILE B C 1
ATOM 2808 O O . ILE B 1 131 ? -2.465 2.484 8.414 1 97.94 131 ILE B O 1
ATOM 2812 N N . ALA B 1 132 ? -0.35 3.189 8.594 1 97.31 132 ALA B N 1
ATOM 2813 C CA . ALA B 1 132 ? -0.45 3.646 9.977 1 97.31 132 ALA B CA 1
ATOM 2814 C C . ALA B 1 132 ? 0.704 4.582 10.328 1 97.31 132 ALA B C 1
ATOM 2816 O O . ALA B 1 132 ? 1.73 4.598 9.641 1 97.31 132 ALA B O 1
ATOM 2817 N N . GLY B 1 133 ? 0.487 5.332 11.328 1 96.31 133 GLY B N 1
ATOM 2818 C CA . GLY B 1 133 ? 1.545 6.234 11.758 1 96.31 133 GLY B CA 1
ATOM 2819 C C . GLY B 1 133 ? 1.699 6.293 13.266 1 96.31 133 GLY B C 1
ATOM 2820 O O . GLY B 1 133 ? 0.782 5.926 14.008 1 96.31 133 GLY B O 1
ATOM 2821 N N . HIS B 1 134 ? 2.924 6.688 13.594 1 92.44 134 HIS B N 1
ATOM 2822 C CA . HIS B 1 134 ? 3.297 6.91 14.992 1 92.44 134 HIS B CA 1
ATOM 2823 C C . HIS B 1 134 ? 2.66 8.188 15.531 1 92.44 134 HIS B C 1
ATOM 2825 O O . HIS B 1 134 ? 2.953 9.281 15.047 1 92.44 134 HIS B O 1
ATOM 2831 N N . CYS B 1 135 ? 1.812 7.953 16.5 1 87.62 135 CYS B N 1
ATOM 2832 C CA . CYS B 1 135 ? 0.98 9.07 16.922 1 87.62 135 CYS B CA 1
ATOM 2833 C C . CYS B 1 135 ? 1.191 9.375 18.406 1 87.62 135 CYS B C 1
ATOM 2835 O O . CYS B 1 135 ? 1.45 8.469 19.203 1 87.62 135 CYS B O 1
ATOM 2837 N N . ASP B 1 136 ? 1.072 10.617 18.75 1 82.19 136 ASP B N 1
ATOM 2838 C CA . ASP B 1 136 ? 1.218 11.094 20.125 1 82.19 136 ASP B CA 1
ATOM 2839 C C . ASP B 1 136 ? -0.131 11.508 20.703 1 82.19 136 ASP B C 1
ATOM 2841 O O . ASP B 1 136 ? -0.194 12.367 21.594 1 82.19 136 ASP B O 1
ATOM 2845 N N . SER B 1 137 ? -1.127 10.961 20.266 1 80.94 137 SER B N 1
ATOM 2846 C CA . SER B 1 137 ? -2.482 11.344 20.656 1 80.94 137 SER B CA 1
ATOM 2847 C C . SER B 1 137 ? -2.656 11.289 22.172 1 80.94 137 SER B C 1
ATOM 2849 O O . SER B 1 137 ? -3.295 12.172 22.75 1 80.94 137 SER B O 1
ATOM 2851 N N . GLU B 1 138 ? -2.051 10.32 22.812 1 78.69 138 GLU B N 1
ATOM 2852 C CA . GLU B 1 138 ? -2.23 10.195 24.266 1 78.69 138 GLU B CA 1
ATOM 2853 C C . GLU B 1 138 ? -1.541 11.336 25 1 78.69 138 GLU B C 1
ATOM 2855 O O . GLU B 1 138 ? -1.983 11.734 26.078 1 78.69 138 GLU B O 1
ATOM 2860 N N . PHE B 1 139 ? -0.464 11.797 24.391 1 76.25 139 PHE B N 1
ATOM 2861 C CA . PHE B 1 139 ? 0.219 12.953 24.969 1 76.25 139 PHE B CA 1
ATOM 2862 C C . PHE B 1 139 ? -0.637 14.203 24.828 1 76.25 139 PHE B C 1
ATOM 2864 O O . PHE B 1 139 ? -0.774 14.977 25.781 1 76.25 139 PHE B O 1
ATOM 2871 N N . ILE B 1 140 ? -1.306 14.32 23.703 1 75.19 140 ILE B N 1
ATOM 2872 C CA . ILE B 1 140 ? -2.158 15.469 23.422 1 75.19 140 ILE B CA 1
ATOM 2873 C C . ILE B 1 140 ? -3.369 15.461 24.344 1 75.19 140 ILE B C 1
ATOM 2875 O O . ILE B 1 140 ? -3.822 16.516 24.797 1 75.19 140 ILE B O 1
ATOM 2879 N N . GLU B 1 141 ? -3.777 14.227 24.656 1 81.5 141 GLU B N 1
ATOM 2880 C CA . GLU B 1 141 ? -4.965 14.062 25.5 1 81.5 141 GLU B CA 1
ATOM 2881 C C . GLU B 1 141 ? -4.621 14.18 26.969 1 81.5 141 GLU B C 1
ATOM 2883 O O . GLU B 1 141 ? -5.516 14.25 27.828 1 81.5 141 GLU B O 1
ATOM 2888 N N . GLY B 1 142 ? -3.371 14.258 27.359 1 76.81 142 GLY B N 1
ATOM 2889 C CA . GLY B 1 142 ? -2.945 14.391 28.75 1 76.81 142 GLY B CA 1
ATOM 2890 C C . GLY B 1 142 ? -3.16 13.125 29.562 1 76.81 142 GLY B C 1
ATOM 2891 O O . GLY B 1 142 ? -3.498 13.195 30.75 1 76.81 142 GLY B O 1
ATOM 2892 N N . LYS B 1 143 ? -3.002 12.031 28.938 1 81 143 LYS B N 1
ATOM 2893 C CA . LYS B 1 143 ? -3.131 10.781 29.672 1 81 143 LYS B CA 1
ATOM 2894 C C . LYS B 1 143 ? -1.996 10.617 30.688 1 81 143 LYS B C 1
ATOM 2896 O O . LYS B 1 143 ? -0.893 11.125 30.469 1 81 143 LYS B O 1
ATOM 2901 N N . GLU B 1 144 ? -2.262 10.047 31.828 1 79.44 144 GLU B N 1
ATOM 2902 C CA . GLU B 1 144 ? -1.304 9.914 32.906 1 79.44 144 GLU B CA 1
ATOM 2903 C C . GLU B 1 144 ? -0.043 9.18 32.469 1 79.44 144 GLU B C 1
ATOM 2905 O O . GLU B 1 144 ? 1.072 9.617 32.75 1 79.44 144 GLU B O 1
ATOM 2910 N N . ASN B 1 145 ? -0.111 8.086 31.703 1 81.44 145 ASN B N 1
ATOM 2911 C CA . ASN B 1 145 ? 1.003 7.324 31.141 1 81.44 145 ASN B CA 1
ATOM 2912 C C . ASN B 1 145 ? 0.875 7.176 29.625 1 81.44 145 ASN B C 1
ATOM 2914 O O . ASN B 1 145 ? 0.638 6.074 29.125 1 81.44 145 ASN B O 1
ATOM 2918 N N . PRO B 1 146 ? 1.187 8.461 29.109 1 78.88 146 PRO B N 1
ATOM 2919 C CA . PRO B 1 146 ? 0.944 8.414 27.672 1 78.88 146 PRO B CA 1
ATOM 2920 C C . PRO B 1 146 ? 1.963 7.555 26.922 1 78.88 146 PRO B C 1
ATOM 2922 O O . PRO B 1 146 ? 3.115 7.445 27.359 1 78.88 146 PRO B O 1
ATOM 2925 N N . LYS B 1 147 ? 1.503 6.812 26.016 1 79.12 147 LYS B N 1
ATOM 2926 C CA . LYS B 1 147 ? 2.348 6.027 25.125 1 79.12 147 LYS B CA 1
ATOM 2927 C C . LYS B 1 147 ? 2.084 6.379 23.672 1 79.12 147 LYS B C 1
ATOM 2929 O O . LYS B 1 147 ? 0.975 6.785 23.312 1 79.12 147 LYS B O 1
ATOM 2934 N N . HIS B 1 148 ? 3.107 6.309 22.906 1 81.19 148 HIS B N 1
ATOM 2935 C CA . HIS B 1 148 ? 2.91 6.371 21.453 1 81.19 148 HIS B CA 1
ATOM 2936 C C . HIS B 1 148 ? 2.191 5.125 20.938 1 81.19 148 HIS B C 1
ATOM 2938 O O . HIS B 1 148 ? 2.395 4.027 21.469 1 81.19 148 HIS B O 1
ATOM 2944 N N . LYS B 1 149 ? 1.309 5.395 20.047 1 88.31 149 LYS B N 1
ATOM 2945 C CA . LYS B 1 149 ? 0.577 4.273 19.453 1 88.31 149 LYS B CA 1
ATOM 2946 C C . LYS B 1 149 ? 0.507 4.387 17.938 1 88.31 149 LYS B C 1
ATOM 2948 O O . LYS B 1 149 ? 0.794 5.445 17.375 1 88.31 149 LYS B O 1
ATOM 2953 N N . TRP B 1 150 ? 0.213 3.273 17.359 1 93.75 150 TRP B N 1
ATOM 2954 C CA . TRP B 1 150 ? -0.093 3.283 15.938 1 93.75 150 TRP B CA 1
ATOM 2955 C C . TRP B 1 150 ? -1.525 3.746 15.695 1 93.75 150 TRP B C 1
ATOM 2957 O O . TRP B 1 150 ? -2.447 3.334 16.406 1 93.75 150 TRP B O 1
ATOM 2967 N N . VAL B 1 151 ? -1.674 4.613 14.82 1 95.19 151 VAL B N 1
ATOM 2968 C CA . VAL B 1 151 ? -3 4.973 14.328 1 95.19 151 VAL B CA 1
ATOM 2969 C C . VAL B 1 151 ? -3.098 4.66 12.836 1 95.19 151 VAL B C 1
ATOM 2971 O O . VAL B 1 151 ? -2.262 5.105 12.047 1 95.19 151 VAL B O 1
ATOM 2974 N N . LYS B 1 152 ? -4.082 3.846 12.5 1 95.94 152 LYS B N 1
ATOM 2975 C CA . LYS B 1 152 ? -4.242 3.449 11.102 1 95.94 152 LYS B CA 1
ATOM 2976 C C . LYS B 1 152 ? -4.777 4.605 10.258 1 95.94 152 LYS B C 1
ATOM 2978 O O . LYS B 1 152 ? -5.641 5.359 10.711 1 95.94 152 LYS B O 1
ATOM 2983 N N . GLY B 1 153 ? -4.246 4.723 9.078 1 97.31 153 GLY B N 1
ATOM 2984 C CA . GLY B 1 153 ? -4.715 5.703 8.109 1 97.31 153 GLY B CA 1
ATOM 2985 C C . GLY B 1 153 ? -5.484 5.078 6.957 1 97.31 153 GLY B C 1
ATOM 2986 O O . GLY B 1 153 ? -6.148 4.059 7.129 1 97.31 153 GLY B O 1
ATOM 2987 N N . LEU B 1 154 ? -5.473 5.789 5.828 1 97.06 154 LEU B N 1
ATOM 2988 C CA . LEU B 1 154 ? -6.246 5.367 4.668 1 97.06 154 LEU B CA 1
ATOM 2989 C C . LEU B 1 154 ? -5.512 4.281 3.891 1 97.06 154 LEU B C 1
ATOM 2991 O O . LEU B 1 154 ? -6.105 3.605 3.047 1 97.06 154 LEU B O 1
ATOM 2995 N N . GLY B 1 155 ? -4.199 4.164 4.109 1 96.38 155 GLY B N 1
ATOM 2996 C CA . GLY B 1 155 ? -3.432 3.08 3.516 1 96.38 155 GLY B CA 1
ATOM 2997 C C . GLY B 1 155 ? -3.141 3.295 2.043 1 96.38 155 GLY B C 1
ATOM 2998 O O . GLY B 1 155 ? -2.873 2.338 1.312 1 96.38 155 GLY B O 1
ATOM 2999 N N . ILE B 1 156 ? -3.242 4.488 1.558 1 96.88 156 ILE B N 1
ATOM 3000 C CA . ILE B 1 156 ? -2.918 4.789 0.167 1 96.88 156 ILE B CA 1
ATOM 3001 C C . ILE B 1 156 ? -1.422 4.598 -0.066 1 96.88 156 ILE B C 1
ATOM 3003 O O . ILE B 1 156 ? -1.013 4.023 -1.079 1 96.88 156 ILE B O 1
ATOM 3007 N N . ILE B 1 157 ? -0.637 5.16 0.816 1 97.62 157 ILE B N 1
ATOM 3008 C CA . ILE B 1 157 ? 0.807 4.953 0.784 1 97.62 157 ILE B CA 1
ATOM 3009 C C . ILE B 1 157 ? 1.162 3.68 1.546 1 97.62 157 ILE B C 1
ATOM 3011 O O . ILE B 1 157 ? 0.923 3.582 2.752 1 97.62 157 ILE B O 1
ATOM 3015 N N . PRO B 1 158 ? 1.755 2.699 0.916 1 97.12 158 PRO B N 1
ATOM 3016 C CA . PRO B 1 158 ? 1.929 1.371 1.509 1 97.12 158 PRO B CA 1
ATOM 3017 C C . PRO B 1 158 ? 3.139 1.293 2.436 1 97.12 158 PRO B C 1
ATOM 3019 O O . PRO B 1 158 ? 3.914 0.336 2.367 1 97.12 158 PRO B O 1
ATOM 3022 N N . TYR B 1 159 ? 3.307 2.238 3.305 1 98 159 TYR B N 1
ATOM 3023 C CA . TYR B 1 159 ? 4.352 2.303 4.32 1 98 159 TYR B CA 1
ATOM 3024 C C . TYR B 1 159 ? 3.781 2.729 5.668 1 98 159 TYR B C 1
ATOM 3026 O O . TYR B 1 159 ? 2.676 3.27 5.734 1 98 159 TYR B O 1
ATOM 3034 N N . LEU B 1 160 ? 4.473 2.393 6.703 1 97.94 160 LEU B N 1
ATOM 3035 C CA . LEU B 1 160 ? 4.258 3.041 7.992 1 97.94 160 LEU B CA 1
ATOM 3036 C C . LEU B 1 160 ? 4.91 4.418 8.023 1 97.94 160 LEU B C 1
ATOM 3038 O O . LEU B 1 160 ? 5.688 4.762 7.129 1 97.94 160 LEU B O 1
ATOM 3042 N N . HIS B 1 161 ? 4.508 5.191 9.039 1 98.25 161 HIS B N 1
ATOM 3043 C CA . HIS B 1 161 ? 4.953 6.578 8.953 1 98.25 161 HIS B CA 1
ATOM 3044 C C . HIS B 1 161 ? 5.277 7.137 10.336 1 98.25 161 HIS B C 1
ATOM 3046 O O . HIS B 1 161 ? 4.574 6.848 11.305 1 98.25 161 HIS B O 1
ATOM 3052 N N . CYS B 1 162 ? 6.34 7.91 10.445 1 97.88 162 CYS B N 1
ATOM 3053 C CA . CYS B 1 162 ? 6.691 8.695 11.617 1 97.88 162 CYS B CA 1
ATOM 3054 C C . CYS B 1 162 ? 7 10.141 11.234 1 97.88 162 CYS B C 1
ATOM 3056 O O . CYS B 1 162 ? 8.062 10.422 10.68 1 97.88 162 CYS B O 1
ATOM 3058 N N . PRO B 1 163 ? 6.102 11.023 11.516 1 97.5 163 PRO B N 1
ATOM 3059 C CA . PRO B 1 163 ? 6.43 12.445 11.367 1 97.5 163 PRO B CA 1
ATOM 3060 C C . PRO B 1 163 ? 7.277 12.977 12.516 1 97.5 163 PRO B C 1
ATOM 3062 O O . PRO B 1 163 ? 7.508 12.273 13.5 1 97.5 163 PRO B O 1
ATOM 3065 N N . HIS B 1 164 ? 7.789 14.18 12.414 1 97 164 HIS B N 1
ATOM 3066 C CA . HIS B 1 164 ? 8.578 14.828 13.453 1 97 164 HIS B CA 1
ATOM 3067 C C . HIS B 1 164 ? 9.742 13.945 13.891 1 97 164 HIS B C 1
ATOM 3069 O O . HIS B 1 164 ? 10.078 13.891 15.07 1 97 164 HIS B O 1
ATOM 3075 N N . TYR B 1 165 ? 10.328 13.281 12.992 1 96.75 165 TYR B N 1
ATOM 3076 C CA . TYR B 1 165 ? 11.312 12.25 13.305 1 96.75 165 TYR B CA 1
ATOM 3077 C C . TYR B 1 165 ? 12.531 12.852 14 1 96.75 165 TYR B C 1
ATOM 3079 O O . TYR B 1 165 ? 13.273 12.141 14.688 1 96.75 165 TYR B O 1
ATOM 3087 N N . ASP B 1 166 ? 12.766 14.102 13.828 1 95.81 166 ASP B N 1
ATOM 3088 C CA . ASP B 1 166 ? 13.93 14.758 14.414 1 95.81 166 ASP B CA 1
ATOM 3089 C C . ASP B 1 166 ? 13.602 15.32 15.797 1 95.81 166 ASP B C 1
ATOM 3091 O O . ASP B 1 166 ? 14.445 15.938 16.438 1 95.81 166 ASP B O 1
ATOM 3095 N N . GLU B 1 167 ? 12.422 15.109 16.281 1 92.56 167 GLU B N 1
ATOM 3096 C CA . GLU B 1 167 ? 12.055 15.602 17.609 1 92.56 167 GLU B CA 1
ATOM 3097 C C . GLU B 1 167 ? 12.406 14.586 18.703 1 92.56 167 GLU B C 1
ATOM 3099 O O . GLU B 1 167 ? 12.312 13.375 18.484 1 92.56 167 GLU B O 1
ATOM 3104 N N . PRO B 1 168 ? 12.695 15.055 19.922 1 86.06 168 PRO B N 1
ATOM 3105 C CA . PRO B 1 168 ? 13.117 14.164 21 1 86.06 168 PRO B CA 1
ATOM 3106 C C . PRO B 1 168 ? 12.062 13.117 21.359 1 86.06 168 PRO B C 1
ATOM 3108 O O . PRO B 1 168 ? 12.406 11.984 21.688 1 86.06 168 PRO B O 1
ATOM 3111 N N . ASP B 1 169 ? 10.883 13.469 21.25 1 80.06 169 ASP B N 1
ATOM 3112 C CA . ASP B 1 169 ? 9.805 12.57 21.641 1 80.06 169 ASP B CA 1
ATOM 3113 C C . ASP B 1 169 ? 9.664 11.414 20.641 1 80.06 169 ASP B C 1
ATOM 3115 O O . ASP B 1 169 ? 8.953 10.445 20.906 1 80.06 169 ASP B O 1
ATOM 3119 N N . ARG B 1 170 ? 10.367 11.508 19.547 1 84 170 ARG B N 1
ATOM 3120 C CA . ARG B 1 170 ? 10.289 10.461 18.531 1 84 170 ARG B CA 1
ATOM 3121 C C . ARG B 1 170 ? 11.547 9.602 18.547 1 84 170 ARG B C 1
ATOM 3123 O O . ARG B 1 170 ? 11.688 8.688 17.719 1 84 170 ARG B O 1
ATOM 3130 N N . ALA B 1 171 ? 12.391 9.797 19.484 1 79.44 171 ALA B N 1
ATOM 3131 C CA . ALA B 1 171 ? 13.656 9.078 19.594 1 79.44 171 ALA B CA 1
ATOM 3132 C C . ALA B 1 171 ? 13.422 7.578 19.75 1 79.44 171 ALA B C 1
ATOM 3134 O O . ALA B 1 171 ? 14.234 6.762 19.312 1 79.44 171 ALA B O 1
ATOM 3135 N N . ALA B 1 172 ? 12.266 7.242 20.203 1 84.81 172 ALA B N 1
ATOM 3136 C CA . ALA B 1 172 ? 11.992 5.84 20.516 1 84.81 172 ALA B CA 1
ATOM 3137 C C . ALA B 1 172 ? 11.297 5.152 19.344 1 84.81 172 ALA B C 1
ATOM 3139 O O . ALA B 1 172 ? 10.93 3.979 19.422 1 84.81 172 ALA B O 1
ATOM 3140 N N . PHE B 1 173 ? 11.148 5.82 18.25 1 89.81 173 PHE B N 1
ATOM 3141 C CA . PHE B 1 173 ? 10.383 5.258 17.156 1 89.81 173 PHE B CA 1
ATOM 3142 C C . PHE B 1 173 ? 11.062 4.012 16.594 1 89.81 173 PHE B C 1
ATOM 3144 O O . PHE B 1 173 ? 10.391 3.033 16.266 1 89.81 173 PHE B O 1
ATOM 3151 N N . ASP B 1 174 ? 12.352 4.055 16.578 1 89.75 174 ASP B N 1
ATOM 3152 C CA . ASP B 1 174 ? 13.062 2.92 16 1 89.75 174 ASP B CA 1
ATOM 3153 C C . ASP B 1 174 ? 12.773 1.634 16.781 1 89.75 174 ASP B C 1
ATOM 3155 O O . ASP B 1 174 ? 12.555 0.58 16.172 1 89.75 174 ASP B O 1
ATOM 3159 N N . GLU B 1 175 ? 12.75 1.783 18 1 88.31 175 GLU B N 1
ATOM 3160 C CA . GLU B 1 175 ? 12.414 0.632 18.844 1 88.31 175 GLU B CA 1
ATOM 3161 C C . GLU B 1 175 ? 10.945 0.268 18.703 1 88.31 175 GLU B C 1
ATOM 3163 O O . GLU B 1 175 ? 10.594 -0.913 18.656 1 88.31 175 GLU B O 1
ATOM 3168 N N . PHE B 1 176 ? 10.125 1.291 18.688 1 89.81 176 PHE B N 1
ATOM 3169 C CA . PHE B 1 176 ? 8.688 1.121 18.562 1 89.81 176 PHE B CA 1
ATOM 3170 C C . PHE B 1 176 ? 8.344 0.391 17.266 1 89.81 176 PHE B C 1
ATOM 3172 O O . PHE B 1 176 ? 7.418 -0.415 17.219 1 89.81 176 PHE B O 1
ATOM 3179 N N . TYR B 1 177 ? 9.094 0.658 16.25 1 93 177 TYR B N 1
ATOM 3180 C CA . TYR B 1 177 ? 8.93 0.144 14.898 1 93 177 TYR B CA 1
ATOM 3181 C C . TYR B 1 177 ? 9.414 -1.295 14.789 1 93 177 TYR B C 1
ATOM 3183 O O . TYR B 1 177 ? 9 -2.039 13.906 1 93 177 TYR B O 1
ATOM 3191 N N . SER B 1 178 ? 10.141 -1.762 15.727 1 90.19 178 SER B N 1
ATOM 3192 C CA . SER B 1 178 ? 10.773 -3.072 15.656 1 90.19 178 SER B CA 1
ATOM 3193 C C . SER B 1 178 ? 9.734 -4.184 15.516 1 90.19 178 SER B C 1
ATOM 3195 O O . SER B 1 178 ? 8.695 -4.156 16.172 1 90.19 178 SER B O 1
ATOM 3197 N N . GLY B 1 179 ? 10.047 -5.129 14.57 1 90.88 179 GLY B N 1
ATOM 3198 C CA . GLY B 1 179 ? 9.195 -6.289 14.391 1 90.88 179 GLY B CA 1
ATOM 3199 C C . GLY B 1 179 ? 8.164 -6.102 13.289 1 90.88 179 GLY B C 1
ATOM 3200 O O . GLY B 1 179 ? 7.508 -7.062 12.875 1 90.88 179 GLY B O 1
ATOM 3201 N N . GLN B 1 180 ? 7.977 -4.879 12.883 1 94.81 180 GLN B N 1
ATOM 3202 C CA . GLN B 1 180 ? 7.043 -4.633 11.789 1 94.81 180 GLN B CA 1
ATOM 3203 C C . GLN B 1 180 ? 7.652 -5.027 10.445 1 94.81 180 GLN B C 1
ATOM 3205 O O . GLN B 1 180 ? 8.781 -4.641 10.133 1 94.81 180 GLN B O 1
ATOM 3210 N N . ILE B 1 181 ? 6.906 -5.738 9.672 1 94.75 181 ILE B N 1
ATOM 3211 C CA . ILE B 1 181 ? 7.438 -6.188 8.391 1 94.75 181 ILE B CA 1
ATOM 3212 C C . ILE B 1 181 ? 7.25 -5.098 7.344 1 94.75 181 ILE B C 1
ATOM 3214 O O . ILE B 1 181 ? 8.07 -4.949 6.438 1 94.75 181 ILE B O 1
ATOM 3218 N N . ALA B 1 182 ? 6.18 -4.352 7.438 1 97 182 ALA B N 1
ATOM 3219 C CA . ALA B 1 182 ? 6.004 -3.221 6.531 1 97 182 ALA B CA 1
ATOM 3220 C C . ALA B 1 182 ? 7.086 -2.168 6.75 1 97 182 ALA B C 1
ATOM 3222 O O . ALA B 1 182 ? 7.406 -1.827 7.895 1 97 182 ALA B O 1
ATOM 3223 N N . ASP B 1 183 ? 7.652 -1.682 5.699 1 97.88 183 ASP B N 1
ATOM 3224 C CA . ASP B 1 183 ? 8.641 -0.615 5.809 1 97.88 183 ASP B CA 1
ATOM 3225 C C . ASP B 1 183 ? 7.996 0.689 6.27 1 97.88 183 ASP B C 1
ATOM 3227 O O . ASP B 1 183 ? 6.773 0.839 6.207 1 97.88 183 ASP B O 1
ATOM 3231 N N . ALA B 1 184 ? 8.836 1.607 6.723 1 98 184 ALA B N 1
ATOM 3232 C CA . ALA B 1 184 ? 8.336 2.885 7.223 1 98 184 ALA B CA 1
ATOM 3233 C C . ALA B 1 184 ? 9.055 4.055 6.562 1 98 184 ALA B C 1
ATOM 3235 O O . ALA B 1 184 ? 10.188 3.91 6.094 1 98 184 ALA B O 1
ATOM 3236 N N . ILE B 1 185 ? 8.367 5.129 6.453 1 98.44 185 ILE B N 1
ATOM 3237 C CA . ILE B 1 185 ? 8.93 6.414 6.051 1 98.44 185 ILE B CA 1
ATOM 3238 C C . ILE B 1 185 ? 8.914 7.375 7.238 1 98.44 185 ILE B C 1
ATOM 3240 O O . ILE B 1 185 ? 7.863 7.645 7.812 1 98.44 185 ILE B O 1
ATOM 3244 N N . ALA B 1 186 ? 10.047 7.82 7.605 1 98.31 186 ALA B N 1
ATOM 3245 C CA . ALA B 1 186 ? 10.188 8.812 8.664 1 98.31 186 ALA B CA 1
ATOM 3246 C C . ALA B 1 186 ? 10.57 10.18 8.094 1 98.31 186 ALA B C 1
ATOM 3248 O O . ALA B 1 186 ? 11.492 10.281 7.277 1 98.31 186 ALA B O 1
ATOM 3249 N N . LEU B 1 187 ? 9.867 11.156 8.492 1 98.44 187 LEU B N 1
ATOM 3250 C CA . LEU B 1 187 ? 10.094 12.5 7.973 1 98.44 187 LEU B CA 1
ATOM 3251 C C . LEU B 1 187 ? 10.492 13.461 9.094 1 98.44 187 LEU B C 1
ATOM 3253 O O . LEU B 1 187 ? 9.773 13.594 10.086 1 98.44 187 LEU B O 1
ATOM 3257 N N . GLU B 1 188 ? 11.602 14.117 8.945 1 98.06 188 GLU B N 1
ATOM 3258 C CA . GLU B 1 188 ? 11.945 15.234 9.812 1 98.06 188 GLU B CA 1
ATOM 3259 C C . GLU B 1 188 ? 11.086 16.453 9.508 1 98.06 188 GLU B C 1
ATOM 3261 O O . GLU B 1 188 ? 10.398 16.5 8.484 1 98.06 188 GLU B O 1
ATOM 3266 N N . ASN B 1 189 ? 11.078 17.391 10.406 1 97.88 189 ASN B N 1
ATOM 3267 C CA . ASN B 1 189 ? 10.391 18.656 10.133 1 97.88 189 ASN B CA 1
ATOM 3268 C C . ASN B 1 189 ? 10.93 19.328 8.875 1 97.88 189 ASN B C 1
ATOM 3270 O O . ASN B 1 189 ? 12.102 19.156 8.531 1 97.88 189 ASN B O 1
ATOM 3274 N N . GLN B 1 190 ? 9.992 20 8.164 1 98.56 190 GLN B N 1
ATOM 3275 C CA . GLN B 1 190 ? 10.336 20.828 7.008 1 98.56 190 GLN B CA 1
ATOM 3276 C C . GLN B 1 190 ? 10.711 19.969 5.809 1 98.56 190 GLN B C 1
ATOM 3278 O O . GLN B 1 190 ? 11.406 20.422 4.898 1 98.56 190 GLN B O 1
ATOM 3283 N N . VAL B 1 191 ? 10.391 18.688 5.855 1 98.56 191 VAL B N 1
ATOM 3284 C CA . VAL B 1 191 ? 10.586 17.75 4.758 1 98.56 191 VAL B CA 1
ATOM 3285 C C . VAL B 1 191 ? 9.258 17.078 4.402 1 98.56 191 VAL B C 1
ATOM 3287 O O . VAL B 1 191 ? 8.445 16.812 5.281 1 98.56 191 VAL B O 1
ATOM 3290 N N . ALA B 1 192 ? 9.039 16.875 3.09 1 98.81 192 ALA B N 1
ATOM 3291 C CA . ALA B 1 192 ? 7.848 16.188 2.605 1 98.81 192 ALA B CA 1
ATOM 3292 C C . ALA B 1 192 ? 8.219 15.094 1.605 1 98.81 192 ALA B C 1
ATOM 3294 O O . ALA B 1 192 ? 9.289 15.141 0.995 1 98.81 192 ALA B O 1
ATOM 3295 N N . ILE B 1 193 ? 7.383 14.125 1.511 1 98.62 193 ILE B N 1
ATOM 3296 C CA . ILE B 1 193 ? 7.461 13.211 0.371 1 98.62 193 ILE B CA 1
ATOM 3297 C C . ILE B 1 193 ? 6.293 13.477 -0.579 1 98.62 193 ILE B C 1
ATOM 3299 O O . ILE B 1 193 ? 5.223 13.914 -0.15 1 98.62 193 ILE B O 1
ATOM 3303 N N . VAL B 1 194 ? 6.551 13.281 -1.826 1 98.56 194 VAL B N 1
ATOM 3304 C CA . VAL B 1 194 ? 5.547 13.281 -2.887 1 98.56 194 VAL B CA 1
ATOM 3305 C C . VAL B 1 194 ? 5.301 11.844 -3.359 1 98.56 194 VAL B C 1
ATOM 3307 O O . VAL B 1 194 ? 6.227 11.164 -3.803 1 98.56 194 VAL B O 1
ATOM 3310 N N . TRP B 1 195 ? 4.086 11.375 -3.133 1 97.69 195 TRP B N 1
ATOM 3311 C CA . TRP B 1 195 ? 3.672 10.062 -3.6 1 97.69 195 TRP B CA 1
ATOM 3312 C C . TRP B 1 195 ? 2.775 10.172 -4.828 1 97.69 195 TRP B C 1
ATOM 3314 O O . TRP B 1 195 ? 1.69 10.758 -4.758 1 97.69 195 TRP B O 1
ATOM 3324 N N . ASP B 1 196 ? 3.252 9.672 -5.898 1 94.31 196 ASP B N 1
ATOM 3325 C CA . ASP B 1 196 ? 2.521 9.727 -7.16 1 94.31 196 ASP B CA 1
ATOM 3326 C C . ASP B 1 196 ? 2.734 8.453 -7.977 1 94.31 196 ASP B C 1
ATOM 3328 O O . ASP B 1 196 ? 3.814 8.234 -8.531 1 94.31 196 ASP B O 1
ATOM 3332 N N . GLY B 1 197 ? 1.634 7.605 -8.117 1 85.25 197 GLY B N 1
ATOM 3333 C CA . GLY B 1 197 ? 1.741 6.406 -8.93 1 85.25 197 GLY B CA 1
ATOM 3334 C C . GLY B 1 197 ? 2.816 5.449 -8.453 1 85.25 197 GLY B C 1
ATOM 3335 O O . GLY B 1 197 ? 3.662 5.012 -9.234 1 85.25 197 GLY B O 1
ATOM 3336 N N . TYR B 1 198 ? 2.979 5.199 -7.195 1 88.69 198 TYR B N 1
ATOM 3337 C CA . TYR B 1 198 ? 3.906 4.266 -6.57 1 88.69 198 TYR B CA 1
ATOM 3338 C C . TYR B 1 198 ? 5.344 4.766 -6.68 1 88.69 198 TYR B C 1
ATOM 3340 O O . TYR B 1 198 ? 6.289 3.982 -6.57 1 88.69 198 TYR B O 1
ATOM 3348 N N . GLU B 1 199 ? 5.469 6.051 -6.988 1 92.56 199 GLU B N 1
ATOM 3349 C CA . GLU B 1 199 ? 6.77 6.711 -6.949 1 92.56 199 GLU B CA 1
ATOM 3350 C C . GLU B 1 199 ? 6.844 7.707 -5.797 1 92.56 199 GLU B C 1
ATOM 3352 O O . GLU B 1 199 ? 5.844 8.344 -5.453 1 92.56 199 GLU B O 1
ATOM 3357 N N . MET B 1 200 ? 8.055 7.777 -5.23 1 96.06 200 MET B N 1
ATOM 3358 C CA . MET B 1 200 ? 8.25 8.656 -4.082 1 96.06 200 MET B CA 1
ATOM 3359 C C . MET B 1 200 ? 9.391 9.633 -4.336 1 96.06 200 MET B C 1
ATOM 3361 O O . MET B 1 200 ? 10.469 9.234 -4.797 1 96.06 200 MET B O 1
ATOM 3365 N N . LYS B 1 201 ? 9.125 10.891 -4.145 1 97.19 201 LYS B N 1
ATOM 3366 C CA . LYS B 1 201 ? 10.133 11.945 -4.184 1 97.19 201 LYS B CA 1
ATOM 3367 C C . LYS B 1 201 ? 10.148 12.734 -2.881 1 97.19 201 LYS B C 1
ATOM 3369 O O . LYS B 1 201 ? 9.172 12.734 -2.131 1 97.19 201 LYS B O 1
ATOM 3374 N N . VAL B 1 202 ? 11.281 13.367 -2.646 1 98.44 202 VAL B N 1
ATOM 3375 C CA . VAL B 1 202 ? 11.438 14.141 -1.422 1 98.44 202 VAL B CA 1
ATOM 3376 C C . VAL B 1 202 ? 11.531 15.633 -1.763 1 98.44 202 VAL B C 1
ATOM 3378 O O . VAL B 1 202 ? 12.188 16.016 -2.736 1 98.44 202 VAL B O 1
ATOM 3381 N N . ILE B 1 203 ? 10.852 16.391 -1.018 1 98.25 203 ILE B N 1
ATOM 3382 C CA . ILE B 1 203 ? 10.992 17.844 -1.064 1 98.25 203 ILE B CA 1
ATOM 3383 C C . ILE B 1 203 ? 11.477 18.359 0.291 1 98.25 203 ILE B C 1
ATOM 3385 O O . ILE B 1 203 ? 10.891 18.047 1.327 1 98.25 203 ILE B O 1
ATOM 3389 N N . LYS B 1 204 ? 12.531 19.125 0.211 1 97.62 204 LYS B N 1
ATOM 3390 C CA . LYS B 1 204 ? 13.086 19.703 1.431 1 97.62 204 LYS B CA 1
ATOM 3391 C C . LYS B 1 204 ? 12.922 21.219 1.443 1 97.62 204 LYS B C 1
ATOM 3393 O O . LYS B 1 204 ? 13.383 21.906 0.531 1 97.62 204 LYS B O 1
ATOM 3398 N N . SER B 1 205 ? 12.234 21.703 2.438 1 97.81 205 SER B N 1
ATOM 3399 C CA . SER B 1 205 ? 12.219 23.141 2.672 1 97.81 205 SER B CA 1
ATOM 3400 C C . SER B 1 205 ? 13.445 23.594 3.451 1 97.81 205 SER B C 1
ATOM 3402 O O . SER B 1 205 ? 13.781 24.781 3.461 1 97.81 205 SER B O 1
ATOM 3404 N N . ASN B 1 206 ? 14.062 22.688 4.129 1 97.25 206 ASN B N 1
ATOM 3405 C CA . ASN B 1 206 ? 15.344 22.828 4.812 1 97.25 206 ASN B CA 1
ATOM 3406 C C . ASN B 1 206 ? 16.344 21.766 4.352 1 97.25 206 ASN B C 1
ATOM 3408 O O . ASN B 1 206 ? 16.172 20.578 4.652 1 97.25 206 ASN B O 1
ATOM 3412 N N . PRO B 1 207 ? 17.406 22.172 3.643 1 95.56 207 PRO B N 1
ATOM 3413 C CA . PRO B 1 207 ? 18.328 21.219 3.039 1 95.56 207 PRO B CA 1
ATOM 3414 C C . PRO B 1 207 ? 19.031 20.344 4.078 1 95.56 207 PRO B C 1
ATOM 3416 O O . PRO B 1 207 ? 19.594 19.297 3.734 1 95.56 207 PRO B O 1
ATOM 3419 N N . HIS B 1 208 ? 19 20.703 5.336 1 96.81 208 HIS B N 1
ATOM 3420 C CA . HIS B 1 208 ? 19.688 19.953 6.379 1 96.81 208 HIS B CA 1
ATOM 3421 C C . HIS B 1 208 ? 18.781 18.906 7.02 1 96.81 208 HIS B C 1
ATOM 3423 O O . HIS B 1 208 ? 19.219 18.141 7.883 1 96.81 208 HIS B O 1
ATOM 3429 N N . LYS B 1 209 ? 17.547 18.922 6.637 1 97.81 209 LYS B N 1
ATOM 3430 C CA . LYS B 1 209 ? 16.578 17.953 7.141 1 97.81 209 LYS B CA 1
ATOM 3431 C C . LYS B 1 209 ? 16.391 16.797 6.152 1 97.81 209 LYS B C 1
ATOM 3433 O O . LYS B 1 209 ? 16.656 16.953 4.957 1 97.81 209 LYS B O 1
ATOM 3438 N N . ASN B 1 210 ? 15.914 15.711 6.668 1 98 210 ASN B N 1
ATOM 3439 C CA . ASN B 1 210 ? 15.922 14.531 5.809 1 98 210 ASN B CA 1
ATOM 3440 C C . ASN B 1 210 ? 14.633 13.719 5.953 1 98 210 ASN B C 1
ATOM 3442 O O . ASN B 1 210 ? 13.906 13.883 6.934 1 98 210 ASN B O 1
ATOM 3446 N N . ALA B 1 211 ? 14.352 12.953 4.945 1 98.56 211 ALA B N 1
ATOM 3447 C CA . ALA B 1 211 ? 13.422 11.828 4.965 1 98.56 211 ALA B CA 1
ATOM 3448 C C . ALA B 1 211 ? 14.164 10.5 5.004 1 98.56 211 ALA B C 1
ATOM 3450 O O . ALA B 1 211 ? 15.242 10.367 4.414 1 98.56 211 ALA B O 1
ATOM 3451 N N . TYR B 1 212 ? 13.633 9.523 5.691 1 98.25 212 TYR B N 1
ATOM 3452 C CA . TYR B 1 212 ? 14.305 8.234 5.816 1 98.25 212 TYR B CA 1
ATOM 3453 C C . TYR B 1 212 ? 13.367 7.09 5.441 1 98.25 212 TYR B C 1
ATOM 3455 O O . TYR B 1 212 ? 12.18 7.125 5.77 1 98.25 212 TYR B O 1
ATOM 3463 N N . HIS B 1 213 ? 13.859 6.133 4.754 1 98 213 HIS B N 1
ATOM 3464 C CA . HIS B 1 213 ? 13.25 4.816 4.602 1 98 213 HIS B CA 1
ATOM 3465 C C . HIS B 1 213 ? 13.758 3.848 5.664 1 98 213 HIS B C 1
ATOM 3467 O O . HIS B 1 213 ? 14.969 3.672 5.82 1 98 213 HIS B O 1
ATOM 3473 N N . LEU B 1 214 ? 12.844 3.275 6.395 1 97.31 214 LEU B N 1
ATOM 3474 C CA . LEU B 1 214 ? 13.18 2.338 7.461 1 97.31 214 LEU B CA 1
ATOM 3475 C C . LEU B 1 214 ? 12.672 0.938 7.137 1 97.31 214 LEU B C 1
ATOM 3477 O O . LEU B 1 214 ? 11.57 0.782 6.602 1 97.31 214 LEU B O 1
ATOM 3481 N N . SER B 1 215 ? 13.43 -0.065 7.461 1 96.25 215 SER B N 1
ATOM 3482 C CA . SER B 1 215 ? 13.023 -1.455 7.293 1 96.25 215 SER B CA 1
ATOM 3483 C C . SER B 1 215 ? 13.531 -2.324 8.438 1 96.25 215 SER B C 1
ATOM 3485 O O . SER B 1 215 ? 14.531 -1.988 9.078 1 96.25 215 SER B O 1
ATOM 3487 N N . TRP B 1 216 ? 12.797 -3.35 8.688 1 91.12 216 TRP B N 1
ATOM 3488 C CA . TRP B 1 216 ? 13.148 -4.344 9.695 1 91.12 216 TRP B CA 1
ATOM 3489 C C . TRP B 1 216 ? 13.164 -5.746 9.102 1 91.12 216 TRP B C 1
ATOM 3491 O O . TRP B 1 216 ? 12.312 -6.086 8.281 1 91.12 216 TRP B O 1
ATOM 3501 N N . SER B 1 217 ? 14.188 -6.535 9.43 1 84.56 217 SER B N 1
ATOM 3502 C CA . SER B 1 217 ? 14.305 -7.934 9.023 1 84.56 217 SER B CA 1
ATOM 3503 C C . SER B 1 217 ? 15.062 -8.75 10.062 1 84.56 217 SER B C 1
ATOM 3505 O O . SER B 1 217 ? 15.422 -8.234 11.125 1 84.56 217 SER B O 1
ATOM 3507 N N . ASP B 1 218 ? 15.156 -10.023 9.797 1 78.75 218 ASP B N 1
ATOM 3508 C CA . ASP B 1 218 ? 15.945 -10.891 10.664 1 78.75 218 ASP B CA 1
ATOM 3509 C C . ASP B 1 218 ? 17.375 -10.375 10.812 1 78.75 218 ASP B C 1
ATOM 3511 O O . ASP B 1 218 ? 18.062 -10.703 11.781 1 78.75 218 ASP B O 1
ATOM 3515 N N . LYS B 1 219 ? 17.766 -9.523 9.82 1 82.38 219 LYS B N 1
ATOM 3516 C CA . LYS B 1 219 ? 19.109 -8.961 9.852 1 82.38 219 LYS B CA 1
ATOM 3517 C C . LYS B 1 219 ? 19.156 -7.688 10.688 1 82.38 219 LYS B C 1
ATOM 3519 O O . LYS B 1 219 ? 20.234 -7.121 10.922 1 82.38 219 LYS B O 1
ATOM 3524 N N . GLY B 1 220 ? 17.922 -7.273 11.094 1 87.38 220 GLY B N 1
ATOM 3525 C CA . GLY B 1 220 ? 17.875 -6.113 11.969 1 87.38 220 GLY B CA 1
ATOM 3526 C C . GLY B 1 220 ? 17.219 -4.906 11.32 1 87.38 220 GLY B C 1
ATOM 3527 O O . GLY B 1 220 ? 16.531 -5.035 10.312 1 87.38 220 GLY B O 1
ATOM 3528 N N . PHE B 1 221 ? 17.484 -3.715 12.055 1 93.38 221 PHE B N 1
ATOM 3529 C CA . PHE B 1 221 ? 16.922 -2.426 11.672 1 93.38 221 PHE B CA 1
ATOM 3530 C C . PHE B 1 221 ? 17.828 -1.721 10.664 1 93.38 221 PHE B C 1
ATOM 3532 O O . PHE B 1 221 ? 19.047 -1.694 10.836 1 93.38 221 PHE B O 1
ATOM 3539 N N . LYS B 1 222 ? 17.312 -1.252 9.539 1 95.31 222 LYS B N 1
ATOM 3540 C CA . LYS B 1 222 ? 18.031 -0.473 8.547 1 95.31 222 LYS B CA 1
ATOM 3541 C C . LYS B 1 222 ? 17.391 0.895 8.336 1 95.31 222 LYS B C 1
ATOM 3543 O O . LYS B 1 222 ? 16.156 1.011 8.305 1 95.31 222 LYS B O 1
ATOM 3548 N N . LYS B 1 223 ? 18.203 1.938 8.281 1 96.12 223 LYS B N 1
ATOM 3549 C CA . LYS B 1 223 ? 17.797 3.322 8.055 1 96.12 223 LYS B CA 1
ATOM 3550 C C . LYS B 1 223 ? 18.578 3.936 6.895 1 96.12 223 LYS B C 1
ATOM 3552 O O . LYS B 1 223 ? 19.812 3.959 6.91 1 96.12 223 LYS B O 1
ATOM 3557 N N . LYS B 1 224 ? 17.828 4.367 5.859 1 96.75 224 LYS B N 1
ATOM 3558 C CA . LYS B 1 224 ? 18.453 4.973 4.688 1 96.75 224 LYS B CA 1
ATOM 3559 C C . LYS B 1 224 ? 17.828 6.328 4.371 1 96.75 224 LYS B C 1
ATOM 3561 O O . LYS B 1 224 ? 16.609 6.449 4.262 1 96.75 224 LYS B O 1
ATOM 3566 N N . ALA B 1 225 ? 18.609 7.398 4.203 1 96.62 225 ALA B N 1
ATOM 3567 C CA . ALA B 1 225 ? 18.109 8.711 3.805 1 96.62 225 ALA B CA 1
ATOM 3568 C C . ALA B 1 225 ? 17.578 8.688 2.371 1 96.62 225 ALA B C 1
ATOM 3570 O O . ALA B 1 225 ? 18.203 8.102 1.483 1 96.62 225 ALA B O 1
ATOM 3571 N N . LEU B 1 226 ? 16.406 9.219 2.273 1 95.44 226 LEU B N 1
ATOM 3572 C CA . LEU B 1 226 ? 15.859 9.375 0.934 1 95.44 226 LEU B CA 1
ATOM 3573 C C . LEU B 1 226 ? 16.344 10.664 0.285 1 95.44 226 LEU B C 1
ATOM 3575 O O . LEU B 1 226 ? 16.469 11.695 0.953 1 95.44 226 LEU B O 1
ATOM 3579 N N . LEU B 1 227 ? 16.766 10.617 -0.981 1 81.5 227 LEU B N 1
ATOM 3580 C CA . LEU B 1 227 ? 17.344 11.773 -1.652 1 81.5 227 LEU B CA 1
ATOM 3581 C C . LEU B 1 227 ? 16.344 12.43 -2.588 1 81.5 227 LEU B C 1
ATOM 3583 O O . LEU B 1 227 ? 15.453 11.75 -3.125 1 81.5 227 LEU B O 1
#

Sequence (454 aa):
MIIAIGGGEIVSNETYEIDKFIVESAKKENPNFLFIPTASKDAEAYIETINDYYGSLGCKTDTLYLSNVEVKREEVNKKIESADIIYVGGGNTAYMMKVWQEYGVDKALMKAYKSGKVLSGLSAGSICWFIAGHCDSEFIEGKENPKHKWVKGLGIIPYLHCPHYDEPDRAAFDEFYSGQIADAIALENQVAIVWDGYEMKVIKSNPHKNAYHLSWSDKGFKKKALLMIIAIGGGEIVSNETYEIDKFIVESAKKENPNFLFIPTASKDAEAYIETINDYYGSLGCKTDTLYLSNVEVKREEVNKKIESADIIYVGGGNTAYMMKVWQEYGVDKALMKAYKSGKVLSGLSAGSICWFIAGHCDSEFIEGKENPKHKWVKGLGIIPYLHCPHYDEPDRAAFDEFYSGQIADAIALENQVAIVWDGYEMKVIKSNPHKNAYHLSWSDKGFKKKALL

Solvent-accessible surface area (backbone atoms only — not comparable to full-atom values): 22978 Å² total; per-residue (Å²): 65,38,40,34,25,10,31,66,46,67,92,76,52,38,34,46,62,51,52,51,49,55,55,59,68,52,75,48,86,54,36,34,30,30,37,35,34,42,23,45,54,49,42,63,70,58,50,50,52,50,41,53,52,45,34,74,73,46,32,45,64,48,72,56,70,61,63,86,49,90,67,56,52,66,57,53,44,50,56,56,68,65,30,36,31,40,38,26,36,43,57,28,42,60,61,27,50,53,54,26,60,73,55,44,45,58,61,44,50,53,51,36,44,76,70,60,27,37,38,32,15,30,35,34,23,26,29,43,43,14,39,24,14,62,34,56,40,34,58,76,68,62,46,94,80,52,54,76,40,80,38,72,35,72,34,76,40,64,27,32,34,29,47,34,45,74,38,78,90,35,68,57,44,68,67,69,51,58,84,30,71,66,34,30,41,34,18,14,43,19,17,30,38,38,42,49,94,94,38,80,45,63,46,62,46,34,88,90,43,49,37,31,43,34,43,44,52,99,91,40,83,47,80,42,78,56,111,64,36,39,34,24,10,30,66,44,67,93,77,51,38,34,46,62,52,52,52,48,56,55,58,68,52,77,48,85,54,37,34,30,31,37,36,32,44,22,46,55,50,41,61,70,58,50,49,51,49,42,52,51,45,34,74,72,47,32,44,63,47,72,55,71,62,64,87,48,90,67,56,54,66,57,52,45,51,55,58,67,65,30,36,30,40,38,25,35,43,58,28,42,62,59,27,52,55,52,25,60,74,54,44,45,58,60,45,49,53,51,35,44,75,72,60,27,38,37,31,14,32,33,35,23,25,29,42,43,16,40,22,14,63,35,55,39,34,58,77,70,61,45,94,79,53,53,75,42,79,36,71,34,72,34,74,41,66,29,32,33,30,47,34,45,76,38,78,91,36,68,55,45,68,66,70,51,58,85,30,72,66,34,31,41,34,19,13,44,18,17,29,40,38,42,49,94,96,37,80,43,63,45,60,47,35,88,89,42,49,37,31,43,35,42,45,52,99,91,40,81,47,82,43,76,57,111

Secondary structure (DSSP, 8-state):
-EEEE----TTTTTTHHHHHHHHHHT-SSS-EEEEE-GGGTS-HHHHHHHHHHHHHTT-EEEE---SSS---HHHHHHHHHH-SEEEEPPS-HHHHHHHHHHHTHHHHHHHHHHTT-EEEEETHHHHTTEEEEEE-HHHHTT-SS---EEEE----EEEEEESSTTSGGGTTHHHHHTT--S-EEEE-TTEEEEEETTEEEEEESSTT--EEEEEEETTEEEEEEE-/-EEEE----TTTTTTHHHHHHHHHHT-SSS-EEEEE-GGGTS-HHHHHHHHHHHHHTT-EEEE---SSS---HHHHHHHHHH-SEEEEPPS-HHHHHHHHHHHTHHHHHHHHHHTT-EEEEETHHHHTTEEEEEE-HHHHTT-SS---EEEE----EEEEEESSTTSGGGTTHHHHHTT--S-EEEE-TTEEEEEETTEEEEEESSTT--EEEEEEETTEEEEEEE-

InterPro domains:
  IPR005320 Peptidase S51 [PF03575] (2-202)
  IPR005320 Peptidase S51 [cd03146] (2-206)
  IPR029062 Class I glutamine amidotransferase-like [G3DSA:3.40.50.880] (10-204)
  IPR029062 Class I glutamine amidotransferase-like [SSF52317] (15-209)

Foldseek 3Di:
DEKEAQADDVVVPLQVQVLLVLVVLLVDQQFEEEEEAVQALPDPVVQVSVCVSVVVSGHDYYYDHQRPDDDALVVLLVSLVRGQEYEYEDHQLQRSVVSCVVSVVLVSVVVSVVVPGYYYYYNSSNQQQAQWEWGQNCVRVVPPDTDTDIDGHSHNHDAYEYGQCVDPVNVCVQVVCEPDQGKYKYFHHQKIWDDDPNDIDIDHSPPVTFMWIWGQDPVGIDIDTDD/DEKEAQADDVVVPLQVQVLLVLVVLLVDQQFEEEEEAVQVLPDPVVQVSVCVSVVVSGHDYYYDHQRPDDDALVVLLVSLVRGQEYEYEDHQLQRSVVSCVVSVNLVSVVVSVVVPGYYYYYNSSNQQQAQWEWGQNCVRVVPPDTDTDIDGHSHNHDAYEYGQCVDPVNVCVQVVCEPDQGKYKYFHHQKIWDDDPNDIDIDHSPPVTFMWIWGQDPVGIDIDTDD